Protein 3B0X (pdb70)

Foldseek 3Di:
DCLQVQLVLLLLLLQLCVLVPHPVVSSVLSNQSSQQSVADPDDPVVQPVVHLVSQVVGPSDDNVNSVQSVVCVPPVDGVSSVVSCVVQPDALSLLQLQPLQTNNNSNCCVPPVVRSHLVVVVVCLVVVVQVPDPPDDPVSSVSRVLSSVLSVQQVDKAFLVVCVVVVVVLVVVLCPPPQWPDKDWAAVSQLLAGIDHAIEMETAGPQQQVSQVSSCPPPQFDAWSDHHRAKTWTAGPVGGIYIYGYAHLQARLLLRDVRRAPVVLVVVLQVLLVVVQWGRDSRAIDNVPHHPGHNHVQRRQVNSVFGRDRSNQRPPPCQVVCRNVVHQFAAADPVLFQEAAAEEDPLAQFDHDPVQVQVLSVVVNHLAYEHAAEAAVQNVHDDPDLVNLVVVLVVLVVVCVVPPPSRYFSHHAWEQDLQQDIRHDVVSLVSGLAYEYEYRDPLADPQVSVQNSLLSVLVDLSHAEHELHQPFFAPPGDGRRYDLVSNLVSCQQSNHAYEQAQQRRRRGPALVSLLVSVVSPAAYEYHHNHSYSVSRVSSVSSSSSRVSSSHHPPRYLSSDRPVRSSCSSVDRHGD

Sequence (575 aa):
MRNQELARIFEEIGLMSEFLGDNPFRVRAYHQAARTLYDLDTPIEEIAEKGKEALMELPGVGPDLAEKILEFLRTGKVRKHEELSRKVPRGVLEVMEVPGVGPKTARLLYEGLGIDSLEKLKAALDRGDLTRLKGFGPKRAERIREGLALAQAAGKRRPLGAVLSLARSSLLEAIRALPGVERAELCGSARRYKDTVGDLDFLVASREGERAVEGFVRLPQVKEVYAKGKERATVFLKNGLQVDLRVVPPESYGAGLQYLTGSAAHSIRLRALAQEKGLKLSEYGVFRGEKRIAGETEEEVYAALGLPWIPPPLREDQGEVEAALEGRLPKLLEELPQVKGDLQVHSTYSDGQNTLEELWEAAKTMGYRYLAVTDHSPAVRVAGGPSPEEALKRVGEIRRFNETHGPPYLLAGAEVDIHPDGTLDYPDWVLRELDLVLVSVHSRFNLPKADQTKRLLKALENPFVHVLLAHPTARLLGRRAPIEADWEAVFQKAKEKGVAVEIDGYYDRMDLPDDLARMAYGMGLWISLSTDAHQTDHLRFMELAVGTAQRAWIGPERVLNTLDYEDLLSSWLKARRGV

B-factor: mean 20.49, std 11.33, range [6.92, 58.16]

Structure (mmCIF, N/CA/C/O backbone):
data_3B0X
#
_entry.id   3B0X
#
_cell.length_a   69.088
_cell.length_b   53.202
_cell.length_c   84.859
_cell.angle_alpha   90.000
_cell.angle_beta   107.650
_cell.angle_gamma   90.000
#
_symmetry.space_group_name_H-M   'P 1 21 1'
#
loop_
_entity.id
_entity.type
_entity.pdbx_description
1 polymer 'DNA polymerase beta family (X family)'
2 non-polymer 'ZINC ION'
3 non-polymer 'CALCIUM ION'
4 non-polymer 'CHLORIDE ION'
5 non-polymer "2'-DEOXYGUANOSINE-5'-TRIPHOSPHATE"
6 water water
#
loop_
_atom_site.group_PDB
_atom_site.id
_atom_site.type_symbol
_atom_site.label_atom_id
_atom_site.label_alt_id
_atom_site.label_comp_id
_atom_site.label_asym_id
_atom_site.label_entity_id
_atom_site.label_seq_id
_atom_site.pdbx_PDB_ins_code
_atom_site.Cartn_x
_atom_site.Cartn_y
_atom_site.Cartn_z
_atom_site.occupancy
_atom_site.B_iso_or_equiv
_atom_site.auth_seq_id
_atom_site.auth_comp_id
_atom_site.auth_asym_id
_atom_site.auth_atom_id
_atom_site.pdbx_PDB_model_num
ATOM 1 N N . MET A 1 1 ? 11.071 13.444 -16.168 1.00 36.63 1 MET A N 1
ATOM 2 C CA . MET A 1 1 ? 11.977 13.679 -17.327 1.00 36.31 1 MET A CA 1
ATOM 3 C C . MET A 1 1 ? 12.421 12.390 -17.986 1.00 35.55 1 MET A C 1
ATOM 4 O O . MET A 1 1 ? 12.605 11.369 -17.322 1.00 36.10 1 MET A O 1
ATOM 9 N N . ARG A 1 2 ? 12.599 12.443 -19.302 1.00 34.20 2 ARG A N 1
ATOM 10 C CA . ARG A 1 2 ? 13.086 11.285 -20.045 1.00 32.62 2 ARG A CA 1
ATOM 11 C C . ARG A 1 2 ? 14.554 11.433 -20.477 1.00 31.10 2 ARG A C 1
ATOM 12 O O . ARG A 1 2 ? 15.096 10.570 -21.170 1.00 31.04 2 ARG A O 1
ATOM 20 N N . ASN A 1 3 ? 15.191 12.510 -20.017 1.00 29.86 3 ASN A N 1
ATOM 21 C CA . ASN A 1 3 ? 16.562 12.867 -20.409 1.00 28.32 3 ASN A CA 1
ATOM 22 C C . ASN A 1 3 ? 17.584 11.747 -20.224 1.00 28.27 3 ASN A C 1
ATOM 23 O O . ASN A 1 3 ? 18.365 11.444 -21.127 1.00 27.72 3 ASN A O 1
ATOM 28 N N . GLN A 1 4 ? 17.583 11.139 -19.041 1.00 28.18 4 GLN A N 1
ATOM 29 C CA . GLN A 1 4 ? 18.531 10.082 -18.737 1.00 28.53 4 GLN A CA 1
ATOM 30 C C . GLN A 1 4 ? 18.250 8.811 -19.542 1.00 28.48 4 GLN A C 1
ATOM 31 O O . GLN A 1 4 ? 19.183 8.157 -20.006 1.00 28.23 4 GLN A O 1
ATOM 37 N N . GLU A 1 5 ? 16.966 8.468 -19.695 1.00 28.55 5 GLU A N 1
ATOM 38 C CA . GLU A 1 5 ? 16.543 7.299 -20.466 1.00 29.20 5 GLU A CA 1
ATOM 39 C C . GLU A 1 5 ? 17.017 7.415 -21.916 1.00 29.11 5 GLU A C 1
ATOM 40 O O . GLU A 1 5 ? 17.509 6.453 -22.504 1.00 29.58 5 GLU A O 1
ATOM 46 N N . LEU A 1 6 ? 16.866 8.605 -22.479 1.00 29.01 6 LEU A N 1
ATOM 47 C CA . LEU A 1 6 ? 17.276 8.849 -23.855 1.00 29.16 6 LEU A CA 1
ATOM 48 C C . LEU A 1 6 ? 18.795 8.883 -24.000 1.00 29.13 6 LEU A C 1
ATOM 49 O O . LEU A 1 6 ? 19.336 8.388 -24.998 1.00 28.79 6 LEU A O 1
ATOM 54 N N . ALA A 1 7 ? 19.478 9.456 -23.005 1.00 28.98 7 ALA A N 1
ATOM 55 C CA . ALA A 1 7 ? 20.941 9.451 -22.969 1.00 28.94 7 ALA A CA 1
ATOM 56 C C . ALA A 1 7 ? 21.468 8.028 -23.051 1.00 29.37 7 ALA A C 1
ATOM 57 O O . ALA A 1 7 ? 22.418 7.756 -23.780 1.00 29.06 7 ALA A O 1
ATOM 59 N N . ARG A 1 8 ? 20.828 7.120 -22.318 1.00 29.42 8 ARG A N 1
ATOM 60 C CA . ARG A 1 8 ? 21.190 5.708 -22.314 1.00 30.31 8 ARG A CA 1
ATOM 61 C C . ARG A 1 8 ? 20.981 5.064 -23.681 1.00 30.36 8 ARG A C 1
ATOM 62 O O . ARG A 1 8 ? 21.833 4.297 -24.150 1.00 30.58 8 ARG A O 1
ATOM 70 N N . ILE A 1 9 ? 19.839 5.358 -24.300 1.00 31.02 9 ILE A N 1
ATOM 71 C CA . ILE A 1 9 ? 19.500 4.805 -25.613 1.00 31.32 9 ILE A CA 1
ATOM 72 C C . ILE A 1 9 ? 20.559 5.167 -26.654 1.00 31.72 9 ILE A C 1
ATOM 73 O O . ILE A 1 9 ? 21.083 4.288 -27.348 1.00 31.54 9 ILE A O 1
ATOM 78 N N . PHE A 1 10 ? 20.885 6.455 -26.737 1.00 32.00 10 PHE A N 1
ATOM 79 C CA . PHE A 1 10 ? 21.919 6.930 -27.663 1.00 32.14 10 PHE A CA 1
ATOM 80 C C . PHE A 1 10 ? 23.314 6.360 -27.356 1.00 32.09 10 PHE A C 1
ATOM 81 O O . PHE A 1 10 ? 24.055 6.000 -28.274 1.00 31.99 10 PHE A O 1
ATOM 89 N N . GLU A 1 11 ? 23.666 6.263 -26.075 1.00 31.92 11 GLU A N 1
ATOM 90 C CA . GLU A 1 11 ? 24.922 5.635 -25.668 1.00 32.04 11 GLU A CA 1
ATOM 91 C C . GLU A 1 11 ? 24.994 4.184 -26.144 1.00 32.27 11 GLU A C 1
ATOM 92 O O . GLU A 1 11 ? 26.016 3.753 -26.683 1.00 32.12 11 GLU A O 1
ATOM 98 N N . GLU A 1 12 ? 23.907 3.440 -25.937 1.00 32.30 12 GLU A N 1
ATOM 99 C CA . GLU A 1 12 ? 23.820 2.050 -26.369 1.00 32.64 12 GLU A CA 1
ATOM 100 C C . GLU A 1 12 ? 23.942 1.934 -27.881 1.00 32.31 12 GLU A C 1
ATOM 101 O O . GLU A 1 12 ? 24.597 1.031 -28.384 1.00 32.20 12 GLU A O 1
ATOM 107 N N . ILE A 1 13 ? 23.288 2.842 -28.598 1.00 31.78 13 ILE A N 1
ATOM 108 C CA . ILE A 1 13 ? 23.406 2.899 -30.051 1.00 31.52 13 ILE A CA 1
ATOM 109 C C . ILE A 1 13 ? 24.863 3.122 -30.441 1.00 31.61 13 ILE A C 1
ATOM 110 O O . ILE A 1 13 ? 25.357 2.471 -31.349 1.00 32.17 13 ILE A O 1
ATOM 115 N N . GLY A 1 14 ? 25.542 4.028 -29.740 1.00 31.71 14 GLY A N 1
ATOM 116 C CA . GLY A 1 14 ? 26.965 4.273 -29.966 1.00 31.04 14 GLY A CA 1
ATOM 117 C C . GLY A 1 14 ? 27.811 3.026 -29.782 1.00 31.34 14 GLY A C 1
ATOM 118 O O . GLY A 1 14 ? 28.658 2.713 -30.623 1.00 31.13 14 GLY A O 1
ATOM 119 N N . LEU A 1 15 ? 27.564 2.311 -28.684 1.00 30.51 15 LEU A N 1
ATOM 120 C CA . LEU A 1 15 ? 28.310 1.095 -28.349 1.00 30.85 15 LEU A CA 1
ATOM 121 C C . LEU A 1 15 ? 28.064 0.000 -29.384 1.00 31.30 15 LEU A C 1
ATOM 122 O O . LEU A 1 15 ? 29.003 -0.656 -29.854 1.00 30.96 15 LEU A O 1
ATOM 127 N N . MET A 1 16 ? 26.795 -0.193 -29.727 1.00 32.35 16 MET A N 1
ATOM 128 C CA . MET A 1 16 ? 26.403 -1.234 -30.670 1.00 33.20 16 MET A CA 1
ATOM 129 C C . MET A 1 16 ? 26.908 -0.918 -32.074 1.00 34.00 16 MET A C 1
ATOM 130 O O . MET A 1 16 ? 27.407 -1.803 -32.768 1.00 34.24 16 MET A O 1
ATOM 135 N N . SER A 1 17 ? 26.803 0.352 -32.465 1.00 34.52 17 SER A N 1
ATOM 136 C CA . SER A 1 17 ? 27.367 0.836 -33.729 1.00 34.93 17 SER A CA 1
ATOM 137 C C . SER A 1 17 ? 28.865 0.559 -33.850 1.00 35.20 17 SER A C 1
ATOM 138 O O . SER A 1 17 ? 29.320 0.093 -34.894 1.00 35.27 17 SER A O 1
ATOM 141 N N . GLU A 1 18 ? 29.625 0.846 -32.791 1.00 35.57 18 GLU A N 1
ATOM 142 C CA . GLU A 1 18 ? 31.071 0.611 -32.800 1.00 35.76 18 GLU A CA 1
ATOM 143 C C . GLU A 1 18 ? 31.403 -0.879 -32.840 1.00 36.00 18 GLU A C 1
ATOM 144 O O . GLU A 1 18 ? 32.364 -1.288 -33.501 1.00 35.80 18 GLU A O 1
ATOM 150 N N . PHE A 1 19 ? 30.605 -1.671 -32.122 1.00 36.14 19 PHE A N 1
ATOM 151 C CA . PHE A 1 19 ? 30.706 -3.127 -32.122 1.00 36.45 19 PHE A CA 1
ATOM 152 C C . PHE A 1 19 ? 30.542 -3.643 -33.553 1.00 36.73 19 PHE A C 1
ATOM 153 O O . PHE A 1 19 ? 31.337 -4.461 -34.023 1.00 36.94 19 PHE A O 1
ATOM 161 N N . LEU A 1 20 ? 29.518 -3.131 -34.235 1.00 37.41 20 LEU A N 1
ATOM 162 C CA . LEU A 1 20 ? 29.222 -3.487 -35.623 1.00 37.98 20 LEU A CA 1
ATOM 163 C C . LEU A 1 20 ? 30.154 -2.800 -36.626 1.00 38.62 20 LEU A C 1
ATOM 164 O O . LEU A 1 20 ? 30.121 -3.115 -37.812 1.00 38.87 20 LEU A O 1
ATOM 169 N N . GLY A 1 21 ? 30.962 -1.853 -36.154 1.00 39.32 21 GLY A N 1
ATOM 170 C CA . GLY A 1 21 ? 31.948 -1.181 -37.001 1.00 40.31 21 GLY A CA 1
ATOM 171 C C . GLY A 1 21 ? 31.371 -0.116 -37.917 1.00 41.03 21 GLY A C 1
ATOM 172 O O . GLY A 1 21 ? 31.730 -0.040 -39.095 1.00 41.00 21 GLY A O 1
ATOM 173 N N . ASP A 1 22 ? 30.479 0.706 -37.371 1.00 41.68 22 ASP A N 1
ATOM 174 C CA . ASP A 1 22 ? 29.894 1.849 -38.078 1.00 42.42 22 ASP A CA 1
ATOM 175 C C . ASP A 1 22 ? 30.915 2.996 -38.171 1.00 42.68 22 ASP A C 1
ATOM 176 O O . ASP A 1 22 ? 32.007 2.905 -37.603 1.00 42.94 22 ASP A O 1
ATOM 181 N N . ASN A 1 23 ? 30.564 4.062 -38.893 1.00 42.93 23 ASN A N 1
ATOM 182 C CA . ASN A 1 23 ? 31.397 5.271 -38.993 1.00 43.12 23 ASN A CA 1
ATOM 183 C C . ASN A 1 23 ? 31.836 5.816 -37.628 1.00 42.82 23 ASN A C 1
ATOM 184 O O . ASN A 1 23 ? 30.989 6.203 -36.824 1.00 42.75 23 ASN A O 1
ATOM 189 N N . PRO A 1 24 ? 33.158 5.851 -37.361 1.00 42.52 24 PRO A N 1
ATOM 190 C CA . PRO A 1 24 ? 33.644 6.392 -36.085 1.00 42.36 24 PRO A CA 1
ATOM 191 C C . PRO A 1 24 ? 33.140 7.810 -35.808 1.00 42.29 24 PRO A C 1
ATOM 192 O O . PRO A 1 24 ? 33.017 8.203 -34.641 1.00 41.96 24 PRO A O 1
ATOM 196 N N . PHE A 1 25 ? 32.850 8.557 -36.874 1.00 42.16 25 PHE A N 1
ATOM 197 C CA . PHE A 1 25 ? 32.222 9.878 -36.772 1.00 42.17 25 PHE A CA 1
ATOM 198 C C . PHE A 1 25 ? 30.813 9.766 -36.184 1.00 41.59 25 PHE A C 1
ATOM 199 O O . PHE A 1 25 ? 30.451 10.533 -35.284 1.00 41.49 25 PHE A O 1
ATOM 207 N N . ARG A 1 26 ? 30.034 8.807 -36.688 1.00 40.85 26 ARG A N 1
ATOM 208 C CA . ARG A 1 26 ? 28.683 8.541 -36.181 1.00 40.41 26 ARG A CA 1
ATOM 209 C C . ARG A 1 26 ? 28.719 8.025 -34.741 1.00 39.19 26 ARG A C 1
ATOM 210 O O . ARG A 1 26 ? 27.921 8.451 -33.906 1.00 39.31 26 ARG A O 1
ATOM 218 N N . VAL A 1 27 ? 29.646 7.110 -34.461 1.00 37.95 27 VAL A N 1
ATOM 219 C CA . VAL A 1 27 ? 29.843 6.580 -33.108 1.00 36.56 27 VAL A CA 1
ATOM 220 C C . VAL A 1 27 ? 30.124 7.694 -32.093 1.00 35.58 27 VAL A C 1
ATOM 221 O O . VAL A 1 27 ? 29.452 7.770 -31.059 1.00 35.31 27 VAL A O 1
ATOM 225 N N . ARG A 1 28 ? 31.088 8.570 -32.397 1.00 34.38 28 ARG A N 1
ATOM 226 C CA . ARG A 1 28 ? 31.419 9.686 -31.504 1.00 33.51 28 ARG A CA 1
ATOM 227 C C . ARG A 1 28 ? 30.238 10.649 -31.336 1.00 32.96 28 ARG A C 1
ATOM 228 O O . ARG A 1 28 ? 30.024 11.176 -30.240 1.00 32.67 28 ARG A O 1
ATOM 236 N N . ALA A 1 29 ? 29.473 10.854 -32.414 1.00 32.51 29 ALA A N 1
ATOM 237 C CA . ALA A 1 29 ? 28.268 11.706 -32.394 1.00 32.51 29 ALA A CA 1
ATOM 238 C C . ALA A 1 29 ? 27.179 11.200 -31.439 1.00 32.60 29 ALA A C 1
ATOM 239 O O . ALA A 1 29 ? 26.546 11.996 -30.738 1.00 32.60 29 ALA A O 1
ATOM 241 N N . TYR A 1 30 ? 26.953 9.887 -31.425 1.00 32.45 30 TYR A N 1
ATOM 242 C CA . TYR A 1 30 ? 25.973 9.297 -30.509 1.00 32.63 30 TYR A CA 1
ATOM 243 C C . TYR A 1 30 ? 26.406 9.478 -29.064 1.00 32.28 30 TYR A C 1
ATOM 244 O O . TYR A 1 30 ? 25.570 9.742 -28.197 1.00 32.03 30 TYR A O 1
ATOM 253 N N . HIS A 1 31 ? 27.706 9.349 -28.807 1.00 31.81 31 HIS A N 1
ATOM 254 C CA . HIS A 1 31 ? 28.237 9.558 -27.466 1.00 31.50 31 HIS A CA 1
ATOM 255 C C . HIS A 1 31 ? 28.175 11.016 -27.028 1.00 30.50 31 HIS A C 1
ATOM 256 O O . HIS A 1 31 ? 27.965 11.295 -25.850 1.00 30.49 31 HIS A O 1
ATOM 263 N N . GLN A 1 32 ? 28.351 11.945 -27.969 1.00 29.71 32 GLN A N 1
ATOM 264 C CA . GLN A 1 32 ? 28.231 13.370 -27.645 1.00 28.21 32 GLN A CA 1
ATOM 265 C C . GLN A 1 32 ? 26.769 13.743 -27.380 1.00 27.29 32 GLN A C 1
ATOM 266 O O . GLN A 1 32 ? 26.488 14.559 -26.494 1.00 26.53 32 GLN A O 1
ATOM 272 N N . ALA A 1 33 ? 25.855 13.128 -28.137 1.00 25.98 33 ALA A N 1
ATOM 273 C CA . ALA A 1 33 ? 24.415 13.334 -27.941 1.00 25.51 33 ALA A CA 1
ATOM 274 C C . ALA A 1 33 ? 24.032 12.844 -26.551 1.00 24.85 33 ALA A C 1
ATOM 275 O O . ALA A 1 33 ? 23.302 13.531 -25.845 1.00 24.88 33 ALA A O 1
ATOM 277 N N . ALA A 1 34 ? 24.562 11.679 -26.170 1.00 24.98 34 ALA A N 1
ATOM 278 C CA . ALA A 1 34 ? 24.387 11.134 -24.818 1.00 24.60 34 ALA A CA 1
ATOM 279 C C . ALA A 1 34 ? 24.874 12.091 -23.712 1.00 24.80 34 ALA A C 1
ATOM 280 O O . ALA A 1 34 ? 24.149 12.313 -22.744 1.00 24.49 34 ALA A O 1
ATOM 282 N N . ARG A 1 35 ? 26.069 12.678 -23.860 1.00 24.52 35 ARG A N 1
ATOM 283 C CA . ARG A 1 35 ? 26.585 13.642 -22.869 1.00 24.27 35 ARG A CA 1
ATOM 284 C C . ARG A 1 35 ? 25.671 14.851 -22.721 1.00 23.52 35 ARG A C 1
ATOM 285 O O . ARG A 1 35 ? 25.359 15.287 -21.616 1.00 23.96 35 ARG A O 1
ATOM 293 N N . THR A 1 36 ? 25.247 15.397 -23.853 1.00 23.32 36 THR A N 1
ATOM 294 C CA . THR A 1 36 ? 24.315 16.503 -23.856 1.00 22.08 36 THR A CA 1
ATOM 295 C C . THR A 1 36 ? 23.022 16.202 -23.080 1.00 21.96 36 THR A C 1
ATOM 296 O O . THR A 1 36 ? 22.594 17.008 -22.256 1.00 21.36 36 THR A O 1
ATOM 300 N N . LEU A 1 37 ? 22.450 15.029 -23.314 1.00 20.97 37 LEU A N 1
ATOM 301 C CA . LEU A 1 37 ? 21.213 14.636 -22.624 1.00 21.51 37 LEU A CA 1
ATOM 302 C C . LEU A 1 37 ? 21.448 14.383 -21.135 1.00 21.40 37 LEU A C 1
ATOM 303 O O . LEU A 1 37 ? 20.627 14.757 -20.289 1.00 21.91 37 LEU A O 1
ATOM 308 N N . TYR A 1 38 ? 22.589 13.779 -20.825 1.00 20.37 38 TYR A N 1
ATOM 309 C CA . TYR A 1 38 ? 22.978 13.543 -19.439 1.00 20.09 38 TYR A CA 1
ATOM 310 C C . TYR A 1 38 ? 23.078 14.861 -18.680 1.00 20.32 38 TYR A C 1
ATOM 311 O O . TYR A 1 38 ? 22.605 14.950 -17.549 1.00 21.13 38 TYR A O 1
ATOM 320 N N . ASP A 1 39 ? 23.692 15.873 -19.298 1.00 20.61 39 ASP A N 1
ATOM 321 C CA . ASP A 1 39 ? 23.916 17.163 -18.641 1.00 20.94 39 ASP A CA 1
ATOM 322 C C . ASP A 1 39 ? 22.700 18.076 -18.668 1.00 21.29 39 ASP A C 1
ATOM 323 O O . ASP A 1 39 ? 22.655 19.068 -17.950 1.00 21.52 39 ASP A O 1
ATOM 328 N N . LEU A 1 40 ? 21.724 17.762 -19.509 1.00 22.29 40 LEU A N 1
ATOM 329 C CA . LEU A 1 40 ? 20.626 18.684 -19.712 1.00 23.33 40 LEU A CA 1
ATOM 330 C C . LEU A 1 40 ? 19.697 18.664 -18.510 1.00 24.09 40 LEU A C 1
ATOM 331 O O . LEU A 1 40 ? 19.199 17.608 -18.122 1.00 25.08 40 LEU A O 1
ATOM 336 N N . ASP A 1 41 ? 19.505 19.835 -17.917 1.00 24.31 41 ASP A N 1
ATOM 337 C CA . ASP A 1 41 ? 18.717 19.965 -16.689 1.00 25.15 41 ASP A CA 1
ATOM 338 C C . ASP A 1 41 ? 17.242 20.181 -16.963 1.00 26.42 41 ASP A C 1
ATOM 339 O O . ASP A 1 41 ? 16.394 19.731 -16.192 1.00 26.68 41 ASP A O 1
ATOM 344 N N . THR A 1 42 ? 16.944 20.866 -18.061 1.00 27.15 42 THR A N 1
ATOM 345 C CA . THR A 1 42 ? 15.558 21.122 -18.455 1.00 28.07 42 THR A CA 1
ATOM 346 C C . THR A 1 42 ? 15.018 19.898 -19.215 1.00 27.58 42 THR A C 1
ATOM 347 O O . THR A 1 42 ? 15.760 19.226 -19.932 1.00 27.76 42 THR A O 1
ATOM 351 N N . PRO A 1 43 ? 13.725 19.573 -19.036 1.00 27.71 43 PRO A N 1
ATOM 352 C CA . PRO A 1 43 ? 13.139 18.426 -19.732 1.00 27.35 43 PRO A CA 1
ATOM 353 C C . PRO A 1 43 ? 13.322 18.487 -21.251 1.00 27.08 43 PRO A C 1
ATOM 354 O O . PRO A 1 43 ? 13.004 19.511 -21.853 1.00 27.44 43 PRO A O 1
ATOM 358 N N . ILE A 1 44 ? 13.833 17.409 -21.853 1.00 26.54 44 ILE A N 1
ATOM 359 C CA . ILE A 1 44 ? 14.043 17.366 -23.314 1.00 26.50 44 ILE A CA 1
ATOM 360 C C . ILE A 1 44 ? 12.735 17.639 -24.063 1.00 27.07 44 ILE A C 1
ATOM 361 O O . ILE A 1 44 ? 12.740 18.211 -25.158 1.00 26.78 44 ILE A O 1
ATOM 366 N N . GLU A 1 45 ? 11.616 17.237 -23.464 1.00 27.36 45 GLU A N 1
ATOM 367 C CA . GLU A 1 45 ? 10.313 17.439 -24.092 1.00 27.93 45 GLU A CA 1
ATOM 368 C C . GLU A 1 45 ? 9.985 18.921 -24.265 1.00 27.89 45 GLU A C 1
ATOM 369 O O . GLU A 1 45 ? 9.341 19.301 -25.246 1.00 27.70 45 GLU A O 1
ATOM 375 N N . GLU A 1 46 ? 10.427 19.756 -23.326 1.00 28.36 46 GLU A N 1
ATOM 376 C CA . GLU A 1 46 ? 10.168 21.193 -23.394 1.00 29.07 46 GLU A CA 1
ATOM 377 C C . GLU A 1 46 ? 10.868 21.878 -24.580 1.00 29.37 46 GLU A C 1
ATOM 378 O O . GLU A 1 46 ? 10.327 22.827 -25.148 1.00 29.43 46 GLU A O 1
ATOM 384 N N . ILE A 1 47 ? 12.048 21.379 -24.949 1.00 28.88 47 ILE A N 1
ATOM 385 C CA . ILE A 1 47 ? 12.785 21.855 -26.123 1.00 28.82 47 ILE A CA 1
ATOM 386 C C . ILE A 1 47 ? 12.196 21.261 -27.412 1.00 28.87 47 ILE A C 1
ATOM 387 O O . ILE A 1 47 ? 12.065 21.955 -28.428 1.00 28.93 47 ILE A O 1
ATOM 392 N N . ALA A 1 48 ? 11.818 19.988 -27.358 1.00 28.70 48 ALA A N 1
ATOM 393 C CA . ALA A 1 48 ? 11.178 19.318 -28.490 1.00 29.25 48 ALA A CA 1
ATOM 394 C C . ALA A 1 48 ? 9.875 20.002 -28.927 1.00 30.03 48 ALA A C 1
ATOM 395 O O . ALA A 1 48 ? 9.573 20.067 -30.122 1.00 29.63 48 ALA A O 1
ATOM 397 N N . GLU A 1 49 ? 9.125 20.531 -27.960 1.00 31.40 49 GLU A N 1
ATOM 398 C CA . GLU A 1 49 ? 7.882 21.255 -28.249 1.00 33.30 49 GLU A CA 1
ATOM 399 C C . GLU A 1 49 ? 8.115 22.496 -29.089 1.00 34.09 49 GLU A C 1
ATOM 400 O O . GLU A 1 49 ? 7.234 22.899 -29.855 1.00 34.50 49 GLU A O 1
ATOM 406 N N . LYS A 1 50 ? 9.300 23.087 -28.940 1.00 34.92 50 LYS A N 1
ATOM 407 C CA . LYS A 1 50 ? 9.698 24.275 -29.695 1.00 36.19 50 LYS A CA 1
ATOM 408 C C . LYS A 1 50 ? 10.078 23.957 -31.149 1.00 36.53 50 LYS A C 1
ATOM 409 O O . LYS A 1 50 ? 10.180 24.869 -31.973 1.00 36.89 50 LYS A O 1
ATOM 415 N N . GLY A 1 51 ? 10.285 22.674 -31.458 1.00 36.98 51 GLY A N 1
ATOM 416 C CA . GLY A 1 51 ? 10.545 22.223 -32.833 1.00 37.28 51 GLY A CA 1
ATOM 417 C C . GLY A 1 51 ? 11.903 21.593 -33.114 1.00 37.71 51 GLY A C 1
ATOM 418 O O . GLY A 1 51 ? 12.786 21.571 -32.248 1.00 37.72 51 GLY A O 1
ATOM 419 N N . LYS A 1 52 ? 12.063 21.085 -34.338 1.00 38.03 52 LYS A N 1
ATOM 420 C CA . LYS A 1 52 ? 13.290 20.401 -34.776 1.00 38.24 52 LYS A CA 1
ATOM 421 C C . LYS A 1 52 ? 14.531 21.294 -34.723 1.00 38.21 52 LYS A C 1
ATOM 422 O O . LYS A 1 52 ? 15.616 20.826 -34.366 1.00 38.01 52 LYS A O 1
ATOM 428 N N . GLU A 1 53 ? 14.362 22.567 -35.086 1.00 38.05 53 GLU A N 1
ATOM 429 C CA . GLU A 1 53 ? 15.447 23.555 -35.061 1.00 37.92 53 GLU A CA 1
ATOM 430 C C . GLU A 1 53 ? 15.970 23.812 -33.648 1.00 37.07 53 GLU A C 1
ATOM 431 O O . GLU A 1 53 ? 17.180 23.915 -33.440 1.00 37.06 53 GLU A O 1
ATOM 437 N N . ALA A 1 54 ? 15.047 23.937 -32.694 1.00 36.33 54 ALA A N 1
ATOM 438 C CA . ALA A 1 54 ? 15.394 24.154 -31.287 1.00 35.29 54 ALA A CA 1
ATOM 439 C C . ALA A 1 54 ? 16.204 23.000 -30.706 1.00 34.45 54 ALA A C 1
ATOM 440 O O . ALA A 1 54 ? 17.154 23.229 -29.954 1.00 34.10 54 ALA A O 1
ATOM 442 N N . LEU A 1 55 ? 15.827 21.769 -31.060 1.00 33.60 55 LEU A N 1
ATOM 443 C CA . LEU A 1 55 ? 16.582 20.577 -30.668 1.00 32.96 55 LEU A CA 1
ATOM 444 C C . LEU A 1 55 ? 17.996 20.627 -31.243 1.00 33.56 55 LEU A C 1
ATOM 445 O O . LEU A 1 55 ? 18.961 20.241 -30.582 1.00 33.04 55 LEU A O 1
ATOM 450 N N . MET A 1 56 ? 18.113 21.137 -32.465 1.00 34.17 56 MET A N 1
ATOM 451 C CA . MET A 1 56 ? 19.405 21.243 -33.130 1.00 35.27 56 MET A CA 1
ATOM 452 C C . MET A 1 56 ? 20.319 22.340 -32.553 1.00 36.01 56 MET A C 1
ATOM 453 O O . MET A 1 56 ? 21.517 22.378 -32.867 1.00 36.23 56 MET A O 1
ATOM 458 N N . GLU A 1 57 ? 19.763 23.208 -31.703 1.00 36.90 57 GLU A N 1
ATOM 459 C CA . GLU A 1 57 ? 20.549 24.220 -30.976 1.00 37.77 57 GLU A CA 1
ATOM 460 C C . GLU A 1 57 ? 21.426 23.588 -29.896 1.00 37.85 57 GLU A C 1
ATOM 461 O O . GLU A 1 57 ? 22.470 24.134 -29.536 1.00 38.07 57 GLU A O 1
ATOM 467 N N . LEU A 1 58 ? 20.985 22.444 -29.373 1.00 37.51 58 LEU A N 1
ATOM 468 C CA . LEU A 1 58 ? 21.729 21.715 -28.349 1.00 37.16 58 LEU A CA 1
ATOM 469 C C . LEU A 1 58 ? 23.058 21.218 -28.897 1.00 36.70 58 LEU A C 1
ATOM 470 O O . LEU A 1 58 ? 23.110 20.738 -30.032 1.00 36.58 58 LEU A O 1
ATOM 475 N N . PRO A 1 59 ? 24.140 21.335 -28.097 1.00 36.29 59 PRO A N 1
ATOM 476 C CA . PRO A 1 59 ? 25.420 20.791 -28.540 1.00 35.86 59 PRO A CA 1
ATOM 477 C C . PRO A 1 59 ? 25.273 19.326 -28.912 1.00 35.38 59 PRO A C 1
ATOM 478 O O . PRO A 1 59 ? 24.693 18.550 -28.149 1.00 35.46 59 PRO A O 1
ATOM 482 N N . GLY A 1 60 ? 25.752 18.969 -30.099 1.00 35.22 60 GLY A N 1
ATOM 483 C CA . GLY A 1 60 ? 25.787 17.572 -30.532 1.00 34.82 60 GLY A CA 1
ATOM 484 C C . GLY A 1 60 ? 24.579 17.039 -31.283 1.00 34.96 60 GLY A C 1
ATOM 485 O O . GLY A 1 60 ? 24.636 15.950 -31.848 1.00 35.25 60 GLY A O 1
ATOM 486 N N . VAL A 1 61 ? 23.487 17.795 -31.309 1.00 34.83 61 VAL A N 1
ATOM 487 C CA . VAL A 1 61 ? 22.258 17.314 -31.945 1.00 34.88 61 VAL A CA 1
ATOM 488 C C . VAL A 1 61 ? 22.088 17.884 -33.359 1.00 34.81 61 VAL A C 1
ATOM 489 O O . VAL A 1 61 ? 21.945 19.090 -33.529 1.00 34.79 61 VAL A O 1
ATOM 493 N N . GLY A 1 62 ? 22.118 16.999 -34.352 1.00 35.35 62 GLY A N 1
ATOM 494 C CA . GLY A 1 62 ? 21.879 17.362 -35.753 1.00 35.89 62 GLY A CA 1
ATOM 495 C C . GLY A 1 62 ? 20.528 16.860 -36.249 1.00 36.46 62 GLY A C 1
ATOM 496 O O . GLY A 1 62 ? 19.716 16.374 -35.453 1.00 36.50 62 GLY A O 1
ATOM 497 N N . PRO A 1 63 ? 20.277 16.953 -37.571 1.00 36.67 63 PRO A N 1
ATOM 498 C CA . PRO A 1 63 ? 18.961 16.600 -38.125 1.00 37.07 63 PRO A CA 1
ATOM 499 C C . PRO A 1 63 ? 18.564 15.159 -37.816 1.00 37.27 63 PRO A C 1
ATOM 500 O O . PRO A 1 63 ? 17.398 14.893 -37.489 1.00 37.51 63 PRO A O 1
ATOM 504 N N . ASP A 1 64 ? 19.547 14.261 -37.910 1.00 37.67 64 ASP A N 1
ATOM 505 C CA . ASP A 1 64 ? 19.380 12.831 -37.658 1.00 37.65 64 ASP A CA 1
ATOM 506 C C . ASP A 1 64 ? 18.944 12.543 -36.216 1.00 37.37 64 ASP A C 1
ATOM 507 O O . ASP A 1 64 ? 17.962 11.822 -35.985 1.00 37.52 64 ASP A O 1
ATOM 512 N N . LEU A 1 65 ? 19.671 13.126 -35.264 1.00 37.01 65 LEU A N 1
ATOM 513 C CA . LEU A 1 65 ? 19.420 12.921 -33.837 1.00 36.64 65 LEU A CA 1
ATOM 514 C C . LEU A 1 65 ? 18.121 13.581 -33.358 1.00 36.45 65 LEU A C 1
ATOM 515 O O . LEU A 1 65 ? 17.391 12.998 -32.554 1.00 36.36 65 LEU A O 1
ATOM 520 N N . ALA A 1 66 ? 17.834 14.783 -33.861 1.00 36.15 66 ALA A N 1
ATOM 521 C CA . ALA A 1 66 ? 16.598 15.498 -33.530 1.00 35.86 66 ALA A CA 1
ATOM 522 C C . ALA A 1 66 ? 15.337 14.707 -33.892 1.00 35.75 66 ALA A C 1
ATOM 523 O O . ALA A 1 66 ? 14.360 14.720 -33.142 1.00 35.41 66 ALA A O 1
ATOM 525 N N . GLU A 1 67 ? 15.363 14.009 -35.028 1.00 35.55 67 GLU A N 1
ATOM 526 C CA . GLU A 1 67 ? 14.236 13.172 -35.442 1.00 35.39 67 GLU A CA 1
ATOM 527 C C . GLU A 1 67 ? 14.097 11.944 -34.543 1.00 34.70 67 GLU A C 1
ATOM 528 O O . GLU A 1 67 ? 12.980 11.476 -34.277 1.00 34.65 67 GLU A O 1
ATOM 534 N N . LYS A 1 68 ? 15.233 11.436 -34.067 1.00 33.99 68 LYS A N 1
ATOM 535 C CA . LYS A 1 68 ? 15.240 10.301 -33.139 1.00 33.00 68 LYS A CA 1
ATOM 536 C C . LYS A 1 68 ? 14.694 10.690 -31.768 1.00 32.08 68 LYS A C 1
ATOM 537 O O . LYS A 1 68 ? 14.040 9.879 -31.099 1.00 31.81 68 LYS A O 1
ATOM 543 N N . ILE A 1 69 ? 14.951 11.935 -31.370 1.00 30.86 69 ILE A N 1
ATOM 544 C CA . ILE A 1 69 ? 14.433 12.478 -30.120 1.00 29.74 69 ILE A CA 1
ATOM 545 C C . ILE A 1 69 ? 12.910 12.563 -30.214 1.00 29.52 69 ILE A C 1
ATOM 546 O O . ILE A 1 69 ? 12.204 12.084 -29.322 1.00 28.70 69 ILE A O 1
ATOM 551 N N . LEU A 1 70 ? 12.415 13.154 -31.303 1.00 29.19 70 LEU A N 1
ATOM 552 C CA . LEU A 1 70 ? 10.971 13.241 -31.555 1.00 29.64 70 LEU A CA 1
ATOM 553 C C . LEU A 1 70 ? 10.327 11.857 -31.608 1.00 29.83 70 LEU A C 1
ATOM 554 O O . LEU A 1 70 ? 9.297 11.628 -30.964 1.00 29.85 70 LEU A O 1
ATOM 559 N N . GLU A 1 71 ? 10.947 10.936 -32.345 1.00 30.46 71 GLU A N 1
ATOM 560 C CA . GLU A 1 71 ? 10.493 9.545 -32.401 1.00 30.97 71 GLU A CA 1
ATOM 561 C C . GLU A 1 71 ? 10.346 8.943 -30.999 1.00 31.11 71 GLU A C 1
ATOM 562 O O . GLU A 1 71 ? 9.318 8.327 -30.682 1.00 31.37 71 GLU A O 1
ATOM 568 N N . PHE A 1 72 ? 11.366 9.126 -30.161 1.00 31.05 72 PHE A N 1
ATOM 569 C CA . PHE A 1 72 ? 11.325 8.621 -28.787 1.00 31.00 72 PHE A CA 1
ATOM 570 C C . PHE A 1 72 ? 10.196 9.236 -27.965 1.00 31.12 72 PHE A C 1
ATOM 571 O O . PHE A 1 72 ? 9.546 8.541 -27.178 1.00 31.38 72 PHE A O 1
ATOM 579 N N . LEU A 1 73 ? 9.970 10.533 -28.139 1.00 30.67 73 LEU A N 1
ATOM 580 C CA . LEU A 1 73 ? 8.948 11.231 -27.366 1.00 30.94 73 LEU A CA 1
ATOM 581 C C . LEU A 1 73 ? 7.535 10.870 -27.818 1.00 31.20 73 LEU A C 1
ATOM 582 O O . LEU A 1 73 ? 6.594 10.899 -27.012 1.00 31.55 73 LEU A O 1
ATOM 587 N N . ARG A 1 74 ? 7.404 10.506 -29.093 1.00 31.43 74 ARG A N 1
ATOM 588 C CA . ARG A 1 74 ? 6.114 10.184 -29.695 1.00 32.08 74 ARG A CA 1
ATOM 589 C C . ARG A 1 74 ? 5.733 8.710 -29.569 1.00 32.78 74 ARG A C 1
ATOM 590 O O . ARG A 1 74 ? 4.553 8.389 -29.434 1.00 33.15 74 ARG A O 1
ATOM 598 N N . THR A 1 75 ? 6.721 7.820 -29.613 1.00 33.62 75 THR A N 1
ATOM 599 C CA . THR A 1 75 ? 6.450 6.384 -29.636 1.00 34.25 75 THR A CA 1
ATOM 600 C C . THR A 1 75 ? 6.941 5.654 -28.386 1.00 34.98 75 THR A C 1
ATOM 601 O O . THR A 1 75 ? 6.511 4.529 -28.109 1.00 35.22 75 THR A O 1
ATOM 605 N N . GLY A 1 76 ? 7.849 6.289 -27.648 1.00 35.73 76 GLY A N 1
ATOM 606 C CA . GLY A 1 76 ? 8.480 5.666 -26.488 1.00 36.68 76 GLY A CA 1
ATOM 607 C C . GLY A 1 76 ? 9.678 4.799 -26.845 1.00 37.40 76 GLY A C 1
ATOM 608 O O . GLY A 1 76 ? 10.270 4.168 -25.973 1.00 37.60 76 GLY A O 1
ATOM 609 N N . LYS A 1 77 ? 10.039 4.764 -28.126 1.00 38.33 77 LYS A N 1
ATOM 610 C CA . LYS A 1 77 ? 11.175 3.954 -28.585 1.00 39.15 77 LYS A CA 1
ATOM 611 C C . LYS A 1 77 ? 11.919 4.587 -29.763 1.00 39.47 77 LYS A C 1
ATOM 612 O O . LYS A 1 77 ? 11.450 5.562 -30.352 1.00 39.07 77 LYS A O 1
ATOM 618 N N . VAL A 1 78 ? 13.087 4.031 -30.079 1.00 40.12 78 VAL A N 1
ATOM 619 C CA . VAL A 1 78 ? 13.888 4.461 -31.228 1.00 41.06 78 VAL A CA 1
ATOM 620 C C . VAL A 1 78 ? 14.213 3.234 -32.078 1.00 41.94 78 VAL A C 1
ATOM 621 O O . VAL A 1 78 ? 15.000 2.378 -31.662 1.00 41.96 78 VAL A O 1
ATOM 625 N N . ARG A 1 79 ? 13.604 3.157 -33.262 1.00 43.38 79 ARG A N 1
ATOM 626 C CA . ARG A 1 79 ? 13.702 1.971 -34.125 1.00 44.79 79 ARG A CA 1
ATOM 627 C C . ARG A 1 79 ? 15.144 1.567 -34.448 1.00 45.02 79 ARG A C 1
ATOM 628 O O . ARG A 1 79 ? 15.442 0.378 -34.558 1.00 45.42 79 ARG A O 1
ATOM 636 N N . LYS A 1 80 ? 16.027 2.556 -34.579 1.00 45.54 80 LYS A N 1
ATOM 637 C CA . LYS A 1 80 ? 17.460 2.311 -34.772 1.00 45.94 80 LYS A CA 1
ATOM 638 C C . LYS A 1 80 ? 18.056 1.475 -33.631 1.00 46.21 80 LYS A C 1
ATOM 639 O O . LYS A 1 80 ? 18.770 0.502 -33.884 1.00 46.14 80 LYS A O 1
ATOM 645 N N . HIS A 1 81 ? 17.750 1.851 -32.387 1.00 46.59 81 HIS A N 1
ATOM 646 C CA . HIS A 1 81 ? 18.168 1.088 -31.207 1.00 47.16 81 HIS A CA 1
ATOM 647 C C . HIS A 1 81 ? 17.644 -0.348 -31.289 1.00 47.75 81 HIS A C 1
ATOM 648 O O . HIS A 1 81 ? 18.375 -1.297 -31.000 1.00 47.77 81 HIS A O 1
ATOM 655 N N . GLU A 1 82 ? 16.385 -0.490 -31.703 1.00 48.79 82 GLU A N 1
ATOM 656 C CA . GLU A 1 82 ? 15.743 -1.797 -31.876 1.00 49.82 82 GLU A CA 1
ATOM 657 C C . GLU A 1 82 ? 16.376 -2.613 -33.006 1.00 50.23 82 GLU A C 1
ATOM 658 O O . GLU A 1 82 ? 16.438 -3.844 -32.930 1.00 50.46 82 GLU A O 1
ATOM 664 N N . GLU A 1 83 ? 16.837 -1.921 -34.048 1.00 50.74 83 GLU A N 1
ATOM 665 C CA . GLU A 1 83 ? 17.506 -2.554 -35.188 1.00 51.24 83 GLU A CA 1
ATOM 666 C C . GLU A 1 83 ? 18.885 -3.083 -34.817 1.00 51.24 83 GLU A C 1
ATOM 667 O O . GLU A 1 83 ? 19.269 -4.181 -35.228 1.00 51.29 83 GLU A O 1
ATOM 673 N N . LEU A 1 84 ? 19.627 -2.293 -34.045 1.00 51.34 84 LEU A N 1
ATOM 674 C CA . LEU A 1 84 ? 20.943 -2.703 -33.576 1.00 51.42 84 LEU A CA 1
ATOM 675 C C . LEU A 1 84 ? 20.814 -3.771 -32.494 1.00 51.67 84 LEU A C 1
ATOM 676 O O . LEU A 1 84 ? 21.712 -4.597 -32.328 1.00 51.74 84 LEU A O 1
ATOM 681 N N . SER A 1 85 ? 19.690 -3.750 -31.773 1.00 52.11 85 SER A N 1
ATOM 682 C CA . SER A 1 85 ? 19.385 -4.753 -30.749 1.00 52.65 85 SER A CA 1
ATOM 683 C C . SER A 1 85 ? 19.152 -6.130 -31.361 1.00 53.08 85 SER A C 1
ATOM 684 O O . SER A 1 85 ? 19.465 -7.151 -30.745 1.00 53.10 85 SER A O 1
ATOM 687 N N . ARG A 1 86 ? 18.599 -6.141 -32.572 1.00 53.76 86 ARG A N 1
ATOM 688 C CA . ARG A 1 86 ? 18.386 -7.365 -33.339 1.00 54.47 86 ARG A CA 1
ATOM 689 C C . ARG A 1 86 ? 19.720 -7.973 -33.765 1.00 54.82 86 ARG A C 1
ATOM 690 O O . ARG A 1 86 ? 19.852 -9.194 -33.860 1.00 54.94 86 ARG A O 1
ATOM 698 N N . LYS A 1 87 ? 20.704 -7.112 -34.019 1.00 55.31 87 LYS A N 1
ATOM 699 C CA . LYS A 1 87 ? 22.043 -7.543 -34.422 1.00 55.74 87 LYS A CA 1
ATOM 700 C C . LYS A 1 87 ? 22.974 -7.768 -33.225 1.00 55.88 87 LYS A C 1
ATOM 701 O O . LYS A 1 87 ? 23.931 -8.538 -33.314 1.00 56.01 87 LYS A O 1
ATOM 707 N N . VAL A 1 88 ? 22.688 -7.092 -32.113 1.00 56.03 88 VAL A N 1
ATOM 708 C CA . VAL A 1 88 ? 23.517 -7.186 -30.908 1.00 56.01 88 VAL A CA 1
ATOM 709 C C . VAL A 1 88 ? 22.683 -7.653 -29.705 1.00 55.80 88 VAL A C 1
ATOM 710 O O . VAL A 1 88 ? 21.921 -6.866 -29.135 1.00 55.91 88 VAL A O 1
ATOM 714 N N . PRO A 1 89 ? 22.816 -8.945 -29.330 1.00 55.50 89 PRO A N 1
ATOM 715 C CA . PRO A 1 89 ? 22.184 -9.540 -28.139 1.00 54.97 89 PRO A CA 1
ATOM 716 C C . PRO A 1 89 ? 22.493 -8.807 -26.823 1.00 54.14 89 PRO A C 1
ATOM 717 O O . PRO A 1 89 ? 23.343 -7.912 -26.792 1.00 54.34 89 PRO A O 1
ATOM 721 N N . ARG A 1 90 ? 21.805 -9.190 -25.750 1.00 52.86 90 ARG A N 1
ATOM 722 C CA . ARG A 1 90 ? 21.942 -8.508 -24.462 1.00 51.44 90 ARG A CA 1
ATOM 723 C C . ARG A 1 90 ? 23.249 -8.861 -23.753 1.00 49.82 90 ARG A C 1
ATOM 724 O O . ARG A 1 90 ? 23.922 -7.982 -23.213 1.00 49.78 90 ARG A O 1
ATOM 732 N N . GLY A 1 91 ? 23.601 -10.146 -23.770 1.00 47.92 91 GLY A N 1
ATOM 733 C CA . GLY A 1 91 ? 24.828 -10.637 -23.138 1.00 45.43 91 GLY A CA 1
ATOM 734 C C . GLY A 1 91 ? 26.104 -10.050 -23.723 1.00 43.63 91 GLY A C 1
ATOM 735 O O . GLY A 1 91 ? 27.045 -9.738 -22.984 1.00 43.59 91 GLY A O 1
ATOM 736 N N . VAL A 1 92 ? 26.137 -9.903 -25.047 1.00 41.64 92 VAL A N 1
ATOM 737 C CA . VAL A 1 92 ? 27.294 -9.314 -25.734 1.00 39.63 92 VAL A CA 1
ATOM 738 C C . VAL A 1 92 ? 27.398 -7.800 -25.483 1.00 38.20 92 VAL A C 1
ATOM 739 O O . VAL A 1 92 ? 28.500 -7.257 -25.343 1.00 37.88 92 VAL A O 1
ATOM 743 N N . LEU A 1 93 ? 26.250 -7.128 -25.403 1.00 36.71 93 LEU A N 1
ATOM 744 C CA . LEU A 1 93 ? 26.225 -5.728 -24.989 1.00 35.14 93 LEU A CA 1
ATOM 745 C C . LEU A 1 93 ? 26.695 -5.565 -23.530 1.00 34.82 93 LEU A C 1
ATOM 746 O O . LEU A 1 93 ? 27.393 -4.609 -23.190 1.00 34.73 93 LEU A O 1
ATOM 751 N N . GLU A 1 94 ? 26.331 -6.517 -22.674 1.00 34.40 94 GLU A N 1
ATOM 752 C CA . GLU A 1 94 ? 26.813 -6.510 -21.291 1.00 34.01 94 GLU A CA 1
ATOM 753 C C . GLU A 1 94 ? 28.336 -6.650 -21.204 1.00 33.24 94 GLU A C 1
ATOM 754 O O . GLU A 1 94 ? 28.978 -5.989 -20.384 1.00 33.04 94 GLU A O 1
ATOM 760 N N . VAL A 1 95 ? 28.903 -7.502 -22.057 1.00 32.66 95 VAL A N 1
ATOM 761 C CA . VAL A 1 95 ? 30.351 -7.718 -22.085 1.00 31.98 95 VAL A CA 1
ATOM 762 C C . VAL A 1 95 ? 31.091 -6.433 -22.466 1.00 31.74 95 VAL A C 1
ATOM 763 O O . VAL A 1 95 ? 32.046 -6.041 -21.791 1.00 31.48 95 VAL A O 1
ATOM 767 N N . MET A 1 96 ? 30.620 -5.750 -23.510 1.00 31.60 96 MET A N 1
ATOM 768 C CA . MET A 1 96 ? 31.328 -4.562 -24.001 1.00 31.82 96 MET A CA 1
ATOM 769 C C . MET A 1 96 ? 31.363 -3.399 -22.999 1.00 32.20 96 MET A C 1
ATOM 770 O O . MET A 1 96 ? 32.304 -2.602 -23.008 1.00 32.16 96 MET A O 1
ATOM 775 N N . GLU A 1 97 ? 30.363 -3.328 -22.123 1.00 32.99 97 GLU A N 1
ATOM 776 C CA . GLU A 1 97 ? 30.282 -2.245 -21.136 1.00 33.61 97 GLU A CA 1
ATOM 777 C C . GLU A 1 97 ? 31.184 -2.412 -19.905 1.00 33.38 97 GLU A C 1
ATOM 778 O O . GLU A 1 97 ? 31.337 -1.481 -19.109 1.00 33.61 97 GLU A O 1
ATOM 784 N N . VAL A 1 98 ? 31.788 -3.589 -19.750 1.00 33.07 98 VAL A N 1
ATOM 785 C CA . VAL A 1 98 ? 32.740 -3.813 -18.664 1.00 32.45 98 VAL A CA 1
ATOM 786 C C . VAL A 1 98 ? 33.972 -2.920 -18.888 1.00 32.30 98 VAL A C 1
ATOM 787 O O . VAL A 1 98 ? 34.551 -2.936 -19.982 1.00 32.47 98 VAL A O 1
ATOM 791 N N . PRO A 1 99 ? 34.363 -2.121 -17.867 1.00 31.81 99 PRO A N 1
ATOM 792 C CA . PRO A 1 99 ? 35.566 -1.287 -18.007 1.00 31.49 99 PRO A CA 1
ATOM 793 C C . PRO A 1 99 ? 36.770 -2.109 -18.479 1.00 31.34 99 PRO A C 1
ATOM 794 O O . PRO A 1 99 ? 37.044 -3.183 -17.929 1.00 30.94 99 PRO A O 1
ATOM 798 N N . GLY A 1 100 ? 37.460 -1.614 -19.505 1.00 31.44 100 GLY A N 1
ATOM 799 C CA . GLY A 1 100 ? 38.631 -2.303 -20.051 1.00 31.33 100 GLY A CA 1
ATOM 800 C C . GLY A 1 100 ? 38.322 -3.230 -21.209 1.00 31.40 100 GLY A C 1
ATOM 801 O O . GLY A 1 100 ? 39.241 -3.745 -21.857 1.00 31.10 100 GLY A O 1
ATOM 802 N N . VAL A 1 101 ? 37.033 -3.449 -21.471 1.00 31.38 101 VAL A N 1
ATOM 803 C CA . VAL A 1 101 ? 36.610 -4.259 -22.615 1.00 31.43 101 VAL A CA 1
ATOM 804 C C . VAL A 1 101 ? 36.315 -3.351 -23.823 1.00 31.70 101 VAL A C 1
ATOM 805 O O . VAL A 1 101 ? 37.176 -3.161 -24.698 1.00 31.80 101 VAL A O 1
ATOM 809 N N . GLY A 1 102 ? 35.108 -2.789 -23.865 1.00 31.94 102 GLY A N 1
ATOM 810 C CA . GLY A 1 102 ? 34.693 -1.928 -24.972 1.00 31.65 102 GLY A CA 1
ATOM 811 C C . GLY A 1 102 ? 34.183 -2.704 -26.176 1.00 32.00 102 GLY A C 1
ATOM 812 O O . GLY A 1 102 ? 34.398 -3.916 -26.279 1.00 31.57 102 GLY A O 1
ATOM 813 N N . PRO A 1 103 ? 33.511 -2.006 -27.104 1.00 31.92 103 PRO A N 1
ATOM 814 C CA . PRO A 1 103 ? 32.895 -2.586 -28.295 1.00 32.28 103 PRO A CA 1
ATOM 815 C C . PRO A 1 103 ? 33.815 -3.373 -29.233 1.00 32.74 103 PRO A C 1
ATOM 816 O O . PRO A 1 103 ? 33.488 -4.508 -29.582 1.00 32.53 103 PRO A O 1
ATOM 820 N N . LYS A 1 104 ? 34.936 -2.781 -29.655 1.00 33.18 104 LYS A N 1
ATOM 821 C CA . LYS A 1 104 ? 35.833 -3.465 -30.603 1.00 33.61 104 LYS A CA 1
ATOM 822 C C . LYS A 1 104 ? 36.443 -4.754 -30.037 1.00 33.61 104 LYS A C 1
ATOM 823 O O . LYS A 1 104 ? 36.533 -5.762 -30.746 1.00 33.78 104 LYS A O 1
ATOM 829 N N . THR A 1 105 ? 36.854 -4.720 -28.772 1.00 33.46 105 THR A N 1
ATOM 830 C CA . THR A 1 105 ? 37.381 -5.909 -28.098 1.00 33.89 105 THR A CA 1
ATOM 831 C C . THR A 1 105 ? 36.278 -6.965 -27.958 1.00 34.33 105 THR A C 1
ATOM 832 O O . THR A 1 105 ? 36.496 -8.151 -28.256 1.00 34.21 105 THR A O 1
ATOM 836 N N . ALA A 1 106 ? 35.103 -6.521 -27.513 1.00 34.62 106 ALA A N 1
ATOM 837 C CA . ALA A 1 106 ? 33.913 -7.368 -27.447 1.00 35.48 106 ALA A CA 1
ATOM 838 C C . ALA A 1 106 ? 33.605 -8.076 -28.769 1.00 36.47 106 ALA A C 1
ATOM 839 O O . ALA A 1 106 ? 33.085 -9.189 -28.760 1.00 36.64 106 ALA A O 1
ATOM 841 N N . ARG A 1 107 ? 33.931 -7.439 -29.896 1.00 37.58 107 ARG A N 1
ATOM 842 C CA . ARG A 1 107 ? 33.704 -8.045 -31.210 1.00 38.84 107 ARG A CA 1
ATOM 843 C C . ARG A 1 107 ? 34.655 -9.211 -31.455 1.00 39.14 107 ARG A C 1
ATOM 844 O O . ARG A 1 107 ? 34.234 -10.277 -31.925 1.00 39.33 107 ARG A O 1
ATOM 852 N N . LEU A 1 108 ? 35.931 -9.006 -31.125 1.00 39.55 108 LEU A N 1
ATOM 853 C CA . LEU A 1 108 ? 36.936 -10.058 -31.240 1.00 40.13 108 LEU A CA 1
ATOM 854 C C . LEU A 1 108 ? 36.561 -11.201 -30.297 1.00 40.61 108 LEU A C 1
ATOM 855 O O . LEU A 1 108 ? 36.603 -12.378 -30.675 1.00 40.45 108 LEU A O 1
ATOM 860 N N . LEU A 1 109 ? 36.178 -10.827 -29.079 1.00 41.40 109 LEU A N 1
ATOM 861 C CA . LEU A 1 109 ? 35.705 -11.762 -28.058 1.00 42.37 109 LEU A CA 1
ATOM 862 C C . LEU A 1 109 ? 34.433 -12.508 -28.467 1.00 43.29 109 LEU A C 1
ATOM 863 O O . LEU A 1 109 ? 34.264 -13.681 -28.118 1.00 43.76 109 LEU A O 1
ATOM 868 N N . TYR A 1 110 ? 33.552 -11.833 -29.206 1.00 44.75 110 TYR A N 1
ATOM 869 C CA . TYR A 1 110 ? 32.348 -12.468 -29.748 1.00 45.96 110 TYR A CA 1
ATOM 870 C C . TYR A 1 110 ? 32.677 -13.431 -30.893 1.00 46.12 110 TYR A C 1
ATOM 871 O O . TYR A 1 110 ? 32.275 -14.595 -30.861 1.00 46.29 110 TYR A O 1
ATOM 880 N N . GLU A 1 111 ? 33.412 -12.944 -31.893 1.00 46.67 111 GLU A N 1
ATOM 881 C CA . GLU A 1 111 ? 33.729 -13.742 -33.082 1.00 46.86 111 GLU A CA 1
ATOM 882 C C . GLU A 1 111 ? 34.756 -14.853 -32.829 1.00 46.80 111 GLU A C 1
ATOM 883 O O . GLU A 1 111 ? 34.486 -16.026 -33.105 1.00 46.88 111 GLU A O 1
ATOM 889 N N . GLY A 1 112 ? 35.918 -14.484 -32.293 1.00 46.77 112 GLY A N 1
ATOM 890 C CA . GLY A 1 112 ? 37.050 -15.409 -32.161 1.00 46.48 112 GLY A CA 1
ATOM 891 C C . GLY A 1 112 ? 37.083 -16.341 -30.955 1.00 46.35 112 GLY A C 1
ATOM 892 O O . GLY A 1 112 ? 37.640 -17.443 -31.034 1.00 46.45 112 GLY A O 1
ATOM 893 N N . LEU A 1 113 ? 36.497 -15.906 -29.842 1.00 45.99 113 LEU A N 1
ATOM 894 C CA . LEU A 1 113 ? 36.630 -16.628 -28.570 1.00 45.70 113 LEU A CA 1
ATOM 895 C C . LEU A 1 113 ? 35.342 -17.267 -28.064 1.00 45.28 113 LEU A C 1
ATOM 896 O O . LEU A 1 113 ? 35.379 -18.131 -27.178 1.00 45.21 113 LEU A O 1
ATOM 901 N N . GLY A 1 114 ? 34.212 -16.845 -28.623 1.00 44.62 114 GLY A N 1
ATOM 902 C CA . GLY A 1 114 ? 32.918 -17.431 -28.289 1.00 44.05 114 GLY A CA 1
ATOM 903 C C . GLY A 1 114 ? 32.274 -16.798 -27.077 1.00 43.40 114 GLY A C 1
ATOM 904 O O . GLY A 1 114 ? 31.281 -17.308 -26.555 1.00 43.62 114 GLY A O 1
ATOM 905 N N . ILE A 1 115 ? 32.839 -15.679 -26.630 1.00 42.99 115 ILE A N 1
ATOM 906 C CA . ILE A 1 115 ? 32.324 -14.965 -25.468 1.00 42.38 115 ILE A CA 1
ATOM 907 C C . ILE A 1 115 ? 31.138 -14.088 -25.872 1.00 42.04 115 ILE A C 1
ATOM 908 O O . ILE A 1 115 ? 31.300 -13.094 -26.582 1.00 42.25 115 ILE A O 1
ATOM 913 N N . ASP A 1 116 ? 29.950 -14.489 -25.426 1.00 41.67 116 ASP A N 1
ATOM 914 C CA . ASP A 1 116 ? 28.711 -13.732 -25.641 1.00 41.23 116 ASP A CA 1
ATOM 915 C C . ASP A 1 116 ? 28.048 -13.377 -24.306 1.00 40.42 116 ASP A C 1
ATOM 916 O O . ASP A 1 116 ? 26.941 -12.823 -24.269 1.00 40.48 116 ASP A O 1
ATOM 921 N N . SER A 1 117 ? 28.734 -13.695 -23.210 1.00 39.29 117 SER A N 1
ATOM 922 C CA . SER A 1 117 ? 28.178 -13.517 -21.872 1.00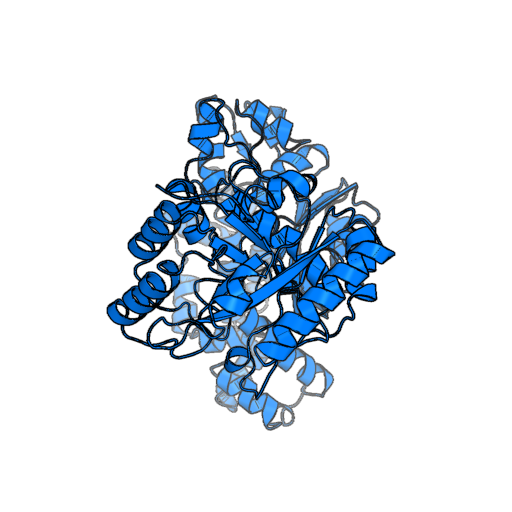 38.15 117 SER A CA 1
ATOM 923 C C . SER A 1 117 ? 29.243 -13.200 -20.826 1.00 37.32 117 SER A C 1
ATOM 924 O O . SER A 1 117 ? 30.434 -13.504 -21.006 1.00 36.65 117 SER A O 1
ATOM 927 N N . LEU A 1 118 ? 28.800 -12.609 -19.719 1.00 36.28 118 LEU A N 1
ATOM 928 C CA . LEU A 1 118 ? 29.666 -12.383 -18.566 1.00 35.48 118 LEU A CA 1
ATOM 929 C C . LEU A 1 118 ? 30.218 -13.707 -18.026 1.00 35.08 118 LEU A C 1
ATOM 930 O O . LEU A 1 118 ? 31.399 -13.786 -17.667 1.00 34.51 118 LEU A O 1
ATOM 935 N N . GLU A 1 119 ? 29.372 -14.743 -18.017 1.00 34.73 119 GLU A N 1
ATOM 936 C CA . GLU A 1 119 ? 29.781 -16.097 -17.608 1.00 34.26 119 GLU A CA 1
ATOM 937 C C . GLU A 1 119 ? 31.049 -16.535 -18.334 1.00 33.34 119 GLU A C 1
ATOM 938 O O . GLU A 1 11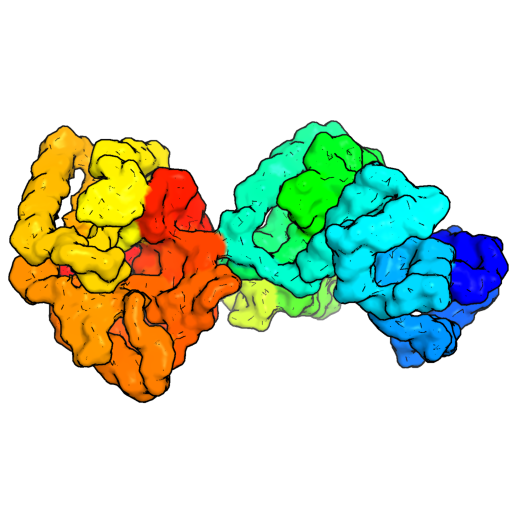9 ? 32.078 -16.815 -17.696 1.00 31.92 119 GLU A O 1
ATOM 944 N N . LYS A 1 120 ? 30.974 -16.565 -19.665 1.00 32.80 120 LYS A N 1
ATOM 945 C CA . LYS A 1 120 ? 32.123 -16.926 -20.491 1.00 32.37 120 LYS A CA 1
ATOM 946 C C . LYS A 1 120 ? 33.307 -16.015 -20.192 1.00 31.91 120 LYS A C 1
ATOM 947 O O . LYS A 1 120 ? 34.435 -16.501 -20.034 1.00 31.59 120 LYS A O 1
ATOM 953 N N . LEU A 1 121 ? 33.032 -14.711 -20.084 1.00 31.09 121 LEU A N 1
ATOM 954 C CA . LEU A 1 121 ? 34.063 -13.717 -19.798 1.00 30.21 121 LEU A CA 1
ATOM 955 C C . LEU A 1 121 ? 34.829 -14.050 -18.529 1.00 29.95 121 LEU A C 1
ATOM 956 O O . LEU A 1 121 ? 36.065 -14.105 -18.552 1.00 29.71 121 LEU A O 1
ATOM 961 N N . LYS A 1 122 ? 34.111 -14.307 -17.435 1.00 29.75 122 LYS A N 1
ATOM 962 C CA . LYS A 1 122 ? 34.740 -14.713 -16.183 1.00 29.63 122 LYS A CA 1
ATOM 963 C C . LYS A 1 122 ? 35.537 -16.017 -16.366 1.00 29.04 122 LYS A C 1
ATOM 964 O O . LYS A 1 122 ? 36.667 -16.130 -15.878 1.00 29.00 122 LYS A O 1
ATOM 970 N N . ALA A 1 123 ? 34.958 -16.974 -17.092 1.00 28.60 123 ALA A N 1
ATOM 971 C CA . ALA A 1 123 ? 35.629 -18.256 -17.372 1.00 27.97 123 ALA A CA 1
ATOM 972 C C . ALA A 1 123 ? 36.990 -18.025 -18.019 1.00 27.75 123 ALA A C 1
ATOM 973 O O . ALA A 1 123 ? 37.996 -18.630 -17.613 1.00 27.78 123 ALA A O 1
ATOM 975 N N . ALA A 1 124 ? 36.995 -17.129 -19.011 1.00 27.61 124 ALA A N 1
ATOM 976 C CA . ALA A 1 124 ? 38.175 -16.751 -19.753 1.00 27.57 124 ALA A CA 1
ATOM 977 C C . ALA A 1 124 ? 39.197 -16.055 -18.859 1.00 28.97 124 ALA A C 1
ATOM 978 O O . ALA A 1 124 ? 40.386 -16.411 -18.871 1.00 28.57 124 ALA A O 1
ATOM 980 N N . LEU A 1 125 ? 38.742 -15.065 -18.085 1.00 29.91 125 LEU A N 1
ATOM 981 C CA . LEU A 1 125 ? 39.585 -14.416 -17.076 1.00 31.24 125 LEU A CA 1
ATOM 982 C C . LEU A 1 125 ? 40.258 -15.420 -16.149 1.00 31.28 125 LEU A C 1
ATOM 983 O O . LEU A 1 125 ? 41.474 -15.353 -15.912 1.00 32.13 125 LEU A O 1
ATOM 988 N N . ASP A 1 126 ? 39.463 -16.348 -15.626 1.00 30.82 126 ASP A N 1
ATOM 989 C CA . ASP A 1 126 ? 39.928 -17.273 -14.595 1.00 30.20 126 ASP A CA 1
ATOM 990 C C . ASP A 1 126 ? 40.953 -18.293 -15.121 1.00 28.64 126 ASP A C 1
ATOM 991 O O . ASP A 1 126 ? 41.860 -18.695 -14.384 1.00 29.31 126 ASP A O 1
ATOM 996 N N . ARG A 1 127 ? 40.819 -18.668 -16.396 1.00 26.15 127 ARG A N 1
ATOM 997 C CA . ARG A 1 127 ? 41.693 -19.665 -17.038 1.00 23.78 127 ARG A CA 1
ATOM 998 C C . ARG A 1 127 ? 42.964 -19.082 -17.676 1.00 23.27 127 ARG A C 1
ATOM 999 O O . ARG A 1 127 ? 43.881 -19.831 -18.034 1.00 23.26 127 ARG A O 1
ATOM 1007 N N . GLY A 1 128 ? 43.018 -17.757 -17.812 1.00 23.14 128 GLY A N 1
ATOM 1008 C CA . GLY A 1 128 ? 44.106 -17.090 -18.536 1.00 22.49 128 GLY A CA 1
ATOM 1009 C C . GLY A 1 128 ? 43.934 -16.990 -20.048 1.00 21.95 128 GLY A C 1
ATOM 1010 O O . GLY A 1 128 ? 44.876 -16.589 -20.764 1.00 22.48 128 GLY A O 1
ATOM 1011 N N . ASP A 1 129 ? 42.737 -17.329 -20.548 1.00 20.82 129 ASP A N 1
ATOM 1012 C CA . ASP A 1 129 ? 42.471 -17.304 -21.975 1.00 21.91 129 ASP A CA 1
ATOM 1013 C C . ASP A 1 129 ? 42.787 -15.923 -22.580 1.00 22.88 129 ASP A C 1
ATOM 1014 O O . ASP A 1 129 ? 43.335 -15.829 -23.689 1.00 22.63 129 ASP A O 1
ATOM 1019 N N . LEU A 1 130 ? 42.426 -14.857 -21.859 1.00 24.48 130 LEU A N 1
ATOM 1020 C CA . LEU A 1 130 ? 42.511 -13.493 -22.405 1.00 24.97 130 LEU A CA 1
ATOM 1021 C C . LEU A 1 130 ? 43.960 -13.045 -22.534 1.00 25.37 130 LEU A C 1
ATOM 1022 O O . LEU A 1 130 ? 44.289 -12.252 -23.401 1.00 24.87 130 LEU A O 1
ATOM 1027 N N . THR A 1 131 ? 44.838 -13.630 -21.711 1.00 26.50 131 THR A N 1
ATOM 1028 C CA . THR A 1 131 ? 46.292 -13.377 -21.772 1.00 27.80 131 THR A CA 1
ATOM 1029 C C . THR A 1 131 ? 46.907 -13.771 -23.117 1.00 27.55 131 THR A C 1
ATOM 1030 O O . THR A 1 131 ? 47.973 -13.247 -23.471 1.00 28.38 131 THR A O 1
ATOM 1034 N N . ARG A 1 132 ? 46.246 -14.683 -23.844 1.00 28.64 132 ARG A N 1
ATOM 1035 C CA . ARG A 1 132 ? 46.623 -15.073 -25.230 1.00 28.68 132 ARG A CA 1
ATOM 1036 C C . ARG A 1 132 ? 45.968 -14.267 -26.330 1.00 30.57 132 ARG A C 1
ATOM 1037 O O . ARG A 1 132 ? 45.528 -14.816 -27.357 1.00 30.85 132 ARG A O 1
ATOM 1045 N N . LEU A 1 133 ? 45.896 -12.968 -26.097 1.00 32.01 133 LEU A N 1
ATOM 1046 C CA . LEU A 1 133 ? 45.498 -12.020 -27.103 1.00 33.86 133 LEU A CA 1
ATOM 1047 C C . LEU A 1 133 ? 46.462 -10.860 -26.940 1.00 35.40 133 LEU A C 1
ATOM 1048 O O . LEU A 1 133 ? 46.945 -10.597 -25.829 1.00 35.32 133 LEU A O 1
ATOM 1053 N N . LYS A 1 134 ? 46.774 -10.199 -28.049 1.00 37.62 134 LYS A N 1
ATOM 1054 C CA . LYS A 1 134 ? 47.556 -8.969 -27.996 1.00 39.53 134 LYS A CA 1
ATOM 1055 C C . LYS A 1 134 ? 46.718 -7.856 -27.367 1.00 40.52 134 LYS A C 1
ATOM 1056 O O . LYS A 1 134 ? 45.490 -7.807 -27.544 1.00 40.67 134 LYS A O 1
ATOM 1062 N N . GLY A 1 135 ? 47.392 -6.986 -26.617 1.00 41.52 135 GLY A N 1
ATOM 1063 C CA . GLY A 1 135 ? 46.743 -5.887 -25.905 1.00 42.39 135 GLY A CA 1
ATOM 1064 C C . GLY A 1 135 ? 46.256 -6.262 -24.516 1.00 42.91 135 GLY A C 1
ATOM 1065 O O . GLY A 1 135 ? 45.572 -5.468 -23.859 1.00 43.09 135 GLY A O 1
ATOM 1066 N N . PHE A 1 136 ? 46.615 -7.466 -24.068 1.00 43.13 136 PHE A N 1
ATOM 1067 C CA . PHE A 1 136 ? 46.174 -7.986 -22.772 1.00 43.22 136 PHE A CA 1
ATOM 1068 C C . PHE A 1 136 ? 47.336 -8.303 -21.835 1.00 43.91 136 PHE A C 1
ATOM 1069 O O . PHE A 1 136 ? 48.096 -9.252 -22.061 1.00 44.18 136 PHE A O 1
ATOM 1077 N N . GLY A 1 137 ? 47.461 -7.494 -20.787 1.00 44.20 137 GLY A N 1
ATOM 1078 C CA . GLY A 1 137 ? 48.456 -7.695 -19.734 1.00 44.80 137 GLY A CA 1
ATOM 1079 C C . GLY A 1 137 ? 47.786 -7.719 -18.368 1.00 45.07 137 GLY A C 1
ATOM 1080 O O . GLY A 1 137 ? 46.559 -7.593 -18.283 1.00 45.22 137 GLY A O 1
ATOM 1081 N N . PRO A 1 138 ? 48.580 -7.865 -17.285 1.00 45.07 138 PRO A N 1
ATOM 1082 C CA . PRO A 1 138 ? 48.013 -7.999 -15.933 1.00 44.87 138 PRO A CA 1
ATOM 1083 C C . PRO A 1 138 ? 47.233 -6.763 -15.467 1.00 44.47 138 PRO A C 1
ATOM 1084 O O . PRO A 1 138 ? 46.361 -6.871 -14.600 1.00 44.36 138 PRO A O 1
ATOM 1088 N N . LYS A 1 139 ? 47.546 -5.608 -16.052 1.00 43.79 139 LYS A N 1
ATOM 1089 C CA . LYS A 1 139 ? 46.879 -4.351 -15.726 1.00 43.01 139 LYS A CA 1
ATOM 1090 C C . LYS A 1 139 ? 45.460 -4.300 -16.298 1.00 42.03 139 LYS A C 1
ATOM 1091 O O . LYS A 1 139 ? 44.507 -3.967 -15.587 1.00 41.92 139 LYS A O 1
ATOM 1097 N N . ARG A 1 140 ? 45.330 -4.628 -17.582 1.00 40.83 140 ARG A N 1
ATOM 1098 C CA . ARG A 1 140 ? 44.020 -4.740 -18.224 1.00 39.81 140 ARG A CA 1
ATOM 1099 C C . ARG A 1 140 ? 43.241 -5.927 -17.654 1.00 39.46 140 ARG A C 1
ATOM 1100 O O . ARG A 1 140 ? 42.027 -5.836 -17.470 1.00 39.20 140 ARG A O 1
ATOM 1108 N N . ALA A 1 141 ? 43.952 -7.018 -17.354 1.00 38.95 141 ALA A N 1
ATOM 1109 C CA . ALA A 1 141 ? 43.347 -8.227 -16.772 1.00 38.63 141 ALA A CA 1
ATOM 1110 C C . ALA A 1 141 ? 42.638 -7.926 -15.453 1.00 38.29 141 ALA A C 1
ATOM 1111 O O . ALA A 1 141 ? 41.519 -8.388 -15.217 1.00 38.47 141 ALA A O 1
ATOM 1113 N N . GLU A 1 142 ? 43.302 -7.129 -14.616 1.00 37.69 142 GLU A N 1
ATOM 1114 C CA . GLU A 1 142 ? 42.791 -6.708 -13.310 1.00 37.23 142 GLU A CA 1
ATOM 1115 C C . GLU A 1 142 ? 41.578 -5.787 -13.438 1.00 36.16 142 GLU A C 1
ATOM 1116 O O . GLU A 1 142 ? 40.616 -5.909 -12.668 1.00 36.61 142 GLU A O 1
ATOM 1122 N N . ARG A 1 143 ? 41.632 -4.870 -14.405 1.00 34.73 143 ARG A N 1
ATOM 1123 C CA . ARG A 1 143 ? 40.524 -3.958 -14.673 1.00 33.16 143 ARG A CA 1
ATOM 1124 C C . ARG A 1 143 ? 39.255 -4.715 -15.084 1.00 31.80 143 ARG A C 1
ATOM 1125 O O . ARG A 1 143 ? 38.163 -4.396 -14.615 1.00 31.71 143 ARG A O 1
ATOM 1133 N N . ILE A 1 144 ? 39.407 -5.720 -15.946 1.00 29.82 144 ILE A N 1
ATOM 1134 C CA . ILE A 1 144 ? 38.250 -6.424 -16.504 1.00 27.77 144 ILE A CA 1
ATOM 1135 C C . ILE A 1 144 ? 37.549 -7.313 -15.474 1.00 27.22 144 ILE A C 1
ATOM 1136 O O . ILE A 1 144 ? 36.319 -7.291 -15.375 1.00 25.47 144 ILE A O 1
ATOM 1141 N N . ARG A 1 145 ? 38.335 -8.080 -14.713 1.00 27.25 145 ARG A N 1
ATOM 1142 C CA . ARG A 1 145 ? 37.796 -8.854 -13.602 1.00 27.31 145 ARG A CA 1
ATOM 1143 C C . ARG A 1 145 ? 37.032 -7.960 -12.621 1.00 25.68 145 ARG A C 1
ATOM 1144 O O . ARG A 1 145 ? 35.898 -8.281 -12.240 1.00 24.43 145 ARG A O 1
ATOM 1152 N N . GLU A 1 146 ? 37.648 -6.848 -12.216 1.00 25.45 146 GLU A N 1
ATOM 1153 C CA . GLU A 1 146 ? 37.006 -5.940 -11.275 1.00 24.91 146 GLU A CA 1
ATOM 1154 C C . GLU A 1 146 ? 35.749 -5.328 -11.892 1.00 23.69 146 GLU A C 1
ATOM 1155 O O . GLU A 1 146 ? 34.730 -5.232 -11.228 1.00 22.14 146 GLU A O 1
ATOM 1161 N N . GLY A 1 147 ? 35.820 -4.958 -13.170 1.00 22.54 147 GLY A N 1
ATOM 1162 C CA . GLY A 1 147 ? 34.663 -4.415 -13.888 1.00 21.90 147 GLY A CA 1
ATOM 1163 C C . GLY A 1 147 ? 33.487 -5.358 -13.863 1.00 21.74 147 GLY A C 1
ATOM 1164 O O . GLY A 1 147 ? 32.357 -4.958 -13.600 1.00 21.18 147 GLY A O 1
ATOM 1165 N N . LEU A 1 148 ? 33.773 -6.633 -14.130 1.00 22.34 148 LEU A N 1
ATOM 1166 C CA . LEU A 1 148 ? 32.782 -7.691 -14.046 1.00 23.89 148 LEU A CA 1
ATOM 1167 C C . LEU A 1 148 ? 32.116 -7.755 -12.664 1.00 23.48 148 LEU A C 1
ATOM 1168 O O . LEU A 1 148 ? 30.888 -7.841 -12.566 1.00 24.36 148 LEU A O 1
ATOM 1173 N N . ALA A 1 149 ? 32.919 -7.714 -11.606 1.00 22.82 149 ALA A N 1
ATOM 1174 C CA . ALA A 1 149 ? 32.382 -7.736 -10.241 1.00 22.76 149 ALA A CA 1
ATOM 1175 C C . ALA A 1 149 ? 31.447 -6.547 -9.974 1.00 22.99 149 ALA A C 1
ATOM 1176 O O . ALA A 1 149 ? 30.405 -6.691 -9.330 1.00 21.66 149 ALA A O 1
ATOM 1178 N N . LEU A 1 150 ? 31.826 -5.379 -10.487 1.00 23.11 150 LEU A N 1
ATOM 1179 C CA . LEU A 1 150 ? 31.035 -4.156 -10.302 1.00 24.60 150 LEU A CA 1
ATOM 1180 C C . LEU A 1 150 ? 29.718 -4.260 -11.052 1.00 25.74 150 LEU A C 1
ATOM 1181 O O . LEU A 1 150 ? 28.674 -3.875 -10.518 1.00 25.81 150 LEU A O 1
ATOM 1186 N N . ALA A 1 151 ? 29.772 -4.817 -12.264 1.00 27.08 151 ALA A N 1
ATOM 1187 C CA . ALA A 1 151 ? 28.582 -5.052 -13.091 1.00 28.39 151 ALA A CA 1
ATOM 1188 C C . ALA A 1 151 ? 27.583 -5.960 -12.383 1.00 29.24 151 ALA A C 1
ATOM 1189 O O . ALA A 1 151 ? 26.392 -5.647 -12.320 1.00 29.82 151 ALA A O 1
ATOM 1191 N N . GLN A 1 152 ? 28.091 -7.069 -11.847 1.00 29.75 152 GLN A N 1
ATOM 1192 C CA . GLN A 1 152 ? 27.272 -8.078 -11.172 1.00 30.69 152 GLN A CA 1
ATOM 1193 C C . GLN A 1 152 ? 26.685 -7.594 -9.841 1.00 30.82 152 GLN A C 1
ATOM 1194 O O . GLN A 1 152 ? 25.582 -7.995 -9.468 1.00 31.71 152 GLN A O 1
ATOM 1200 N N . ALA A 1 153 ? 27.386 -6.688 -9.164 1.00 30.16 153 ALA A N 1
ATOM 1201 C CA . ALA A 1 153 ? 26.873 -6.063 -7.937 1.00 30.20 153 ALA A CA 1
ATOM 1202 C C . ALA A 1 153 ? 25.782 -4.997 -8.167 1.00 30.34 153 ALA A C 1
ATOM 1203 O O . ALA A 1 153 ? 24.925 -4.792 -7.303 1.00 29.83 153 ALA A O 1
ATOM 1205 N N . ALA A 1 154 ? 25.828 -4.310 -9.308 1.00 30.79 154 ALA A N 1
ATOM 1206 C CA . ALA A 1 154 ? 24.887 -3.210 -9.589 1.00 30.98 154 ALA A CA 1
ATOM 1207 C C . ALA A 1 154 ? 23.405 -3.615 -9.568 1.00 31.35 154 ALA A C 1
ATOM 1208 O O . ALA A 1 154 ? 22.545 -2.792 -9.248 1.00 31.47 154 ALA A O 1
ATOM 1210 N N . GLY A 1 155 ? 23.102 -4.868 -9.900 1.00 30.40 155 GLY A N 1
ATOM 1211 C CA . GLY A 1 155 ? 21.732 -5.369 -9.762 1.00 30.12 155 GLY A CA 1
ATOM 1212 C C . GLY A 1 155 ? 21.295 -5.554 -8.313 1.00 28.95 155 GLY A C 1
ATOM 1213 O O . GLY A 1 155 ? 20.112 -5.394 -7.983 1.00 30.74 155 GLY A O 1
ATOM 1214 N N . LYS A 1 156 ? 22.262 -5.844 -7.442 1.00 26.46 156 LYS A N 1
ATOM 1215 C CA . LYS A 1 156 ? 21.995 -6.412 -6.121 1.00 23.52 156 LYS A CA 1
ATOM 1216 C C . LYS A 1 156 ? 21.889 -5.375 -4.995 1.00 20.76 156 LYS A C 1
ATOM 1217 O O . LYS A 1 156 ? 22.161 -4.192 -5.188 1.00 21.32 156 LYS A O 1
ATOM 1223 N N . ARG A 1 157 ? 21.485 -5.838 -3.809 1.00 17.46 157 ARG A N 1
ATOM 1224 C CA . ARG A 1 157 ? 21.291 -4.953 -2.648 1.00 15.18 157 ARG A CA 1
ATOM 1225 C C . ARG A 1 157 ? 22.133 -5.454 -1.487 1.00 14.35 157 ARG A C 1
ATOM 1226 O O . ARG A 1 157 ? 22.410 -6.642 -1.406 1.00 17.68 157 ARG A O 1
ATOM 1234 N N . ARG A 1 158 ? 22.596 -4.555 -0.626 1.00 12.05 158 ARG A N 1
ATOM 1235 C CA . ARG A 1 158 ? 23.367 -4.914 0.562 1.00 11.06 158 ARG A CA 1
ATOM 1236 C C . ARG A 1 158 ? 22.602 -4.404 1.775 1.00 9.89 158 ARG A C 1
ATOM 1237 O O . ARG A 1 158 ? 21.880 -3.400 1.679 1.00 9.86 158 ARG A O 1
ATOM 1245 N N . PRO A 1 159 ? 22.778 -5.072 2.929 1.00 8.66 159 PRO A N 1
ATOM 1246 C CA . PRO A 1 159 ? 22.177 -4.538 4.160 1.00 8.79 159 PRO A CA 1
ATOM 1247 C C . PRO A 1 159 ? 22.668 -3.116 4.425 1.00 9.03 159 PRO A C 1
ATOM 1248 O O . PRO A 1 159 ? 23.851 -2.821 4.257 1.00 9.34 159 PRO A O 1
ATOM 1252 N N . LEU A 1 160 ? 21.760 -2.256 4.873 1.00 8.59 160 LEU A N 1
ATOM 1253 C CA . LEU A 1 160 ? 22.137 -0.883 5.149 1.00 8.53 160 LEU A CA 1
ATOM 1254 C C . LEU A 1 160 ? 23.353 -0.793 6.089 1.00 8.30 160 LEU A C 1
ATOM 1255 O O . LEU A 1 160 ? 24.286 -0.036 5.848 1.00 8.56 160 LEU A O 1
ATOM 1260 N N . GLY A 1 161 ? 23.351 -1.578 7.161 1.00 8.08 161 GLY A N 1
ATOM 1261 C CA . GLY A 1 161 ? 24.426 -1.521 8.142 1.00 8.80 161 GLY A CA 1
ATOM 1262 C C . GLY A 1 161 ? 25.748 -2.053 7.612 1.00 8.86 161 GLY A C 1
ATOM 1263 O O . GLY A 1 161 ? 26.772 -1.807 8.246 1.00 10.39 161 GLY A O 1
ATOM 1264 N N . ALA A 1 162 ? 25.741 -2.797 6.490 1.00 8.34 162 ALA A N 1
ATOM 1265 C CA . ALA A 1 162 ? 26.995 -3.221 5.892 1.00 8.76 162 ALA A CA 1
ATOM 1266 C C . ALA A 1 162 ? 27.714 -2.062 5.215 1.00 8.90 162 ALA A C 1
ATOM 1267 O O . ALA A 1 162 ? 28.925 -2.111 5.019 1.00 10.02 162 ALA A O 1
ATOM 1269 N N . VAL A 1 163 ? 26.970 -1.028 4.814 1.00 9.21 163 VAL A N 1
ATOM 1270 C CA . VAL A 1 163 ? 27.547 0.042 3.993 1.00 9.46 163 VAL A CA 1
ATOM 1271 C C . VAL A 1 163 ? 27.436 1.425 4.622 1.00 9.46 163 VAL A C 1
ATOM 1272 O O . VAL A 1 163 ? 28.098 2.335 4.158 1.00 9.82 163 VAL A O 1
ATOM 1276 N N . LEU A 1 164 ? 26.603 1.609 5.654 1.00 8.84 164 LEU A N 1
ATOM 1277 C CA . LEU A 1 164 ? 26.331 2.950 6.161 1.00 10.18 164 LEU A CA 1
ATOM 1278 C C . LEU A 1 164 ? 27.590 3.654 6.682 1.00 10.46 164 LEU A C 1
ATOM 1279 O O . LEU A 1 164 ? 27.844 4.819 6.366 1.00 10.59 164 LEU A O 1
ATOM 1284 N N . SER A 1 165 ? 28.384 2.981 7.500 1.00 10.21 165 SER A N 1
ATOM 1285 C CA . SER A 1 165 ? 29.597 3.610 8.009 1.00 10.77 165 SER A CA 1
ATOM 1286 C C . SER A 1 165 ? 30.586 3.925 6.876 1.00 10.65 165 SER A C 1
ATOM 1287 O O . SER A 1 165 ? 31.238 4.976 6.903 1.00 11.23 165 SER A O 1
ATOM 1290 N N . LEU A 1 166 ? 30.689 3.049 5.871 1.00 10.04 166 LEU A N 1
ATOM 1291 C CA . LEU A 1 166 ? 31.561 3.314 4.741 1.00 10.12 166 LEU A CA 1
ATOM 1292 C C . LEU A 1 166 ? 31.039 4.533 3.982 1.00 9.52 166 LEU A C 1
ATOM 1293 O O . LEU A 1 166 ? 31.813 5.387 3.562 1.00 10.36 166 LEU A O 1
ATOM 1298 N N . ALA A 1 167 ? 29.728 4.628 3.803 1.00 9.46 167 ALA A N 1
ATOM 1299 C CA . ALA A 1 167 ? 29.137 5.772 3.143 1.00 9.62 167 ALA A CA 1
ATOM 1300 C C . ALA A 1 167 ? 29.461 7.054 3.911 1.00 9.82 167 ALA A C 1
ATOM 1301 O O . ALA A 1 167 ? 29.737 8.096 3.298 1.00 10.54 167 ALA A O 1
ATOM 1303 N N . ARG A 1 168 ? 29.449 6.986 5.241 1.00 10.54 168 ARG A N 1
ATOM 1304 C CA . ARG A 1 168 ? 29.733 8.169 6.064 1.00 11.21 168 ARG A CA 1
ATOM 1305 C C . ARG A 1 168 ? 31.179 8.581 5.993 1.00 11.27 168 ARG A C 1
ATOM 1306 O O . ARG A 1 168 ? 31.504 9.759 6.084 1.00 11.84 168 ARG A O 1
ATOM 1314 N N . SER A 1 169 ? 32.075 7.629 5.809 1.00 11.15 169 SER A N 1
ATOM 1315 C CA A SER A 1 169 ? 33.469 7.991 5.611 0.50 12.18 169 SER A CA 1
ATOM 1316 C CA B SER A 1 169 ? 33.486 7.935 5.575 0.50 12.47 169 SER A CA 1
ATOM 1317 C C . SER A 1 169 ? 33.633 8.716 4.279 1.00 11.61 169 SER A C 1
ATOM 1318 O O . SER A 1 169 ? 34.387 9.691 4.195 1.00 12.52 169 SER A O 1
ATOM 1323 N N . LEU A 1 170 ? 32.933 8.278 3.239 1.00 10.62 170 LEU A N 1
ATOM 1324 C CA . LEU A 1 170 ? 32.990 9.019 1.981 1.00 10.39 170 LEU A CA 1
ATOM 1325 C C . LEU A 1 170 ? 32.350 10.407 2.184 1.00 9.99 170 LEU A C 1
ATOM 1326 O O . LEU A 1 170 ? 32.851 11.415 1.674 1.00 10.49 170 LEU A O 1
ATOM 1331 N N . LEU A 1 171 ? 31.246 10.480 2.928 1.00 9.65 171 LEU A N 1
ATOM 1332 C CA . LEU A 1 171 ? 30.599 11.763 3.192 1.00 9.75 171 LEU A CA 1
ATOM 1333 C C . LEU A 1 171 ? 31.570 12.756 3.826 1.00 9.88 171 LEU A C 1
ATOM 1334 O O . LEU A 1 171 ? 31.560 13.938 3.462 1.00 10.30 171 LEU A O 1
ATOM 1339 N N . GLU A 1 172 ? 32.419 12.300 4.747 1.00 10.59 172 GLU A N 1
ATOM 1340 C CA . GLU A 1 172 ? 33.414 13.185 5.343 1.00 11.22 172 GLU A CA 1
ATOM 1341 C C . GLU A 1 172 ? 34.342 13.759 4.272 1.00 10.90 172 GLU A C 1
ATOM 1342 O O . GLU A 1 172 ? 34.643 14.960 4.287 1.00 11.35 172 GLU A O 1
ATOM 1348 N N . ALA A 1 173 ? 34.805 12.908 3.360 1.00 10.60 173 ALA A N 1
ATOM 1349 C CA . ALA A 1 173 ? 35.712 13.347 2.300 1.00 10.71 173 ALA A CA 1
ATOM 1350 C C . ALA A 1 173 ? 34.987 14.310 1.336 1.00 10.06 173 ALA A C 1
ATOM 1351 O O . ALA A 1 173 ? 35.589 15.270 0.850 1.00 11.71 173 ALA A O 1
ATOM 1353 N N . ILE A 1 174 ? 33.722 14.036 1.021 1.00 9.69 174 ILE A N 1
ATOM 1354 C CA . ILE A 1 174 ? 32.965 14.919 0.149 1.00 10.00 174 ILE A CA 1
ATOM 1355 C C . ILE A 1 174 ? 32.795 16.294 0.807 1.00 9.67 174 ILE A C 1
ATOM 1356 O O . ILE A 1 174 ? 33.013 17.341 0.174 1.00 10.84 174 ILE A O 1
ATOM 1361 N N . ARG A 1 175 ? 32.424 16.308 2.080 1.00 10.01 175 ARG A N 1
ATOM 1362 C CA . ARG A 1 175 ? 32.229 17.553 2.808 1.00 10.50 175 ARG A CA 1
ATOM 1363 C C . ARG A 1 175 ? 33.511 18.363 2.825 1.00 11.34 175 ARG A C 1
ATOM 1364 O O . ARG A 1 175 ? 33.448 19.595 2.866 1.00 12.55 175 ARG A O 1
ATOM 1372 N N . ALA A 1 176 ? 34.660 17.683 2.831 1.00 11.63 176 ALA A N 1
ATOM 1373 C CA . ALA A 1 176 ? 35.961 18.341 2.925 1.00 11.72 176 ALA A CA 1
ATOM 1374 C C . ALA A 1 176 ? 36.448 18.885 1.592 1.00 12.95 176 ALA A C 1
ATOM 1375 O O . ALA A 1 176 ? 37.470 19.573 1.557 1.00 13.35 176 A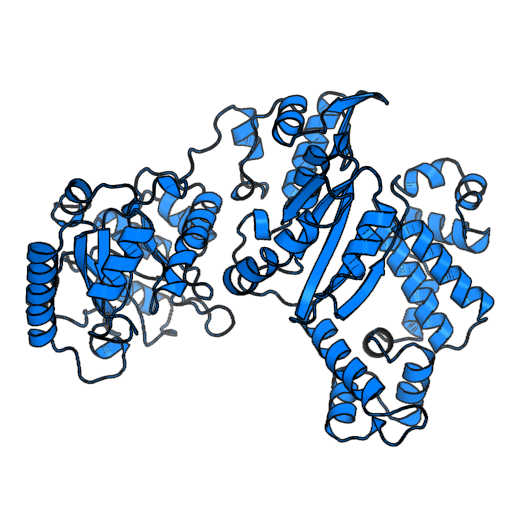LA A O 1
ATOM 1377 N N . LEU A 1 177 ? 35.762 18.574 0.494 1.00 11.48 177 LEU A N 1
ATOM 1378 C CA . LEU A 1 177 ? 36.192 19.125 -0.790 1.00 12.33 177 LEU A CA 1
ATOM 1379 C C . LEU A 1 177 ? 36.096 20.655 -0.748 1.00 12.23 177 LEU A C 1
ATOM 1380 O O . LEU A 1 177 ? 35.106 21.205 -0.321 1.00 12.45 177 LEU A O 1
ATOM 1385 N N . PRO A 1 178 ? 37.139 21.359 -1.210 1.00 12.90 178 PRO A N 1
ATOM 1386 C CA . PRO A 1 178 ? 37.018 22.826 -1.265 1.00 13.94 178 PRO A CA 1
ATOM 1387 C C . PRO A 1 178 ? 35.903 23.180 -2.287 1.00 14.69 178 PRO A C 1
ATOM 1388 O O . PRO A 1 178 ? 35.844 22.598 -3.376 1.00 17.23 178 PRO A O 1
ATOM 1392 N N . GLY A 1 179 ? 35.010 24.088 -1.967 1.00 15.83 179 GLY A N 1
ATOM 1393 C CA . GLY A 1 179 ? 33.950 24.353 -2.918 1.00 14.45 179 GLY A CA 1
ATOM 1394 C C . GLY A 1 179 ? 32.662 23.690 -2.509 1.00 12.20 179 GLY A C 1
ATOM 1395 O O . GLY A 1 179 ? 31.603 24.163 -2.911 1.00 13.69 179 GLY A O 1
ATOM 1396 N N . VAL A 1 180 ? 32.726 22.612 -1.714 1.00 11.18 180 VAL A N 1
ATOM 1397 C CA . VAL A 1 180 ? 31.499 21.992 -1.208 1.00 10.44 180 VAL A CA 1
ATOM 1398 C C . VAL A 1 180 ? 31.106 22.710 0.073 1.00 9.87 180 VAL A C 1
ATOM 1399 O O . VAL A 1 180 ? 31.907 22.830 1.006 1.00 11.05 180 VAL A O 1
ATOM 1403 N N . GLU A 1 181 ? 29.875 23.203 0.108 1.00 10.24 181 GLU A N 1
ATOM 1404 C CA . GLU A 1 181 ? 29.373 23.922 1.284 1.00 11.11 181 GLU A CA 1
ATOM 1405 C C . GLU A 1 181 ? 28.592 23.031 2.236 1.00 11.19 181 GLU A C 1
ATOM 1406 O O . GLU A 1 181 ? 28.652 23.189 3.447 1.00 12.69 181 GLU A O 1
ATOM 1412 N N . ARG A 1 182 ? 27.829 22.093 1.670 1.00 11.21 182 ARG A N 1
ATOM 1413 C CA . ARG A 1 182 ? 27.033 21.143 2.458 1.00 10.66 182 ARG A CA 1
ATOM 1414 C C . ARG A 1 182 ? 26.963 19.877 1.633 1.00 9.57 182 ARG A C 1
ATOM 1415 O O . ARG A 1 182 ? 27.032 19.912 0.403 1.00 10.30 182 ARG A O 1
ATOM 1423 N N . ALA A 1 183 ? 26.823 18.750 2.316 1.00 10.04 183 ALA A N 1
ATOM 1424 C CA . ALA A 1 183 ? 26.576 17.491 1.608 1.00 10.27 183 ALA A CA 1
ATOM 1425 C C . ALA A 1 183 ? 25.846 16.535 2.529 1.00 9.69 183 ALA A C 1
ATOM 1426 O O . ALA A 1 183 ? 25.940 16.628 3.757 1.00 10.13 183 ALA A O 1
ATOM 1428 N N . GLU A 1 184 ? 25.125 15.594 1.926 1.00 9.56 184 GLU A N 1
ATOM 1429 C CA . GLU A 1 184 ? 24.381 14.616 2.706 1.00 10.09 184 GLU A CA 1
ATOM 1430 C C . GLU A 1 184 ? 24.251 13.314 1.931 1.00 9.16 184 GLU A C 1
ATOM 1431 O O . GLU A 1 184 ? 24.159 13.310 0.698 1.00 9.31 184 GLU A O 1
ATOM 1437 N N . LEU A 1 185 ? 24.234 12.205 2.678 1.00 9.13 185 LEU A N 1
ATOM 1438 C CA . LEU A 1 185 ? 23.884 10.911 2.139 1.00 8.53 185 LEU A CA 1
ATOM 1439 C C . LEU A 1 185 ? 22.355 10.832 2.043 1.00 8.07 185 LEU A C 1
ATOM 1440 O O . LEU A 1 185 ? 21.655 10.968 3.059 1.00 9.12 185 LEU A O 1
ATOM 1445 N N . CYS A 1 186 ? 21.851 10.668 0.829 1.00 8.41 186 CYS A N 1
ATOM 1446 C CA . CYS A 1 186 ? 20.418 10.664 0.566 1.00 8.44 186 CYS A CA 1
ATOM 1447 C C . CYS A 1 186 ? 19.953 9.272 0.129 1.00 7.85 186 CYS A C 1
ATOM 1448 O O . CYS A 1 186 ? 20.390 8.259 0.693 1.00 8.58 186 CYS A O 1
ATOM 1451 N N . GLY A 1 187 ? 19.064 9.214 -0.852 1.00 8.13 187 GLY A N 1
ATOM 1452 C CA . GLY A 1 187 ? 18.501 7.958 -1.337 1.00 8.82 187 GLY A CA 1
ATOM 1453 C C . GLY A 1 187 ? 17.871 7.130 -0.236 1.00 7.70 187 GLY A C 1
ATOM 1454 O O . GLY A 1 187 ? 17.486 7.618 0.839 1.00 8.52 187 GLY A O 1
ATOM 1455 N N . SER A 1 188 ? 17.771 5.833 -0.501 1.00 8.01 188 SER A N 1
ATOM 1456 C CA . SER A 1 188 ? 17.094 4.910 0.434 1.00 8.61 188 SER A CA 1
ATOM 1457 C C . SER A 1 188 ? 17.849 4.772 1.755 1.00 8.35 188 SER A C 1
ATOM 1458 O O . SER A 1 188 ? 17.234 4.480 2.789 1.00 9.14 188 SER A O 1
ATOM 1461 N N . ALA A 1 189 ? 19.161 5.047 1.761 1.00 8.11 189 ALA A N 1
ATOM 1462 C CA . ALA A 1 189 ? 19.925 5.015 2.999 1.00 7.83 189 ALA A CA 1
ATOM 1463 C C . ALA A 1 189 ? 19.403 6.053 3.994 1.00 7.66 189 ALA A C 1
ATOM 1464 O O . ALA A 1 189 ? 19.275 5.759 5.185 1.00 8.27 189 ALA A O 1
ATOM 1466 N N . ARG A 1 190 ? 19.105 7.276 3.523 1.00 7.92 190 ARG A N 1
ATOM 1467 C CA . ARG A 1 190 ? 18.588 8.302 4.431 1.00 8.15 190 ARG A CA 1
ATOM 1468 C C . ARG A 1 190 ? 17.191 7.936 4.963 1.00 7.95 190 ARG A C 1
ATOM 1469 O O . ARG A 1 190 ? 16.777 8.400 6.035 1.00 8.80 190 ARG A O 1
ATOM 1477 N N . ARG A 1 191 ? 16.476 7.080 4.226 1.00 7.80 191 ARG A N 1
ATOM 1478 C CA . ARG A 1 191 ? 15.173 6.607 4.668 1.00 7.93 191 ARG A CA 1
ATOM 1479 C C . ARG A 1 191 ? 15.267 5.379 5.587 1.00 7.09 191 ARG A C 1
ATOM 1480 O O . ARG A 1 191 ? 14.238 4.865 6.022 1.00 7.96 191 ARG A O 1
ATOM 1488 N N . TYR A 1 192 ? 16.492 4.900 5.834 1.00 7.49 192 TYR A N 1
ATOM 1489 C CA . TYR A 1 192 ? 16.755 3.754 6.718 1.00 7.83 192 TYR A CA 1
ATOM 1490 C C . TYR A 1 192 ? 16.169 2.446 6.196 1.00 7.86 192 TYR A C 1
ATOM 1491 O O . TYR A 1 192 ? 15.908 1.529 6.971 1.00 8.38 192 TYR A O 1
ATOM 1500 N N . LYS A 1 193 ? 15.995 2.353 4.879 1.00 8.55 193 LYS A N 1
ATOM 1501 C CA . LYS A 1 193 ? 15.595 1.092 4.253 1.00 8.54 193 LYS A CA 1
ATOM 1502 C C . LYS A 1 193 ? 16.621 0.023 4.577 1.00 8.78 193 LYS A C 1
ATOM 1503 O O . LYS A 1 193 ? 17.822 0.308 4.610 1.00 9.48 193 LYS A O 1
ATOM 1509 N N . ASP A 1 194 ? 16.153 -1.199 4.833 1.00 8.94 194 ASP A N 1
ATOM 1510 C CA . ASP A 1 194 ? 17.064 -2.196 5.414 1.00 8.92 194 ASP A CA 1
ATOM 1511 C C . ASP A 1 194 ? 18.077 -2.801 4.438 1.00 8.06 194 ASP A C 1
ATOM 1512 O O . ASP A 1 194 ? 19.075 -3.363 4.867 1.00 8.90 194 ASP A O 1
ATOM 1517 N N . THR A 1 195 ? 17.816 -2.674 3.137 1.00 8.96 195 THR A N 1
ATOM 1518 C CA . THR A 1 195 ? 18.796 -3.019 2.122 1.00 9.75 195 THR A CA 1
ATOM 1519 C C . THR A 1 195 ? 18.812 -1.860 1.148 1.00 9.62 195 THR A C 1
ATOM 1520 O O . THR A 1 195 ? 17.788 -1.181 0.960 1.00 10.36 195 THR A O 1
ATOM 1524 N N . VAL A 1 196 ? 19.960 -1.631 0.528 1.00 9.73 196 VAL A N 1
ATOM 1525 C CA . VAL A 1 196 ? 20.137 -0.486 -0.358 1.00 10.19 196 VAL A CA 1
ATOM 1526 C C . VAL A 1 196 ? 20.773 -0.915 -1.656 1.00 9.84 196 VAL A C 1
ATOM 1527 O O . VAL A 1 196 ? 21.582 -1.861 -1.689 1.00 11.09 196 VAL A O 1
ATOM 1531 N N . GLY A 1 197 ? 20.429 -0.201 -2.724 1.00 10.33 197 GLY A N 1
ATOM 1532 C CA . GLY A 1 197 ? 21.137 -0.313 -3.996 1.00 12.04 197 GLY A CA 1
ATOM 1533 C C . GLY A 1 197 ? 22.334 0.612 -3.954 1.00 12.24 197 GLY A C 1
ATOM 1534 O O . GLY A 1 197 ? 23.106 0.607 -3.003 1.00 13.90 197 GLY A O 1
ATOM 1535 N N . ASP A 1 198 ? 22.503 1.422 -4.985 1.00 11.13 198 ASP A N 1
ATOM 1536 C CA . ASP A 1 198 ? 23.604 2.382 -4.981 1.00 10.69 198 ASP A CA 1
ATOM 1537 C C . ASP A 1 198 ? 23.422 3.446 -3.886 1.00 10.66 198 ASP A C 1
ATOM 1538 O O . ASP A 1 198 ? 22.327 3.601 -3.320 1.00 11.47 198 ASP A O 1
ATOM 1543 N N . LEU A 1 199 ? 24.518 4.131 -3.564 1.00 10.18 199 LEU A N 1
ATOM 1544 C CA . LEU A 1 199 ? 24.473 5.217 -2.585 1.00 9.99 199 LEU A CA 1
ATOM 1545 C C . LEU A 1 199 ? 24.435 6.542 -3.305 1.00 9.11 199 LEU A C 1
ATOM 1546 O O . LEU A 1 199 ? 25.095 6.694 -4.320 1.00 11.08 199 LEU A O 1
ATOM 1551 N N . ASP A 1 200 ? 23.650 7.486 -2.794 1.00 9.08 200 ASP A N 1
ATOM 1552 C CA . ASP A 1 200 ? 23.412 8.751 -3.480 1.00 8.51 200 ASP A CA 1
ATOM 1553 C C . ASP A 1 200 ? 23.767 9.889 -2.555 1.00 8.74 200 ASP A C 1
ATOM 1554 O O . ASP A 1 200 ? 23.263 9.941 -1.430 1.00 10.56 200 ASP A O 1
ATOM 1559 N N . PHE A 1 201 ? 24.600 10.815 -3.031 1.00 8.51 201 PHE A N 1
ATOM 1560 C CA . PHE A 1 201 ? 25.014 11.969 -2.241 1.00 8.12 201 PHE A CA 1
ATOM 1561 C C . PHE A 1 201 ? 24.618 13.238 -2.959 1.00 8.29 201 PHE A C 1
ATOM 1562 O O . PHE A 1 201 ? 24.747 13.343 -4.185 1.00 8.99 201 PHE A O 1
ATOM 1570 N N . LEU A 1 202 ? 24.177 14.203 -2.155 1.00 8.52 202 LEU A N 1
ATOM 1571 C CA . LEU A 1 202 ? 23.859 15.541 -2.636 1.00 10.02 202 LEU A CA 1
ATOM 1572 C C . LEU A 1 202 ? 24.882 16.523 -2.099 1.00 10.18 202 LEU A C 1
ATOM 1573 O O . LEU A 1 202 ? 25.219 16.477 -0.906 1.00 12.52 202 LEU A O 1
ATOM 1578 N N . VAL A 1 203 ? 25.376 17.395 -2.966 1.00 10.04 203 VAL A N 1
ATOM 1579 C CA . VAL A 1 203 ? 26.318 18.460 -2.602 1.00 10.38 203 VAL A CA 1
ATOM 1580 C C . VAL A 1 203 ? 25.718 19.830 -2.947 1.00 9.79 203 VAL A C 1
ATOM 1581 O O . VAL A 1 203 ? 25.102 20.004 -4.004 1.00 10.11 203 VAL A O 1
ATOM 1585 N N . ALA A 1 204 ? 25.913 20.793 -2.043 1.00 9.64 204 ALA A N 1
ATOM 1586 C CA . ALA A 1 204 ? 25.690 22.207 -2.356 1.00 10.27 204 ALA A CA 1
ATOM 1587 C C . ALA A 1 204 ? 27.009 22.852 -2.748 1.00 10.71 204 ALA A C 1
ATOM 1588 O O . ALA A 1 204 ? 27.974 22.790 -1.991 1.00 10.71 204 ALA A O 1
ATOM 1590 N N . SER A 1 205 ? 27.051 23.478 -3.919 1.00 10.55 205 SER A N 1
ATOM 1591 C CA . SER A 1 205 ? 28.255 24.174 -4.350 1.00 11.37 205 SER A CA 1
ATOM 1592 C C . SER A 1 205 ? 27.889 25.230 -5.351 1.00 11.89 205 SER A C 1
ATOM 1593 O O . SER A 1 205 ? 26.994 25.034 -6.149 1.00 12.28 205 SER A O 1
ATOM 1596 N N . ARG A 1 206 ? 28.637 26.329 -5.323 1.00 12.72 206 ARG A N 1
ATOM 1597 C CA . ARG A 1 206 ? 28.504 27.364 -6.350 1.00 14.21 206 ARG A CA 1
ATOM 1598 C C . ARG A 1 206 ? 29.345 27.056 -7.564 1.00 14.43 206 ARG A C 1
ATOM 1599 O O . ARG A 1 206 ? 29.268 27.748 -8.582 1.00 17.12 206 ARG A O 1
ATOM 1607 N N . GLU A 1 207 ? 30.196 26.042 -7.439 1.00 14.19 207 GLU A N 1
ATOM 1608 C CA . GLU A 1 207 ? 31.116 25.672 -8.492 1.00 15.04 207 GLU A CA 1
ATOM 1609 C C . GLU A 1 207 ? 30.948 24.177 -8.743 1.00 14.67 207 GLU A C 1
ATOM 1610 O O . GLU A 1 207 ? 31.835 23.378 -8.472 1.00 14.09 207 GLU A O 1
ATOM 1616 N N . GLY A 1 208 ? 29.792 23.804 -9.268 1.00 14.46 208 GLY A N 1
ATOM 1617 C CA . GLY A 1 208 ? 29.417 22.387 -9.340 1.00 13.84 208 GLY A CA 1
ATOM 1618 C C . GLY A 1 208 ? 30.332 21.521 -10.194 1.00 12.53 208 GLY A C 1
ATOM 1619 O O . GLY A 1 208 ? 30.676 20.408 -9.789 1.00 12.55 208 GLY A O 1
ATOM 1620 N N . GLU A 1 209 ? 30.754 22.016 -11.354 1.00 12.89 209 GLU A N 1
ATOM 1621 C CA . GLU A 1 209 ? 31.595 21.221 -12.229 1.00 12.96 209 GLU A CA 1
ATOM 1622 C C . GLU A 1 209 ? 32.950 20.944 -11.577 1.00 12.33 209 GLU A C 1
ATOM 1623 O O . GLU A 1 209 ? 33.501 19.839 -11.674 1.00 12.51 209 GLU A O 1
ATOM 1629 N N . ARG A 1 210 ? 33.470 21.937 -10.874 1.00 11.70 210 ARG A N 1
ATOM 1630 C CA . ARG A 1 210 ? 34.718 21.768 -10.165 1.00 11.42 210 ARG A CA 1
ATOM 1631 C C . ARG A 1 210 ? 34.558 20.863 -8.943 1.00 10.95 210 ARG A C 1
ATOM 1632 O O . ARG A 1 210 ? 35.493 20.131 -8.593 1.00 11.70 210 ARG A O 1
ATOM 1640 N N . ALA A 1 211 ? 33.368 20.868 -8.326 1.00 10.94 211 ALA A N 1
ATOM 1641 C CA . ALA A 1 211 ? 33.085 19.944 -7.214 1.00 11.34 211 ALA A CA 1
ATOM 1642 C C . ALA A 1 211 ? 33.035 18.504 -7.721 1.00 10.82 211 ALA A C 1
ATOM 1643 O O . ALA A 1 211 ? 33.596 17.602 -7.090 1.00 11.83 211 ALA A O 1
ATOM 1645 N N . VAL A 1 212 ? 32.402 18.285 -8.864 1.00 11.35 212 VAL A N 1
ATOM 1646 C CA . VAL A 1 212 ? 32.384 16.971 -9.463 1.00 11.65 212 VAL A CA 1
ATOM 1647 C C . VAL A 1 212 ? 33.814 16.508 -9.747 1.00 12.34 212 VAL A C 1
ATOM 1648 O O . VAL A 1 212 ? 34.167 15.347 -9.509 1.00 12.56 212 VAL A O 1
ATOM 1652 N N . GLU A 1 213 ? 34.651 17.409 -10.249 1.00 12.59 213 GLU A N 1
ATOM 1653 C CA . GLU A 1 213 ? 36.034 17.041 -10.550 1.00 13.81 213 GLU A CA 1
ATOM 1654 C C . GLU A 1 213 ? 36.779 16.628 -9.296 1.00 13.66 213 GLU A C 1
ATOM 1655 O O . GLU A 1 213 ? 37.465 15.592 -9.285 1.00 14.45 213 GLU A O 1
ATOM 1661 N N . GLY A 1 214 ? 36.644 17.401 -8.227 1.00 12.76 214 GLY A N 1
ATOM 1662 C CA . GLY A 1 214 ? 37.299 17.049 -6.973 1.00 12.59 214 GLY A CA 1
ATOM 1663 C C . GLY A 1 214 ? 36.788 15.701 -6.482 1.00 12.25 214 GLY A C 1
ATOM 1664 O O . GLY A 1 214 ? 37.551 14.872 -5.975 1.00 13.60 214 GLY A O 1
ATOM 1665 N N . PHE A 1 215 ? 35.475 15.484 -6.605 1.00 12.13 215 PHE A N 1
ATOM 1666 C CA . PHE A 1 215 ? 34.879 14.243 -6.142 1.00 11.89 215 PHE A CA 1
ATOM 1667 C C . PHE A 1 215 ? 35.453 13.026 -6.869 1.00 11.23 215 PHE A C 1
ATOM 1668 O O . PHE A 1 215 ? 35.867 12.038 -6.230 1.00 11.29 215 PHE A O 1
ATOM 1676 N N . VAL A 1 216 ? 35.497 13.083 -8.201 1.00 11.00 216 VAL A N 1
ATOM 1677 C CA . VAL A 1 216 ? 35.904 11.895 -8.940 1.00 11.22 216 VAL A CA 1
ATOM 1678 C C . VAL A 1 216 ? 37.406 11.604 -8.783 1.00 10.81 216 VAL A C 1
ATOM 1679 O O . VAL A 1 216 ? 37.832 10.497 -9.101 1.00 13.25 216 VAL A O 1
ATOM 1683 N N . ARG A 1 217 ? 38.174 12.575 -8.277 1.00 11.12 217 ARG A N 1
ATOM 1684 C CA . ARG A 1 217 ? 39.601 12.403 -8.024 1.00 10.70 217 ARG A CA 1
ATOM 1685 C C . ARG A 1 217 ? 39.916 12.145 -6.553 1.00 11.39 217 ARG A C 1
ATOM 1686 O O . ARG A 1 217 ? 41.091 12.079 -6.195 1.00 11.75 217 ARG A O 1
ATOM 1694 N N . LEU A 1 218 ? 38.891 11.920 -5.720 1.00 10.56 218 LEU A N 1
ATOM 1695 C CA . LEU A 1 218 ? 39.134 11.578 -4.326 1.00 11.78 218 LEU A CA 1
ATOM 1696 C C . LEU A 1 218 ? 39.989 10.316 -4.252 1.00 11.60 218 LEU A C 1
ATOM 1697 O O . LEU A 1 218 ? 39.822 9.399 -5.071 1.00 11.58 218 LEU A O 1
ATOM 1702 N N . PRO A 1 219 ? 40.855 10.219 -3.225 1.00 12.17 219 PRO A N 1
ATOM 1703 C CA . PRO A 1 219 ? 41.661 8.997 -3.050 1.00 13.11 219 PRO A CA 1
ATOM 1704 C C . PRO A 1 219 ? 40.818 7.710 -3.055 1.00 13.50 219 PRO A C 1
ATOM 1705 O O . PRO A 1 219 ? 41.268 6.695 -3.571 1.00 15.29 219 PRO A O 1
ATOM 1709 N N . GLN A 1 220 ? 39.603 7.776 -2.519 1.00 13.64 220 GLN A N 1
ATOM 1710 C CA . GLN A 1 220 ? 38.690 6.636 -2.433 1.00 14.86 220 GLN A CA 1
ATOM 1711 C C . GLN A 1 220 ? 38.180 6.094 -3.770 1.00 14.05 220 GLN A C 1
ATOM 1712 O O . GLN A 1 220 ? 37.696 4.966 -3.823 1.00 14.67 220 GLN A O 1
ATOM 1718 N N . VAL A 1 221 ? 38.227 6.896 -4.829 1.00 14.07 221 VAL A N 1
ATOM 1719 C CA . VAL A 1 221 ? 37.606 6.533 -6.090 1.00 14.70 221 VAL A CA 1
ATOM 1720 C C . VAL A 1 221 ? 38.492 5.622 -6.914 1.00 15.36 221 VAL A C 1
ATOM 1721 O O . VAL A 1 221 ? 39.683 5.896 -7.097 1.00 16.65 221 VAL A O 1
ATOM 1725 N N . LYS A 1 222 ? 37.898 4.544 -7.422 1.00 16.00 222 LYS A N 1
ATOM 1726 C CA . LYS A 1 222 ? 38.605 3.599 -8.284 1.00 17.86 222 LYS A CA 1
ATOM 1727 C C . LYS A 1 222 ? 38.314 3.812 -9.781 1.00 18.70 222 LYS A C 1
ATOM 1728 O O . LYS A 1 222 ? 39.250 3.887 -10.588 1.00 20.63 222 LYS A O 1
ATOM 1734 N N . GLU A 1 223 ? 37.030 3.913 -10.146 1.00 18.56 223 GLU A N 1
ATOM 1735 C CA . GLU A 1 223 ? 36.576 3.974 -11.552 1.00 19.41 223 GLU A CA 1
ATOM 1736 C C . GLU A 1 223 ? 35.497 5.042 -11.659 1.00 17.92 223 GLU A C 1
ATOM 1737 O O . GLU A 1 223 ? 34.650 5.131 -10.782 1.00 17.09 223 GLU A O 1
ATOM 1743 N N . VAL A 1 224 ? 35.529 5.842 -12.724 1.00 17.06 224 VAL A N 1
ATOM 1744 C CA . VAL A 1 224 ? 34.434 6.763 -13.025 1.00 16.36 224 VAL A CA 1
ATOM 1745 C C . VAL A 1 224 ? 33.579 6.127 -14.094 1.00 15.47 224 VAL A C 1
ATOM 1746 O O . VAL A 1 224 ? 34.085 5.777 -15.168 1.00 17.31 224 VAL A O 1
ATOM 1750 N N . TYR A 1 225 ? 32.297 5.941 -13.803 1.00 14.69 225 TYR A N 1
ATOM 1751 C CA . TYR A 1 225 ? 31.374 5.372 -14.760 1.00 15.63 225 TYR A CA 1
ATOM 1752 C C . TYR A 1 225 ? 30.722 6.448 -15.632 1.00 15.42 225 TYR A C 1
ATOM 1753 O O . TYR A 1 225 ? 30.528 6.258 -16.818 1.00 17.52 225 TYR A O 1
ATOM 1762 N N . ALA A 1 226 ? 30.371 7.582 -15.034 1.00 14.75 226 ALA A N 1
ATOM 1763 C CA . ALA A 1 226 ? 29.758 8.690 -15.771 1.00 14.35 226 ALA A CA 1
ATOM 1764 C C . ALA A 1 226 ? 30.128 9.966 -15.047 1.00 13.51 226 ALA A C 1
ATOM 1765 O O . ALA A 1 226 ? 30.244 9.956 -13.829 1.00 13.36 226 ALA A O 1
ATOM 1767 N N . LYS A 1 227 ? 30.314 11.056 -15.782 1.00 13.90 227 LYS A N 1
ATOM 1768 C CA . LYS A 1 227 ? 30.615 12.336 -15.157 1.00 15.16 227 LYS A CA 1
ATOM 1769 C C . LYS A 1 227 ? 30.180 13.472 -16.068 1.00 14.46 227 LYS A C 1
ATOM 1770 O O . LYS A 1 227 ? 30.350 13.411 -17.282 1.00 15.74 227 LYS A O 1
ATOM 1776 N N . GLY A 1 228 ? 29.593 14.485 -15.459 1.00 13.22 228 GLY A N 1
ATOM 1777 C CA . GLY A 1 228 ? 29.166 15.673 -16.180 1.00 13.39 228 GLY A CA 1
ATOM 1778 C C . GLY A 1 228 ? 29.285 16.901 -15.319 1.00 13.15 228 GLY A C 1
ATOM 1779 O O . GLY A 1 228 ? 29.994 16.924 -14.299 1.00 14.67 228 GLY A O 1
ATOM 1780 N N . LYS A 1 229 ? 28.569 17.939 -15.716 1.00 13.95 229 LYS A N 1
ATOM 1781 C CA . LYS A 1 229 ? 28.694 19.224 -15.080 1.00 14.47 229 LYS A CA 1
ATOM 1782 C C . LYS A 1 229 ? 28.168 19.242 -13.644 1.00 13.13 229 LYS A C 1
ATOM 1783 O O . LYS A 1 229 ? 28.648 20.009 -12.807 1.00 13.92 229 LYS A O 1
ATOM 1789 N N . GLU A 1 230 ? 27.175 18.397 -13.341 1.00 11.91 230 GLU A N 1
ATOM 1790 C CA . GLU A 1 230 ? 26.508 18.473 -12.052 1.00 12.77 230 GLU A CA 1
ATOM 1791 C C . GLU A 1 230 ? 26.253 17.110 -11.451 1.00 11.63 230 GLU A C 1
ATOM 1792 O O . GLU A 1 230 ? 25.558 17.008 -10.456 1.00 12.47 230 GLU A O 1
ATOM 1798 N N . ARG A 1 231 ? 26.811 16.064 -12.058 1.00 12.05 231 ARG A N 1
ATOM 1799 C CA . ARG A 1 231 ? 26.601 14.723 -11.542 1.00 12.06 231 ARG A CA 1
ATOM 1800 C C . ARG A 1 231 ? 27.721 13.798 -11.941 1.00 10.85 231 ARG A C 1
ATOM 1801 O O . ARG A 1 231 ? 28.454 14.068 -12.881 1.00 11.25 231 ARG A O 1
ATOM 1809 N N . ALA A 1 232 ? 27.844 12.705 -11.186 1.00 10.76 232 ALA A N 1
ATOM 1810 C CA . ALA A 1 232 ? 28.784 11.638 -11.516 1.00 10.78 232 ALA A CA 1
ATOM 1811 C C . ALA A 1 232 ? 28.338 10.352 -10.887 1.00 11.02 232 ALA A C 1
ATOM 1812 O O . ALA A 1 232 ? 27.625 10.356 -9.883 1.00 11.16 232 ALA A O 1
ATOM 1814 N N . THR A 1 233 ? 28.773 9.261 -11.500 1.00 10.51 233 THR A N 1
ATOM 1815 C CA . THR A 1 233 ? 28.629 7.931 -10.921 1.00 11.36 233 THR A CA 1
ATOM 1816 C C . THR A 1 233 ? 30.012 7.327 -10.889 1.00 10.99 233 THR A C 1
ATOM 1817 O O . THR A 1 233 ? 30.708 7.300 -11.912 1.00 12.01 233 THR A O 1
ATOM 1821 N N . VAL A 1 234 ? 30.416 6.848 -9.714 1.00 10.96 234 VAL A N 1
ATOM 1822 C CA . VAL A 1 234 ? 31.743 6.256 -9.531 1.00 11.40 234 VAL A CA 1
ATOM 1823 C C . VAL A 1 234 ? 31.649 4.936 -8.795 1.00 11.25 234 VAL A C 1
ATOM 1824 O O . VAL A 1 234 ? 30.626 4.629 -8.160 1.00 11.41 234 VAL A O 1
ATOM 1828 N N . PHE A 1 235 ? 32.732 4.187 -8.880 1.00 12.25 235 PHE A N 1
ATOM 1829 C CA . PHE A 1 235 ? 32.939 3.037 -8.022 1.00 11.97 235 PHE A CA 1
ATOM 1830 C C . PHE A 1 235 ? 34.137 3.295 -7.149 1.00 11.97 235 PHE A C 1
ATOM 1831 O O . PHE A 1 235 ? 35.198 3.704 -7.628 1.00 12.77 235 PHE A O 1
ATOM 1839 N N . LEU A 1 236 ? 33.966 3.059 -5.862 1.00 11.09 236 LEU A N 1
ATOM 1840 C CA . LEU A 1 236 ? 35.059 3.264 -4.918 1.00 11.38 236 LEU A CA 1
ATOM 1841 C C . LEU A 1 236 ? 36.010 2.068 -4.896 1.00 11.43 236 LEU A C 1
ATOM 1842 O O . LEU A 1 236 ? 35.644 0.948 -5.298 1.00 13.52 236 LEU A O 1
ATOM 1847 N N . LYS A 1 237 ? 37.215 2.293 -4.383 1.00 11.08 237 LYS A N 1
ATOM 1848 C CA . LYS A 1 237 ? 38.144 1.183 -4.163 1.00 12.22 237 LYS A CA 1
ATOM 1849 C C . LYS A 1 237 ? 37.534 0.100 -3.303 1.00 12.55 237 LYS A C 1
ATOM 1850 O O . LYS A 1 237 ? 37.818 -1.078 -3.501 1.00 13.40 237 LYS A O 1
ATOM 1856 N N . ASN A 1 238 ? 36.682 0.494 -2.356 1.00 12.23 238 ASN A N 1
ATOM 1857 C CA . ASN A 1 238 ? 36.080 -0.468 -1.445 1.00 14.30 238 ASN A CA 1
ATOM 1858 C C . ASN A 1 238 ? 34.841 -1.127 -1.990 1.00 14.91 238 ASN A C 1
ATOM 1859 O O . ASN A 1 238 ? 34.184 -1.888 -1.232 1.00 17.46 238 ASN A O 1
ATOM 1864 N N . GLY A 1 239 ? 34.531 -0.861 -3.262 1.00 15.34 239 GLY A N 1
ATOM 1865 C CA . GLY A 1 239 ? 33.423 -1.506 -3.966 1.00 17.17 239 GLY A CA 1
ATOM 1866 C C . GLY A 1 239 ? 32.135 -0.715 -4.113 1.00 16.74 239 GLY A C 1
ATOM 1867 O O . GLY A 1 239 ? 31.328 -1.053 -5.008 1.00 20.55 239 GLY A O 1
ATOM 1868 N N . LEU A 1 240 ? 31.922 0.279 -3.236 1.00 14.92 240 LEU A N 1
ATOM 1869 C CA . LEU A 1 240 ? 30.650 1.020 -3.184 1.00 14.36 240 LEU A CA 1
ATOM 1870 C C . LEU A 1 240 ? 30.391 1.698 -4.549 1.00 12.50 240 LEU A C 1
ATOM 1871 O O . LEU A 1 240 ? 31.285 2.317 -5.125 1.00 12.24 240 LEU A O 1
ATOM 1876 N N . GLN A 1 241 ? 29.167 1.576 -5.045 1.00 12.36 241 GLN A N 1
ATOM 1877 C CA . GLN A 1 241 ? 28.727 2.288 -6.252 1.00 11.15 241 GLN A CA 1
ATOM 1878 C C . GLN A 1 241 ? 27.982 3.536 -5.798 1.00 10.05 241 GLN A C 1
ATOM 1879 O O . GLN A 1 241 ? 27.046 3.453 -4.992 1.00 10.09 241 GLN A O 1
ATOM 1885 N N . VAL A 1 242 ? 28.422 4.694 -6.298 1.00 9.81 242 VAL A N 1
ATOM 1886 C CA . VAL A 1 242 ? 28.006 5.974 -5.739 1.00 9.89 242 VAL A CA 1
ATOM 1887 C C . VAL A 1 242 ? 27.579 6.940 -6.835 1.00 9.33 242 VAL A C 1
ATOM 1888 O O . VAL A 1 242 ? 28.331 7.174 -7.791 1.00 10.84 242 VAL A O 1
ATOM 1892 N N . ASP A 1 243 ? 26.394 7.535 -6.662 1.00 8.88 243 ASP A N 1
ATOM 1893 C CA . ASP A 1 243 ? 25.943 8.651 -7.452 1.00 9.37 243 ASP A CA 1
ATOM 1894 C C . ASP A 1 243 ? 26.115 9.940 -6.650 1.00 9.22 243 ASP A C 1
ATOM 1895 O O . ASP A 1 243 ? 25.812 10.001 -5.454 1.00 10.51 243 ASP A O 1
ATOM 1900 N N . LEU A 1 244 ? 26.586 10.974 -7.341 1.00 9.19 244 LEU A N 1
ATOM 1901 C CA . LEU A 1 244 ? 26.650 12.323 -6.802 1.00 9.57 244 LEU A CA 1
ATOM 1902 C C . LEU A 1 244 ? 25.791 13.269 -7.630 1.00 9.13 244 LEU A C 1
ATOM 1903 O O . LEU A 1 244 ? 25.855 13.225 -8.861 1.00 10.60 244 LEU A O 1
ATOM 1908 N N . ARG A 1 245 ? 25.055 14.149 -6.958 1.00 8.63 245 ARG A N 1
ATOM 1909 C CA . ARG A 1 245 ? 24.374 15.262 -7.628 1.00 9.45 245 ARG A CA 1
ATOM 1910 C C . ARG A 1 245 ? 24.761 16.539 -6.915 1.00 8.93 245 ARG A C 1
ATOM 1911 O O . ARG A 1 245 ? 24.840 16.575 -5.694 1.00 9.69 245 ARG A O 1
ATOM 1919 N N . VAL A 1 246 ? 24.976 17.587 -7.713 1.00 9.48 246 VAL A N 1
ATOM 1920 C CA . VAL A 1 246 ? 25.315 18.911 -7.193 1.00 10.70 246 VAL A CA 1
ATOM 1921 C C . VAL A 1 246 ? 24.187 19.886 -7.486 1.00 10.48 246 VAL A C 1
ATOM 1922 O O . VAL A 1 246 ? 23.646 19.886 -8.590 1.00 11.53 246 VAL A O 1
ATOM 1926 N N . VAL A 1 247 ? 23.846 20.727 -6.515 1.00 10.48 247 VAL A N 1
ATOM 1927 C CA . VAL A 1 247 ? 22.942 21.837 -6.765 1.00 11.16 247 VAL A CA 1
ATOM 1928 C C . VAL A 1 247 ? 23.534 23.103 -6.123 1.00 11.04 247 VAL A C 1
ATOM 1929 O O . VAL A 1 247 ? 24.391 23.043 -5.236 1.00 10.70 247 VAL A O 1
ATOM 1933 N N . PRO A 1 248 ? 23.069 24.276 -6.566 1.00 11.75 248 PRO A N 1
ATOM 1934 C CA . PRO A 1 248 ? 23.549 25.514 -5.963 1.00 12.25 248 PRO A CA 1
ATOM 1935 C C . PRO A 1 248 ? 23.089 25.587 -4.505 1.00 12.03 248 PRO A C 1
ATOM 1936 O O . PRO A 1 248 ? 22.109 24.928 -4.117 1.00 11.27 248 PRO A O 1
ATOM 1940 N N . PRO A 1 249 ? 23.788 26.369 -3.675 1.00 12.23 249 PRO A N 1
ATOM 1941 C CA . PRO A 1 249 ? 23.412 26.421 -2.253 1.00 12.08 249 PRO A CA 1
ATOM 1942 C C . PRO A 1 249 ? 21.957 26.822 -1.987 1.00 12.53 249 PRO A C 1
ATOM 1943 O O . PRO A 1 249 ? 21.338 26.342 -1.045 1.00 12.98 249 PRO A O 1
ATOM 1947 N N . GLU A 1 250 ? 21.414 27.687 -2.840 1.00 12.76 250 GLU A N 1
ATOM 1948 C CA . GLU A 1 250 ? 20.021 28.142 -2.726 1.00 13.17 250 GLU A CA 1
ATOM 1949 C C . GLU A 1 250 ? 19.006 27.047 -3.005 1.00 12.52 250 GLU A C 1
ATOM 1950 O O . GLU A 1 250 ? 17.830 27.216 -2.713 1.00 13.80 250 GLU A O 1
ATOM 1956 N N . SER A 1 251 ? 19.487 25.935 -3.566 1.00 11.58 251 SER A N 1
ATOM 1957 C CA . SER A 1 251 ? 18.656 24.782 -3.930 1.00 11.37 251 SER A CA 1
ATOM 1958 C C . SER A 1 251 ? 18.851 23.560 -3.050 1.00 10.69 251 SER A C 1
ATOM 1959 O O . SER A 1 251 ? 18.220 22.531 -3.292 1.00 10.72 251 SER A O 1
ATOM 1962 N N . TYR A 1 252 ? 19.701 23.667 -2.035 1.00 10.64 252 TYR A N 1
ATOM 1963 C CA . TYR A 1 252 ? 20.142 22.487 -1.306 1.00 10.12 252 TYR A CA 1
ATOM 1964 C C . TYR A 1 252 ? 18.973 21.702 -0.703 1.00 9.47 252 TYR A C 1
ATOM 1965 O O . TYR A 1 252 ? 18.942 20.464 -0.766 1.00 9.70 252 TYR A O 1
ATOM 1974 N N . GLY A 1 253 ? 18.024 22.398 -0.087 1.00 9.70 253 GLY A N 1
ATOM 1975 C CA . GLY A 1 253 ? 16.876 21.744 0.526 1.00 10.00 253 GLY A CA 1
ATOM 1976 C C . GLY A 1 253 ? 15.990 21.036 -0.480 1.00 9.47 253 GLY A C 1
ATOM 1977 O O . GLY A 1 253 ? 15.521 19.918 -0.226 1.00 10.38 253 GLY A O 1
ATOM 1978 N N . ALA A 1 254 ? 15.758 21.656 -1.636 1.00 9.63 254 ALA A N 1
ATOM 1979 C CA . ALA A 1 254 ? 15.014 20.990 -2.704 1.00 9.46 254 ALA A CA 1
ATOM 1980 C C . ALA A 1 254 ? 15.795 19.787 -3.234 1.00 9.04 254 ALA A C 1
ATOM 1981 O O . ALA A 1 254 ? 15.214 18.742 -3.551 1.00 10.00 254 ALA A O 1
ATOM 1983 N N . GLY A 1 255 ? 17.113 19.913 -3.332 1.00 9.67 255 GLY A N 1
ATOM 1984 C CA . GLY A 1 255 ? 17.945 18.800 -3.773 1.00 9.46 255 GLY A CA 1
ATOM 1985 C C . GLY A 1 255 ? 17.908 17.645 -2.784 1.00 8.49 255 GLY A C 1
ATOM 1986 O O . GLY A 1 255 ? 17.869 16.489 -3.178 1.00 8.64 255 GLY A O 1
ATOM 1987 N N . LEU A 1 256 ? 17.880 17.946 -1.485 1.00 9.12 256 LEU A N 1
ATOM 1988 C CA . LEU A 1 256 ? 17.775 16.891 -0.467 1.00 9.37 256 LEU A CA 1
ATOM 1989 C C . LEU A 1 256 ? 16.469 16.134 -0.613 1.00 8.56 256 LEU A C 1
ATOM 1990 O O . LEU A 1 256 ? 16.417 14.892 -0.561 1.00 9.51 256 LEU A O 1
ATOM 1995 N N . GLN A 1 257 ? 15.377 16.877 -0.802 1.00 8.90 257 GLN A N 1
ATOM 1996 C CA . GLN A 1 257 ? 14.083 16.221 -0.931 1.00 8.70 257 GLN A CA 1
ATOM 1997 C C . GLN A 1 257 ? 14.122 15.324 -2.200 1.00 8.58 257 GLN A C 1
ATOM 1998 O O . GLN A 1 257 ? 13.757 14.136 -2.161 1.00 9.00 257 GLN A O 1
ATOM 2004 N N . TYR A 1 258 ? 14.544 15.891 -3.326 1.00 8.50 258 TYR A N 1
ATOM 2005 C CA . TYR A 1 258 ? 14.630 15.158 -4.578 1.00 8.59 258 TYR A CA 1
ATOM 2006 C C . TYR A 1 258 ? 15.410 13.854 -4.413 1.00 7.94 258 TYR A C 1
ATOM 2007 O O . TYR A 1 258 ? 14.958 12.769 -4.819 1.00 9.40 258 TYR A O 1
ATOM 2016 N N . LEU A 1 259 ? 16.617 13.956 -3.879 1.00 8.21 259 LEU A N 1
ATOM 2017 C CA . LEU A 1 259 ? 17.499 12.802 -3.864 1.00 8.02 259 LEU A CA 1
ATOM 2018 C C . LEU A 1 259 ? 17.176 11.789 -2.755 1.00 8.09 259 LEU A C 1
ATOM 2019 O O . LEU A 1 259 ? 17.679 10.654 -2.772 1.00 8.73 259 LEU A O 1
ATOM 2024 N N . THR A 1 260 ? 16.337 12.189 -1.806 1.00 7.83 260 THR A N 1
ATOM 2025 C CA . THR A 1 260 ? 15.918 11.281 -0.727 1.00 8.36 260 THR A CA 1
ATOM 2026 C C . THR A 1 260 ? 14.717 10.442 -1.133 1.00 8.71 260 THR A C 1
ATOM 2027 O O . THR A 1 260 ? 14.579 9.302 -0.692 1.00 9.22 260 THR A O 1
ATOM 2031 N N . GLY A 1 261 ? 13.855 11.001 -1.973 1.00 8.50 261 GLY A N 1
ATOM 2032 C CA . GLY A 1 261 ? 12.674 10.279 -2.401 1.00 9.09 261 GLY A CA 1
ATOM 2033 C C . GLY A 1 261 ? 11.829 9.856 -1.203 1.00 8.62 261 GLY A C 1
ATOM 2034 O O . GLY A 1 261 ? 11.747 10.569 -0.208 1.00 9.27 261 GLY A O 1
ATOM 2035 N N . SER A 1 262 ? 11.161 8.703 -1.253 1.00 9.04 262 SER A N 1
ATOM 2036 C CA . SER A 1 262 ? 11.090 7.834 -2.407 1.00 8.90 262 SER A CA 1
ATOM 2037 C C . SER A 1 262 ? 10.478 8.543 -3.616 1.00 9.23 262 SER A C 1
ATOM 2038 O O . SER A 1 262 ? 9.858 9.617 -3.499 1.00 9.26 262 SER A O 1
ATOM 2041 N N . ALA A 1 263 ? 10.611 7.938 -4.790 1.00 10.26 263 ALA A N 1
ATOM 2042 C CA . ALA A 1 263 ? 9.989 8.500 -5.988 1.00 11.40 263 ALA A CA 1
ATOM 2043 C C . ALA A 1 263 ? 8.490 8.684 -5.794 1.00 10.52 263 ALA A C 1
ATOM 2044 O O . ALA A 1 263 ? 7.931 9.705 -6.226 1.00 11.39 263 ALA A O 1
ATOM 2046 N N . ALA A 1 264 ? 7.845 7.731 -5.121 1.00 10.92 264 ALA A N 1
ATOM 2047 C CA . ALA A 1 264 ? 6.411 7.818 -4.853 1.00 11.10 264 ALA A CA 1
ATOM 2048 C C . ALA A 1 264 ? 6.074 9.020 -3.977 1.00 9.81 264 ALA A C 1
ATOM 2049 O O . ALA A 1 264 ? 5.108 9.735 -4.229 1.00 10.90 264 ALA A O 1
ATOM 2051 N N . HIS A 1 265 ? 6.893 9.262 -2.958 1.00 9.46 265 HIS A N 1
ATOM 2052 C CA . HIS A 1 265 ? 6.689 10.429 -2.110 1.00 9.03 265 HIS A CA 1
ATOM 2053 C C . HIS A 1 265 ? 6.823 11.719 -2.928 1.00 8.17 265 HIS A C 1
ATOM 2054 O O . HIS A 1 265 ? 5.979 12.635 -2.816 1.00 9.45 265 HIS A O 1
ATOM 2061 N N . SER A 1 266 ? 7.847 11.805 -3.775 1.00 8.79 266 SER A N 1
ATOM 2062 C CA . SER A 1 266 ? 8.048 13.004 -4.583 1.00 9.35 266 SER A CA 1
ATOM 2063 C C . SER A 1 266 ? 6.906 13.249 -5.572 1.00 9.25 266 SER A C 1
ATOM 2064 O O . SER A 1 266 ? 6.531 14.399 -5.807 1.00 9.71 266 SER A O 1
ATOM 2067 N N . ILE A 1 267 ? 6.330 12.186 -6.150 1.00 9.68 267 ILE A N 1
ATOM 2068 C CA . ILE A 1 267 ? 5.168 12.375 -7.004 1.00 10.56 267 ILE A CA 1
ATOM 2069 C C . ILE A 1 267 ? 4.065 13.094 -6.206 1.00 9.92 267 ILE A C 1
ATOM 2070 O O . ILE A 1 267 ? 3.440 14.041 -6.689 1.00 10.88 267 ILE A O 1
ATOM 2075 N N . ARG A 1 268 ? 3.811 12.650 -4.984 1.00 10.12 268 ARG A N 1
ATOM 2076 C CA . ARG A 1 268 ? 2.779 13.301 -4.169 1.00 10.26 268 ARG A CA 1
ATOM 2077 C C . ARG A 1 268 ? 3.078 14.776 -3.950 1.00 9.87 268 ARG A C 1
ATOM 2078 O O . ARG A 1 268 ? 2.164 15.641 -4.056 1.00 10.94 268 ARG A O 1
ATOM 2086 N N . LEU A 1 269 ? 4.339 15.091 -3.648 1.00 9.96 269 LEU A N 1
ATOM 2087 C CA . LEU A 1 269 ? 4.690 16.482 -3.355 1.00 10.21 269 LEU A CA 1
ATOM 2088 C C . LEU A 1 269 ? 4.601 17.354 -4.593 1.00 9.85 269 LEU A C 1
ATOM 2089 O O . LEU A 1 269 ? 4.159 18.505 -4.511 1.00 10.91 269 LEU A O 1
ATOM 2094 N N . ARG A 1 270 ? 5.015 16.845 -5.746 1.00 10.00 270 ARG A N 1
ATOM 2095 C CA . ARG A 1 270 ? 4.930 17.649 -6.967 1.00 11.00 270 ARG A CA 1
ATOM 2096 C C . ARG A 1 270 ? 3.481 18.016 -7.323 1.00 10.52 270 ARG A C 1
ATOM 2097 O O . ARG A 1 270 ? 3.208 19.134 -7.821 1.00 11.90 270 ARG A O 1
ATOM 2105 N N . ALA A 1 271 ? 2.555 17.093 -7.061 1.00 10.93 271 ALA A N 1
ATOM 2106 C CA . ALA A 1 271 ? 1.136 17.344 -7.315 1.00 11.90 271 ALA A CA 1
ATOM 2107 C C . ALA A 1 271 ? 0.607 18.377 -6.336 1.00 12.41 271 ALA A C 1
ATOM 2108 O O . ALA A 1 271 ? -0.116 19.282 -6.726 1.00 13.76 271 ALA A O 1
ATOM 2110 N N . LEU A 1 272 ? 0.961 18.258 -5.056 1.00 13.08 272 LEU A N 1
ATOM 2111 C CA . LEU A 1 272 ? 0.544 19.265 -4.085 1.00 13.40 272 LEU A CA 1
ATOM 2112 C C . LEU A 1 272 ? 1.035 20.640 -4.480 1.00 12.38 272 LEU A C 1
ATOM 2113 O O . LEU A 1 272 ? 0.283 21.634 -4.343 1.00 14.40 272 LEU A O 1
ATOM 2118 N N . ALA A 1 273 ? 2.283 20.733 -4.948 1.00 13.22 273 ALA A N 1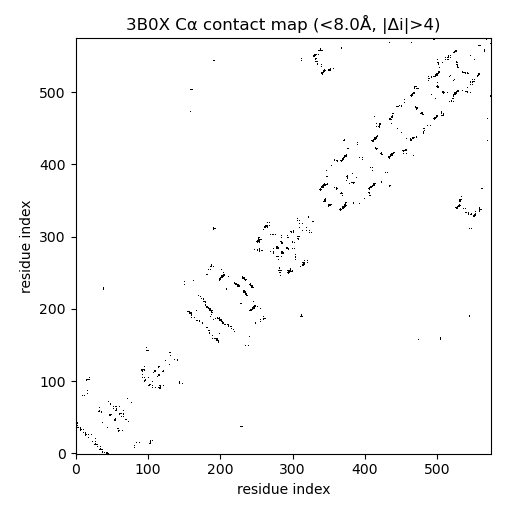
ATOM 2119 C CA . ALA A 1 273 ? 2.814 22.004 -5.407 1.00 13.47 273 ALA A CA 1
ATOM 2120 C C . ALA A 1 273 ? 1.941 22.583 -6.542 1.00 12.90 273 ALA A C 1
ATOM 2121 O O . ALA A 1 273 ? 1.500 23.736 -6.479 1.00 14.47 273 ALA A O 1
ATOM 2123 N N . GLN A 1 274 ? 1.705 21.807 -7.596 1.00 13.14 274 GLN A N 1
ATOM 2124 C CA . GLN A 1 274 ? 1.046 22.339 -8.781 1.00 13.23 274 GLN A CA 1
ATOM 2125 C C . GLN A 1 274 ? -0.409 22.700 -8.484 1.00 13.21 274 GLN A C 1
ATOM 2126 O O . GLN A 1 274 ? -0.948 23.648 -9.065 1.00 14.13 274 GLN A O 1
ATOM 2132 N N . GLU A 1 275 ? -1.022 21.987 -7.542 1.00 13.38 275 GLU A N 1
ATOM 2133 C CA . GLU A 1 275 ? -2.400 22.243 -7.145 1.00 14.28 275 GLU A CA 1
ATOM 2134 C C . GLU A 1 275 ? -2.564 23.588 -6.462 1.00 15.08 275 GLU A C 1
ATOM 2135 O O . GLU A 1 275 ? -3.699 24.096 -6.380 1.00 16.73 275 GLU A O 1
ATOM 2141 N N . LYS A 1 276 ? -1.463 24.166 -5.969 1.00 15.47 276 LYS A N 1
ATOM 2142 C CA . LYS A 1 276 ? -1.501 25.501 -5.354 1.00 16.85 276 LYS A CA 1
ATOM 2143 C C . LYS A 1 276 ? -0.704 26.518 -6.188 1.00 15.56 276 LYS A C 1
ATOM 2144 O O . LYS A 1 276 ? -0.347 27.604 -5.713 1.00 16.71 276 LYS A O 1
ATOM 2150 N N . GLY A 1 277 ? -0.485 26.191 -7.462 1.00 14.42 277 GLY A N 1
ATOM 2151 C CA . GLY A 1 277 ? 0.131 27.095 -8.404 1.00 15.15 277 GLY A CA 1
ATOM 2152 C C . GLY A 1 277 ? 1.648 27.147 -8.372 1.00 15.36 277 GLY A C 1
ATOM 2153 O O . GLY A 1 277 ? 2.245 28.071 -8.911 1.00 16.25 277 GLY A O 1
ATOM 2154 N N . LEU A 1 278 ? 2.273 26.115 -7.803 1.00 15.53 278 LEU A N 1
ATOM 2155 C CA . LEU A 1 278 ? 3.735 26.079 -7.636 1.00 15.11 278 LEU A CA 1
ATOM 2156 C C . LEU A 1 278 ? 4.326 24.907 -8.405 1.00 14.75 278 LEU A C 1
ATOM 2157 O O . LEU A 1 278 ? 3.614 23.952 -8.737 1.00 15.87 278 LEU A O 1
ATOM 2162 N N . LYS A 1 279 ? 5.620 24.979 -8.700 1.00 14.60 279 LYS A N 1
ATOM 2163 C CA . LYS A 1 279 ? 6.336 23.827 -9.270 1.00 14.19 279 LYS A CA 1
ATOM 2164 C C . LYS A 1 279 ? 7.452 23.430 -8.317 1.00 13.41 279 LYS A C 1
ATOM 2165 O O . LYS A 1 279 ? 8.280 24.265 -7.927 1.00 13.81 279 LYS A O 1
ATOM 2171 N N . LEU A 1 280 ? 7.471 22.153 -7.935 1.00 12.55 280 LEU A N 1
ATOM 2172 C CA . LEU A 1 280 ? 8.575 21.575 -7.153 1.00 12.10 280 LEU A CA 1
ATOM 2173 C C . LEU A 1 280 ? 9.534 20.886 -8.108 1.00 12.05 280 LEU A C 1
ATOM 2174 O O . LEU A 1 280 ? 9.132 20.001 -8.861 1.00 13.38 280 LEU A O 1
ATOM 2179 N N . SER A 1 281 ? 10.803 21.274 -8.079 1.00 12.25 281 SER A N 1
ATOM 2180 C CA . SER A 1 281 ? 11.831 20.562 -8.789 1.00 12.57 281 SER A CA 1
ATOM 2181 C C . SER A 1 281 ? 13.013 20.336 -7.874 1.00 11.73 281 SER A C 1
ATOM 2182 O O . SER A 1 281 ? 13.030 20.783 -6.725 1.00 11.97 281 SER A O 1
ATOM 2185 N N . GLU A 1 282 ? 14.039 19.688 -8.408 1.00 12.27 282 GLU A N 1
ATOM 2186 C CA . GLU A 1 282 ? 15.282 19.536 -7.670 1.00 12.13 282 GLU A CA 1
ATOM 2187 C C . GLU A 1 282 ? 15.922 20.871 -7.278 1.00 11.93 282 GLU A C 1
ATOM 2188 O O . GLU A 1 282 ? 16.714 20.930 -6.352 1.00 12.71 282 GLU A O 1
ATOM 2194 N N . TYR A 1 283 ? 15.553 21.940 -7.989 1.00 12.15 283 TYR A N 1
ATOM 2195 C CA . TYR A 1 283 ? 16.207 23.241 -7.789 1.00 12.31 283 TYR A CA 1
ATOM 2196 C C . TYR A 1 283 ? 15.451 24.205 -6.863 1.00 12.83 283 TYR A C 1
ATOM 2197 O O . TYR A 1 283 ? 15.991 25.222 -6.465 1.00 13.32 283 TYR A O 1
ATOM 2206 N N . GLY A 1 284 ? 14.228 23.889 -6.503 1.00 12.35 284 GLY A N 1
ATOM 2207 C CA . GLY A 1 284 ? 13.462 24.766 -5.634 1.00 11.81 284 GLY A CA 1
ATOM 2208 C C . GLY A 1 284 ? 11.970 24.555 -5.775 1.00 11.39 284 GLY A C 1
ATOM 2209 O O . GLY A 1 284 ? 11.497 23.651 -6.492 1.00 12.27 284 GLY A O 1
ATOM 2210 N N . VAL A 1 285 ? 11.222 25.393 -5.057 1.00 12.00 285 VAL A N 1
ATOM 2211 C CA . VAL A 1 285 ? 9.792 25.563 -5.262 1.00 12.39 285 VAL A CA 1
ATOM 2212 C C . VAL A 1 285 ? 9.605 26.915 -5.944 1.00 13.09 285 VAL A C 1
ATOM 2213 O O . VAL A 1 285 ? 10.128 27.913 -5.470 1.00 13.75 285 VAL A O 1
ATOM 2217 N N . PHE A 1 286 ? 8.866 26.927 -7.054 1.00 13.88 286 PHE A N 1
ATOM 2218 C CA . PHE A 1 286 ? 8.732 28.112 -7.932 1.00 14.74 286 PHE A CA 1
ATOM 2219 C C . PHE A 1 286 ? 7.291 28.515 -8.105 1.00 16.14 286 PHE A C 1
ATOM 2220 O O . PHE A 1 286 ? 6.425 27.667 -8.293 1.00 16.37 286 PHE A O 1
ATOM 2228 N N . ARG A 1 287 ? 7.029 29.820 -8.045 1.00 17.37 287 ARG A N 1
ATOM 2229 C CA . ARG A 1 287 ? 5.760 30.335 -8.542 1.00 19.60 287 ARG A CA 1
ATOM 2230 C C . ARG A 1 287 ? 6.050 31.047 -9.839 1.00 19.84 287 ARG A C 1
ATOM 2231 O O . ARG A 1 287 ? 6.716 32.098 -9.854 1.00 19.85 287 ARG A O 1
ATOM 2239 N N . GLY A 1 288 ? 5.583 30.466 -10.937 1.00 20.85 288 GLY A N 1
ATOM 2240 C CA . GLY A 1 288 ? 6.052 30.898 -12.249 1.00 21.96 288 GLY A CA 1
ATOM 2241 C C . GLY A 1 288 ? 7.568 30.752 -12.286 1.00 23.09 288 GLY A C 1
ATOM 2242 O O . GLY A 1 288 ? 8.109 29.701 -11.913 1.00 22.42 288 GLY A O 1
ATOM 2243 N N . GLU A 1 289 ? 8.264 31.812 -12.682 1.00 24.26 289 GLU A N 1
ATOM 2244 C CA . GLU A 1 289 ? 9.720 31.795 -12.813 1.00 25.28 289 GLU A CA 1
ATOM 2245 C C . GLU A 1 289 ? 10.457 32.099 -11.509 1.00 24.56 289 GLU A C 1
ATOM 2246 O O . GLU A 1 289 ? 11.670 31.899 -11.425 1.00 25.81 289 GLU A O 1
ATOM 2252 N N . LYS A 1 290 ? 9.721 32.567 -10.501 1.00 23.49 290 LYS A N 1
ATOM 2253 C CA . LYS A 1 290 ? 10.308 32.990 -9.236 1.00 22.85 290 LYS A CA 1
ATOM 2254 C C . LYS A 1 290 ? 10.501 31.840 -8.242 1.00 21.20 290 LYS A C 1
ATOM 2255 O O . LYS A 1 290 ? 9.544 31.153 -7.881 1.00 20.64 290 LYS A O 1
ATOM 2261 N N . ARG A 1 291 ? 11.731 31.681 -7.767 1.00 19.72 291 ARG A N 1
ATOM 2262 C CA . ARG A 1 291 ? 12.032 30.675 -6.745 1.00 18.70 291 ARG A CA 1
ATOM 2263 C C . ARG A 1 291 ? 11.605 31.204 -5.379 1.00 18.72 291 ARG A C 1
ATOM 2264 O O . ARG A 1 291 ? 12.111 32.257 -4.942 1.00 20.51 291 ARG A O 1
ATOM 2272 N N . ILE A 1 292 ? 10.649 30.545 -4.731 1.00 17.89 292 ILE A N 1
ATOM 2273 C CA . ILE A 1 292 ? 10.131 30.985 -3.446 1.00 17.90 292 ILE A CA 1
ATOM 2274 C C . ILE A 1 292 ? 10.641 30.158 -2.270 1.00 16.96 292 ILE A C 1
ATOM 2275 O O . ILE A 1 292 ? 10.476 30.516 -1.121 1.00 17.31 292 ILE A O 1
ATOM 2280 N N . ALA A 1 293 ? 11.252 29.015 -2.571 1.00 14.57 293 ALA A N 1
ATOM 2281 C CA . ALA A 1 293 ? 11.854 28.177 -1.541 1.00 13.87 293 ALA A CA 1
ATOM 2282 C C . ALA A 1 293 ? 12.911 27.282 -2.162 1.00 13.06 293 ALA A C 1
ATOM 2283 O O . ALA A 1 293 ? 12.915 27.049 -3.361 1.00 13.28 293 ALA A O 1
ATOM 2285 N N . GLY A 1 294 ? 13.826 26.794 -1.338 1.00 12.74 294 GLY A N 1
ATOM 2286 C CA . GLY A 1 294 ? 14.803 25.843 -1.836 1.00 12.63 294 GLY A CA 1
ATOM 2287 C C . GLY A 1 294 ? 16.003 25.612 -0.955 1.00 12.41 294 GLY A C 1
ATOM 2288 O O . GLY A 1 294 ? 16.686 24.612 -1.095 1.00 12.76 294 GLY A O 1
ATOM 2289 N N . GLU A 1 295 ? 16.291 26.539 -0.055 1.00 12.95 295 GLU A N 1
ATOM 2290 C CA . GLU A 1 295 ? 17.561 26.522 0.651 1.00 14.03 295 GLU A CA 1
ATOM 2291 C C . GLU A 1 295 ? 17.612 25.427 1.705 1.00 13.20 295 GLU A C 1
ATOM 2292 O O . GLU A 1 295 ? 18.674 24.823 1.921 1.00 13.55 295 GLU A O 1
ATOM 2298 N N . THR A 1 296 ? 16.491 25.203 2.386 1.00 12.83 296 THR A N 1
ATOM 2299 C CA . THR A 1 296 ? 16.438 24.167 3.404 1.00 12.38 296 THR A CA 1
ATOM 2300 C C . THR A 1 296 ? 15.260 23.258 3.117 1.00 11.23 296 THR A C 1
ATOM 2301 O O . THR A 1 296 ? 14.275 23.642 2.488 1.00 11.30 296 THR A O 1
ATOM 2305 N N . GLU A 1 297 ? 15.354 22.039 3.606 1.00 11.73 297 GLU A N 1
ATOM 2306 C CA . GLU A 1 297 ? 14.308 21.095 3.358 1.00 11.47 297 GLU A CA 1
ATOM 2307 C C . GLU A 1 297 ? 13.006 21.500 4.054 1.00 10.79 297 GLU A C 1
ATOM 2308 O O . GLU A 1 297 ? 11.911 21.373 3.484 1.00 10.92 297 GLU A O 1
ATOM 2314 N N . GLU A 1 298 ? 13.107 22.051 5.267 1.00 10.46 298 GLU A N 1
ATOM 2315 C CA . GLU A 1 298 ? 11.909 22.474 5.954 1.00 10.31 298 GLU A CA 1
ATOM 2316 C C . GLU A 1 298 ? 11.225 23.626 5.205 1.00 9.98 298 GLU A C 1
ATOM 2317 O O . GLU A 1 298 ? 10.005 23.679 5.142 1.00 10.61 298 GLU A O 1
ATOM 2323 N N . GLU A 1 299 ? 12.005 24.527 4.612 1.00 10.09 299 GLU A N 1
ATOM 2324 C CA . GLU A 1 299 ? 11.422 25.615 3.807 1.00 10.52 299 GLU A CA 1
ATOM 2325 C C . GLU A 1 299 ? 10.648 25.043 2.618 1.00 10.86 299 GLU A C 1
ATOM 2326 O O . GLU A 1 299 ? 9.569 25.527 2.267 1.00 11.61 299 GLU A O 1
ATOM 2332 N N . VAL A 1 300 ? 11.204 24.023 1.975 1.00 9.89 300 VAL A N 1
ATOM 2333 C CA . VAL A 1 300 ? 10.516 23.384 0.850 1.00 9.72 300 VAL A CA 1
ATOM 2334 C C . VAL A 1 300 ? 9.193 22.778 1.265 1.00 10.24 300 VAL A C 1
ATOM 2335 O O . VAL A 1 300 ? 8.146 23.074 0.647 1.00 10.65 300 VAL A O 1
ATOM 2339 N N . TYR A 1 301 ? 9.184 22.004 2.339 1.00 10.11 301 TYR A N 1
ATOM 2340 C CA . TYR A 1 301 ? 7.926 21.458 2.837 1.00 10.72 301 TYR A CA 1
ATOM 2341 C C . TYR A 1 301 ? 6.930 22.565 3.193 1.00 11.25 301 TYR A C 1
ATOM 2342 O O . TYR A 1 301 ? 5.743 22.490 2.826 1.00 11.86 301 TYR A O 1
ATOM 2351 N N . ALA A 1 302 ? 7.420 23.616 3.857 1.00 11.08 302 ALA A N 1
ATOM 2352 C CA . ALA A 1 302 ? 6.563 24.736 4.257 1.00 11.84 302 ALA A CA 1
ATOM 2353 C C . ALA A 1 302 ? 5.896 25.386 3.053 1.00 12.43 302 ALA A C 1
ATOM 2354 O O . ALA A 1 302 ? 4.717 25.722 3.130 1.00 14.05 302 ALA A O 1
ATOM 2356 N N . ALA A 1 303 ? 6.639 25.578 1.963 1.00 11.85 303 ALA A N 1
ATOM 2357 C CA . ALA A 1 303 ? 6.092 26.215 0.755 1.00 13.36 303 ALA A CA 1
ATOM 2358 C C . ALA A 1 303 ? 4.973 25.405 0.142 1.00 14.30 303 ALA A C 1
ATOM 2359 O O . ALA A 1 303 ? 4.124 25.957 -0.560 1.00 17.11 303 ALA A O 1
ATOM 2361 N N . LEU A 1 304 ? 4.992 24.094 0.375 1.00 14.16 304 LEU A N 1
ATOM 2362 C CA . LEU A 1 304 ? 3.941 23.205 -0.099 1.00 14.99 304 LEU A CA 1
ATOM 2363 C C . LEU A 1 304 ? 2.780 23.129 0.880 1.00 15.97 304 LEU A C 1
ATOM 2364 O O . LEU A 1 304 ? 1.823 22.395 0.610 1.00 17.67 304 LEU A O 1
ATOM 2369 N N . GLY A 1 305 ? 2.876 23.845 2.005 1.00 15.99 305 GLY A N 1
ATOM 2370 C CA . GLY A 1 305 ? 1.854 23.821 3.060 1.00 17.26 305 GLY A CA 1
ATOM 2371 C C . GLY A 1 305 ? 1.949 22.630 3.999 1.00 16.34 305 GLY A C 1
ATOM 2372 O O . GLY A 1 305 ? 0.960 22.219 4.602 1.00 19.04 305 GLY A O 1
ATOM 2373 N N . LEU A 1 306 ? 3.159 22.088 4.159 1.00 13.89 306 LEU A N 1
ATOM 2374 C CA . LEU A 1 306 ? 3.370 20.886 4.976 1.00 12.94 306 LEU A CA 1
ATOM 2375 C C . LEU A 1 306 ? 4.394 21.102 6.072 1.00 11.33 306 LEU A C 1
ATOM 2376 O O . LEU A 1 306 ? 5.383 21.806 5.854 1.00 11.53 306 LEU A O 1
ATOM 2381 N N . PRO A 1 307 ? 4.216 20.416 7.216 1.00 11.79 307 PRO A N 1
ATOM 2382 C CA . PRO A 1 307 ? 5.331 20.242 8.127 1.00 11.91 307 PRO A CA 1
ATOM 2383 C C . PRO A 1 307 ? 6.430 19.379 7.488 1.00 10.76 307 PRO A C 1
ATOM 2384 O O . PRO A 1 307 ? 6.174 18.596 6.556 1.00 11.10 307 PRO A O 1
ATOM 2388 N N . TRP A 1 308 ? 7.646 19.524 7.989 1.00 10.19 308 TRP A N 1
ATOM 2389 C CA . TRP A 1 308 ? 8.746 18.712 7.501 1.00 9.46 308 TRP A CA 1
ATOM 2390 C C . TRP A 1 308 ? 8.467 17.236 7.833 1.00 9.16 308 TRP A C 1
ATOM 2391 O O . TRP A 1 308 ? 8.091 16.898 8.951 1.00 10.82 308 TRP A O 1
ATOM 2402 N N . ILE A 1 309 ? 8.652 16.363 6.840 1.00 8.75 309 ILE A N 1
ATOM 2403 C CA . ILE A 1 309 ? 8.373 14.935 7.033 1.00 8.94 309 ILE A CA 1
ATOM 2404 C C . ILE A 1 309 ? 9.676 14.143 7.203 1.00 8.46 309 ILE A C 1
ATOM 2405 O O . ILE A 1 309 ? 10.517 14.171 6.312 1.00 8.34 309 ILE A O 1
ATOM 2410 N N . PRO A 1 310 ? 9.828 13.429 8.339 1.00 8.48 310 PRO A N 1
ATOM 2411 C CA . PRO A 1 310 ? 11.065 12.635 8.536 1.00 8.72 310 PRO A CA 1
ATOM 2412 C C . PRO A 1 310 ? 11.319 11.669 7.360 1.00 7.92 310 PRO A C 1
ATOM 2413 O O . PRO A 1 310 ? 10.401 10.989 6.912 1.00 8.47 310 PRO A O 1
ATOM 2417 N N . PRO A 1 311 ? 12.570 11.587 6.881 1.00 7.99 311 PRO A N 1
ATOM 2418 C CA . PRO A 1 311 ? 12.850 10.686 5.740 1.00 7.95 311 PRO A CA 1
ATOM 2419 C C . PRO A 1 311 ? 12.351 9.241 5.839 1.00 8.50 311 PRO A C 1
ATOM 2420 O O . PRO A 1 311 ? 11.890 8.720 4.828 1.00 8.41 311 PRO A O 1
ATOM 2424 N N . PRO A 1 312 ? 12.423 8.601 7.022 1.00 7.91 312 PRO A N 1
ATOM 2425 C CA . PRO A 1 312 ? 11.987 7.206 7.053 1.00 8.07 312 PRO A CA 1
ATOM 2426 C C . PRO A 1 312 ? 10.514 7.015 6.721 1.00 7.44 312 PRO A C 1
ATOM 2427 O O . PRO A 1 312 ? 10.111 5.909 6.385 1.00 8.84 312 PRO A O 1
ATOM 2431 N N . LEU A 1 313 ? 9.717 8.084 6.833 1.00 8.41 313 LEU A N 1
ATOM 2432 C CA . LEU A 1 313 ? 8.301 8.015 6.499 1.00 8.67 313 LEU A CA 1
ATOM 2433 C C . LEU A 1 313 ? 8.016 8.181 5.016 1.00 9.42 313 LEU A C 1
ATOM 2434 O O . LEU A 1 313 ? 6.880 7.978 4.630 1.00 9.12 313 LEU A O 1
ATOM 2439 N N . ARG A 1 314 ? 9.004 8.584 4.212 1.00 8.83 314 ARG A N 1
ATOM 2440 C CA . ARG A 1 314 ? 8.735 9.093 2.864 1.00 8.94 314 ARG A CA 1
ATOM 2441 C C . ARG A 1 314 ? 8.606 7.944 1.857 1.00 8.95 314 ARG A C 1
ATOM 2442 O O . ARG A 1 314 ? 9.441 7.754 0.986 1.00 9.84 314 ARG A O 1
ATOM 2450 N N . GLU A 1 315 ? 7.507 7.205 1.992 1.00 9.79 315 GLU A N 1
ATOM 2451 C CA . GLU A 1 315 ? 7.272 6.008 1.190 1.00 10.45 315 GLU A CA 1
ATOM 2452 C C . GLU A 1 315 ? 5.894 6.022 0.540 1.00 11.49 315 GLU A C 1
ATOM 2453 O O . GLU A 1 315 ? 5.495 5.030 -0.073 1.00 12.35 315 GLU A O 1
ATOM 2459 N N . ASP A 1 316 ? 5.167 7.128 0.655 1.00 11.01 316 ASP A N 1
ATOM 2460 C CA . ASP A 1 316 ? 3.763 7.244 0.234 1.00 11.48 316 ASP A CA 1
ATOM 2461 C C . ASP A 1 316 ? 2.920 6.127 0.819 1.00 11.89 316 ASP A C 1
ATOM 2462 O O . ASP A 1 316 ? 2.196 5.420 0.105 1.00 13.06 316 ASP A O 1
ATOM 2467 N N . GLN A 1 317 ? 2.989 6.006 2.135 1.00 12.13 317 GLN A N 1
ATOM 2468 C CA . GLN A 1 317 ? 2.240 5.008 2.891 1.00 12.87 317 GLN A CA 1
ATOM 2469 C C . GLN A 1 317 ? 1.518 5.656 4.052 1.00 12.06 317 GLN A C 1
ATOM 2470 O O . GLN A 1 317 ? 1.480 5.125 5.176 1.00 12.93 317 GLN A O 1
ATOM 2476 N N . GLY A 1 318 ? 0.958 6.826 3.769 1.00 12.48 318 GLY A N 1
ATOM 2477 C CA . GLY A 1 318 ? 0.080 7.526 4.703 1.00 12.13 318 GLY A CA 1
ATOM 2478 C C . GLY A 1 318 ? 0.678 8.825 5.237 1.00 11.59 318 GLY A C 1
ATOM 2479 O O . GLY A 1 318 ? -0.027 9.613 5.861 1.00 12.03 318 GLY A O 1
ATOM 2480 N N . GLU A 1 319 ? 1.969 9.058 5.004 1.00 10.49 319 GLU A N 1
ATOM 2481 C CA . GLU A 1 319 ? 2.612 10.235 5.589 1.00 10.13 319 GLU A CA 1
ATOM 2482 C C . GLU A 1 319 ? 2.181 11.540 4.953 1.00 10.39 319 GLU A C 1
ATOM 2483 O O . GLU A 1 319 ? 2.165 12.568 5.633 1.00 10.55 319 GLU A O 1
ATOM 2489 N N . VAL A 1 320 ? 1.840 11.511 3.669 1.00 10.38 320 VAL A N 1
ATOM 2490 C CA . VAL A 1 320 ? 1.425 12.761 3.017 1.00 11.44 320 VAL A CA 1
ATOM 2491 C C . VAL A 1 320 ? 0.067 13.197 3.579 1.00 12.21 320 VAL A C 1
ATOM 2492 O O . VAL A 1 320 ? -0.117 14.357 3.942 1.00 12.09 320 VAL A O 1
ATOM 2496 N N . GLU A 1 321 ? -0.853 12.242 3.704 1.00 12.56 321 GLU A N 1
ATOM 2497 C CA . GLU A 1 321 ? -2.167 12.510 4.310 1.00 13.54 321 GLU A CA 1
ATOM 2498 C C . GLU A 1 321 ? -2.014 12.988 5.760 1.00 13.35 321 GLU A C 1
ATOM 2499 O O . GLU A 1 321 ? -2.681 13.924 6.183 1.00 14.23 321 GLU A O 1
ATOM 2505 N N . ALA A 1 322 ? -1.129 12.350 6.526 1.00 12.75 322 ALA A N 1
ATOM 2506 C CA . ALA A 1 322 ? -0.934 12.750 7.913 1.00 11.84 322 ALA A CA 1
ATOM 2507 C C . ALA A 1 322 ? -0.369 14.169 7.964 1.00 12.27 322 ALA A C 1
ATOM 2508 O O . ALA A 1 322 ? -0.794 14.978 8.779 1.00 13.10 322 ALA A O 1
ATOM 2510 N N . ALA A 1 323 ? 0.586 14.485 7.091 1.00 12.34 323 ALA A N 1
ATOM 2511 C CA . ALA A 1 323 ? 1.164 15.831 7.093 1.00 12.81 323 ALA A CA 1
ATOM 2512 C C . ALA A 1 323 ? 0.125 16.884 6.705 1.00 13.61 323 ALA A C 1
ATOM 2513 O O . ALA A 1 323 ? 0.089 17.963 7.297 1.00 14.57 323 ALA A O 1
ATOM 2515 N N . LEU A 1 324 ? -0.721 16.567 5.726 1.00 13.59 324 LEU A N 1
ATOM 2516 C CA . LEU A 1 324 ? -1.792 17.482 5.292 1.00 15.52 324 LEU A CA 1
ATOM 2517 C C . LEU A 1 324 ? -2.760 17.818 6.405 1.00 16.59 324 LEU A C 1
ATOM 2518 O O . LEU A 1 324 ? -3.325 18.921 6.432 1.00 17.53 324 LEU A O 1
ATOM 2523 N N . GLU A 1 325 ? -2.943 16.886 7.331 1.00 17.20 325 GLU A N 1
ATOM 2524 C CA . GLU A 1 325 ? -3.867 17.102 8.432 1.00 18.89 325 GLU A CA 1
ATOM 2525 C C . GLU A 1 325 ? -3.169 17.533 9.717 1.00 17.86 325 GLU A C 1
ATOM 2526 O O . GLU A 1 325 ? -3.805 17.652 10.760 1.00 18.80 325 GLU A O 1
ATOM 2532 N N . GLY A 1 326 ? -1.858 17.787 9.646 1.00 17.51 326 GLY A N 1
ATOM 2533 C CA . GLY A 1 326 ? -1.109 18.274 10.814 1.00 17.98 326 GLY A CA 1
ATOM 2534 C C . GLY A 1 326 ? -0.991 17.241 11.921 1.00 18.56 326 GLY A C 1
ATOM 2535 O O . GLY A 1 326 ? -0.921 17.595 13.099 1.00 20.26 326 GLY A O 1
ATOM 2536 N N . ARG A 1 327 ? -0.936 15.965 11.528 1.00 17.69 327 ARG A N 1
ATOM 2537 C CA . ARG A 1 327 ? -0.949 14.834 12.459 1.00 17.77 327 ARG A CA 1
ATOM 2538 C C . ARG A 1 327 ? 0.129 13.784 12.107 1.00 16.04 327 ARG A C 1
ATOM 2539 O O . ARG A 1 327 ? -0.127 12.582 12.130 1.00 15.96 327 ARG A O 1
ATOM 2547 N N . LEU A 1 328 ? 1.332 14.236 11.784 1.00 14.55 328 LEU A N 1
ATOM 2548 C CA . LEU A 1 328 ? 2.446 13.287 11.633 1.00 13.67 328 LEU A CA 1
ATOM 2549 C C . LEU A 1 328 ? 2.608 12.495 12.930 1.00 13.85 328 LEU A C 1
ATOM 2550 O O . LEU A 1 328 ? 2.379 13.019 14.027 1.00 14.22 328 LEU A O 1
ATOM 2555 N N . PRO A 1 329 ? 3.015 11.218 12.821 1.00 13.07 329 PRO A N 1
ATOM 2556 C CA . PRO A 1 329 ? 3.195 10.380 14.020 1.00 13.88 329 PRO A CA 1
ATOM 2557 C C . PRO A 1 329 ? 4.348 10.892 14.861 1.00 13.86 329 PRO A C 1
ATOM 2558 O O . PRO A 1 329 ? 5.326 11.427 14.325 1.00 14.38 329 PRO A O 1
ATOM 2562 N N . LYS A 1 330 ? 4.246 10.744 16.172 1.00 14.59 330 LYS A N 1
ATOM 2563 C CA . LYS A 1 330 ? 5.408 10.912 17.020 1.00 15.36 330 LYS A CA 1
ATOM 2564 C C . LYS A 1 330 ? 6.349 9.728 16.789 1.00 14.49 330 LYS A C 1
ATOM 2565 O O . LYS A 1 330 ? 5.915 8.559 16.733 1.00 15.79 330 LYS A O 1
ATOM 2571 N N . LEU A 1 331 ? 7.625 10.014 16.589 1.00 13.39 331 LEU A N 1
ATOM 2572 C CA . LEU A 1 331 ? 8.568 8.941 16.289 1.00 11.94 331 LEU A CA 1
ATOM 2573 C C . LEU A 1 331 ? 9.616 8.813 17.352 1.00 11.99 331 LEU A C 1
ATOM 2574 O O . LEU A 1 331 ? 10.099 9.812 17.887 1.00 12.92 331 LEU A O 1
ATOM 2579 N N . LEU A 1 332 ? 9.990 7.573 17.631 1.00 11.15 332 LEU A N 1
ATOM 2580 C CA . LEU A 1 332 ? 11.119 7.270 18.493 1.00 10.69 332 LEU A CA 1
ATOM 2581 C C . LEU A 1 332 ? 12.375 7.919 17.934 1.00 11.21 332 LEU A C 1
ATOM 2582 O O . LEU A 1 332 ? 12.630 7.852 16.737 1.00 12.53 332 LEU A O 1
ATOM 2587 N N . GLU A 1 333 ? 13.156 8.528 18.818 1.00 11.92 333 GLU A N 1
ATOM 2588 C CA A GLU A 1 333 ? 14.423 9.132 18.438 0.50 12.34 333 GLU A CA 1
ATOM 2589 C CA B GLU A 1 333 ? 14.422 9.137 18.444 0.50 12.49 333 GLU A CA 1
ATOM 2590 C C . GLU A 1 333 ? 15.554 8.500 19.236 1.00 11.81 333 GLU A C 1
ATOM 2591 O O . GLU A 1 333 ? 15.370 8.073 20.377 1.00 11.68 333 GLU A O 1
ATOM 2602 N N . LEU A 1 334 ? 16.735 8.468 18.641 1.00 11.77 334 LEU A N 1
ATOM 2603 C CA . LEU A 1 334 ? 17.868 7.798 19.242 1.00 12.43 334 LEU A CA 1
ATOM 2604 C C . LEU A 1 334 ? 18.222 8.260 20.683 1.00 12.38 334 LEU A C 1
ATOM 2605 O O . LEU A 1 334 ? 18.490 7.431 21.537 1.00 12.67 334 LEU A O 1
ATOM 2610 N N . PRO A 1 335 ? 18.167 9.583 20.987 1.00 12.93 335 PRO A N 1
ATOM 2611 C CA . PRO A 1 335 ? 18.424 9.998 22.381 1.00 13.55 335 PRO A CA 1
ATOM 2612 C C . PRO A 1 335 ? 17.456 9.466 23.424 1.00 13.57 335 PRO A C 1
ATOM 2613 O O . PRO A 1 335 ? 17.776 9.464 24.615 1.00 15.08 335 PRO A O 1
ATOM 2617 N N . GLN A 1 336 ? 16.263 9.051 22.997 1.00 12.33 336 GLN A N 1
ATOM 2618 C CA . GLN A 1 336 ? 15.273 8.519 23.911 1.00 11.50 336 GLN A CA 1
ATOM 2619 C C . GLN A 1 336 ? 15.591 7.083 24.334 1.00 10.81 336 GLN A C 1
ATOM 2620 O O . GLN A 1 336 ? 15.016 6.584 25.288 1.00 11.13 336 GLN A O 1
ATOM 2626 N N . VAL A 1 337 ? 16.478 6.409 23.592 1.00 10.29 337 VAL A N 1
ATOM 2627 C CA . VAL A 1 337 ? 16.832 5.027 23.907 1.00 10.69 337 VAL A CA 1
ATOM 2628 C C . VAL A 1 337 ? 17.823 5.014 25.064 1.00 9.77 337 VAL A C 1
ATOM 2629 O O . VAL A 1 337 ? 18.915 5.567 24.996 1.00 11.27 337 VAL A O 1
ATOM 2633 N N . LYS A 1 338 ? 17.419 4.348 26.139 1.00 9.16 338 LYS A N 1
ATOM 2634 C CA . LYS A 1 338 ? 18.189 4.374 27.382 1.00 10.14 338 LYS A CA 1
ATOM 2635 C C . LYS A 1 338 ? 19.045 3.119 27.585 1.00 9.55 338 LYS A C 1
ATOM 2636 O O . LYS A 1 338 ? 19.792 3.018 28.563 1.00 10.65 338 LYS A O 1
ATOM 2642 N N . GLY A 1 339 ? 18.976 2.160 26.662 1.00 9.11 339 GLY A N 1
ATOM 2643 C CA . GLY A 1 339 ? 19.828 1.004 26.773 1.00 9.34 339 GLY A CA 1
ATOM 2644 C C . GLY A 1 339 ? 19.561 0.064 25.635 1.00 8.82 339 GLY A C 1
ATOM 2645 O O . GLY A 1 339 ? 18.663 0.291 24.823 1.00 8.82 339 GLY A O 1
ATOM 2646 N N . ASP A 1 340 ? 20.369 -0.988 25.584 1.00 8.57 340 ASP A N 1
ATOM 2647 C CA . ASP A 1 340 ? 20.325 -1.994 24.513 1.00 8.52 340 ASP A CA 1
ATOM 2648 C C . ASP A 1 340 ? 19.894 -3.304 25.183 1.00 8.09 340 ASP A C 1
ATOM 2649 O O . ASP A 1 340 ? 20.502 -3.716 26.185 1.00 8.75 340 ASP A O 1
ATOM 2654 N N . LEU A 1 341 ? 18.843 -3.937 24.649 1.00 7.95 341 LEU A N 1
ATOM 2655 C CA . LEU A 1 341 ? 18.205 -5.065 25.319 1.00 8.20 341 LEU A CA 1
ATOM 2656 C C . LEU A 1 341 ? 18.577 -6.438 24.771 1.00 8.50 341 LEU A C 1
ATOM 2657 O O . LEU A 1 341 ? 17.904 -7.423 25.057 1.00 9.20 341 LEU A O 1
ATOM 2662 N N . GLN A 1 342 ? 19.678 -6.509 24.024 1.00 8.57 342 GLN A N 1
ATOM 2663 C CA . GLN A 1 342 ? 20.251 -7.836 23.711 1.00 9.04 342 GLN A CA 1
ATOM 2664 C C . GLN A 1 342 ? 21.722 -7.678 23.361 1.00 9.26 342 GLN A C 1
ATOM 2665 O O . GLN A 1 342 ? 22.071 -7.312 22.233 1.00 9.72 342 GLN A O 1
ATOM 2671 N N . VAL A 1 343 ? 22.575 -7.989 24.335 1.00 9.55 343 VAL A N 1
ATOM 2672 C CA . VAL A 1 343 ? 24.019 -7.983 24.152 1.00 10.59 343 VAL A CA 1
ATOM 2673 C C . VAL A 1 343 ? 24.575 -9.253 24.753 1.00 10.55 343 VAL A C 1
ATOM 2674 O O . VAL A 1 343 ? 24.070 -9.758 25.737 1.00 11.56 343 VAL A O 1
ATOM 2678 N N . HIS A 1 344 ? 25.625 -9.766 24.126 1.00 11.84 344 HIS A N 1
ATOM 2679 C CA . HIS A 1 344 ? 26.216 -11.042 24.513 1.00 12.28 344 HIS A CA 1
ATOM 2680 C C . HIS A 1 344 ? 27.583 -10.837 25.131 1.00 13.19 344 HIS A C 1
ATOM 2681 O O . HIS A 1 344 ? 28.201 -9.803 24.927 1.00 14.10 344 HIS A O 1
ATOM 2688 N N . SER A 1 345 ? 28.043 -11.813 25.903 1.00 14.28 345 SER A N 1
ATOM 2689 C CA . SER A 1 345 ? 29.296 -11.660 26.643 1.00 15.38 345 SER A CA 1
ATOM 2690 C C . SER A 1 345 ? 30.111 -12.929 26.578 1.00 16.74 345 SER A C 1
ATOM 2691 O O . SER A 1 345 ? 29.689 -13.939 26.017 1.00 16.40 345 SER A O 1
ATOM 2694 N N . THR A 1 346 ? 31.268 -12.878 27.224 1.00 18.24 346 THR A N 1
ATOM 2695 C CA . THR A 1 346 ? 32.143 -14.055 27.376 1.00 20.26 346 THR A CA 1
ATOM 2696 C C . THR A 1 346 ? 31.537 -15.217 28.177 1.00 21.11 346 THR A C 1
ATOM 2697 O O . THR A 1 346 ? 32.093 -16.316 28.166 1.00 22.78 346 THR A O 1
ATOM 2701 N N . TYR A 1 347 ? 30.420 -15.002 28.861 1.00 21.33 347 TYR A N 1
ATOM 2702 C CA . TYR A 1 347 ? 29.683 -16.114 29.475 1.00 21.66 347 TYR A CA 1
ATOM 2703 C C . TYR A 1 347 ? 29.128 -17.084 28.409 1.00 22.12 347 TYR A C 1
ATOM 2704 O O . TYR A 1 347 ? 28.841 -18.258 28.714 1.00 23.24 347 TYR A O 1
ATOM 2713 N N . SER A 1 348 ? 28.962 -16.603 27.175 1.00 21.69 348 SER A N 1
ATOM 2714 C CA . SER A 1 348 ? 28.593 -17.455 26.035 1.00 21.37 348 SER A CA 1
ATOM 2715 C C . SER A 1 348 ? 29.416 -17.109 24.788 1.00 21.28 348 SER A C 1
ATOM 2716 O O . SER A 1 348 ? 30.621 -17.362 24.779 1.00 22.75 348 SER A O 1
ATOM 2719 N N . ASP A 1 349 ? 28.793 -16.504 23.771 1.00 20.82 349 ASP A N 1
ATOM 2720 C CA . ASP A 1 349 ? 29.445 -16.308 22.464 1.00 19.91 349 ASP A CA 1
ATOM 2721 C C . ASP A 1 349 ? 29.930 -14.878 22.194 1.00 18.87 349 ASP A C 1
ATOM 2722 O O . ASP A 1 349 ? 30.400 -14.568 21.101 1.00 19.01 349 ASP A O 1
ATOM 2727 N N . GLY A 1 350 ? 29.843 -14.011 23.193 1.00 17.76 350 GLY A N 1
ATOM 2728 C CA . GLY A 1 350 ? 30.332 -12.645 23.002 1.00 17.51 350 GLY A CA 1
ATOM 2729 C C . GLY A 1 350 ? 31.822 -12.570 23.275 1.00 17.55 350 GLY A C 1
ATOM 2730 O O . GLY A 1 350 ? 32.375 -13.401 24.000 1.00 18.82 350 GLY A O 1
ATOM 2731 N N . GLN A 1 351 ? 32.481 -11.582 22.694 1.00 15.34 351 GLN A N 1
ATOM 2732 C CA . GLN A 1 351 ? 33.899 -11.367 22.928 1.00 16.68 351 GLN A CA 1
ATOM 2733 C C . GLN A 1 351 ? 34.214 -10.543 24.169 1.00 15.48 351 GLN A C 1
ATOM 2734 O O . GLN A 1 351 ? 35.377 -10.488 24.586 1.00 17.12 351 GLN A O 1
ATOM 2740 N N . ASN A 1 352 ? 33.222 -9.855 24.733 1.00 15.07 352 ASN A N 1
ATOM 2741 C CA . ASN A 1 352 ? 33.493 -8.899 25.827 1.00 14.65 352 ASN A CA 1
ATOM 2742 C C . ASN A 1 352 ? 33.157 -9.395 27.207 1.00 14.40 352 ASN A C 1
ATOM 2743 O O . ASN A 1 352 ? 32.173 -10.116 27.415 1.00 14.62 352 ASN A O 1
ATOM 2748 N N . THR A 1 353 ? 33.995 -8.988 28.163 1.00 14.83 353 THR A N 1
ATOM 2749 C CA . THR A 1 353 ? 33.706 -9.181 29.567 1.00 14.51 353 THR A CA 1
ATOM 2750 C C . THR A 1 353 ? 32.625 -8.189 30.008 1.00 13.88 353 THR A C 1
ATOM 2751 O O . THR A 1 353 ? 32.294 -7.227 29.288 1.00 14.14 353 THR A O 1
ATOM 2755 N N . LEU A 1 354 ? 32.078 -8.435 31.190 1.00 14.30 354 LEU A N 1
ATOM 2756 C CA . LEU A 1 354 ? 31.124 -7.501 31.771 1.00 14.10 354 LEU A CA 1
ATOM 2757 C C . LEU A 1 354 ? 31.719 -6.094 31.858 1.00 14.12 354 LEU A C 1
ATOM 2758 O O . LEU A 1 354 ? 31.047 -5.111 31.559 1.00 13.75 354 LEU A O 1
ATOM 2763 N N . GLU A 1 355 ? 32.975 -6.008 32.300 1.00 14.50 355 GLU A N 1
ATOM 2764 C CA . GLU A 1 355 ? 33.626 -4.726 32.464 1.00 14.50 355 GLU A CA 1
ATOM 2765 C C . GLU A 1 355 ? 33.649 -3.962 31.142 1.00 14.21 355 GLU A C 1
ATOM 2766 O O . GLU A 1 355 ? 33.335 -2.763 31.094 1.00 14.44 355 GLU A O 1
ATOM 2772 N N . GLU A 1 356 ? 34.009 -4.654 30.066 1.00 14.14 356 GLU A N 1
ATOM 2773 C CA . GLU A 1 356 ? 34.084 -4.008 28.768 1.00 13.64 356 GLU A CA 1
ATOM 2774 C C . GLU A 1 356 ? 32.704 -3.557 28.262 1.00 13.03 356 GLU A C 1
ATOM 2775 O O . GLU A 1 356 ? 32.568 -2.477 27.672 1.00 13.88 356 GLU A O 1
ATOM 2781 N N . LEU A 1 357 ? 31.680 -4.381 28.494 1.00 13.03 357 LEU A N 1
ATOM 2782 C CA . LEU A 1 357 ? 30.320 -4.005 28.083 1.00 12.84 357 LEU A CA 1
ATOM 2783 C C . LEU A 1 357 ? 29.847 -2.768 28.842 1.00 12.98 357 LEU A C 1
ATOM 2784 O O . LEU A 1 357 ? 29.282 -1.846 28.250 1.00 13.31 357 LEU A O 1
ATOM 2789 N N . TRP A 1 358 ? 30.096 -2.774 30.150 1.00 12.73 358 TRP A N 1
ATOM 2790 C CA . TRP A 1 358 ? 29.711 -1.683 31.027 1.00 12.74 358 TRP A CA 1
ATOM 2791 C C . TRP A 1 358 ? 30.393 -0.403 30.586 1.00 12.92 358 TRP A C 1
ATOM 2792 O O . TRP A 1 358 ? 29.745 0.637 30.468 1.00 13.41 358 TRP A O 1
ATOM 2803 N N . GLU A 1 359 ? 31.692 -0.483 30.320 1.00 13.47 359 GLU A N 1
ATOM 2804 C CA . GLU A 1 359 ? 32.437 0.681 29.917 1.00 14.57 359 GLU A CA 1
ATOM 2805 C C . GLU A 1 359 ? 31.871 1.245 28.614 1.00 13.70 359 GLU A C 1
ATOM 2806 O O . GLU A 1 359 ? 31.719 2.456 28.481 1.00 13.95 359 GLU A O 1
ATOM 2812 N N . ALA A 1 360 ? 31.554 0.372 27.651 1.00 13.46 360 ALA A N 1
ATOM 2813 C CA . ALA A 1 360 ? 31.020 0.841 26.378 1.00 13.53 360 ALA A CA 1
ATOM 2814 C C . ALA A 1 360 ? 29.651 1.489 26.563 1.00 13.20 360 ALA A C 1
ATOM 2815 O O . ALA A 1 360 ? 29.381 2.573 26.013 1.00 14.32 360 ALA A O 1
ATOM 2817 N N . ALA A 1 361 ? 28.806 0.870 27.375 1.00 13.27 361 ALA A N 1
ATOM 2818 C CA . ALA A 1 361 ? 27.476 1.428 27.627 1.00 13.41 361 ALA A CA 1
ATOM 2819 C C . ALA A 1 361 ? 27.590 2.794 28.319 1.00 13.74 361 ALA A C 1
ATOM 2820 O O . ALA A 1 361 ? 26.806 3.710 28.036 1.00 13.28 361 ALA A O 1
ATOM 2822 N N . LYS A 1 362 ? 28.573 2.931 29.213 1.00 14.72 362 LYS A N 1
ATOM 2823 C CA . LYS A 1 362 ? 28.767 4.173 29.927 1.00 16.21 362 LYS A CA 1
ATOM 2824 C C . LYS A 1 362 ? 29.179 5.275 28.955 1.00 16.37 362 LYS A C 1
ATOM 2825 O O . LYS A 1 362 ? 28.641 6.392 29.036 1.00 17.77 362 LYS A O 1
ATOM 2831 N N . THR A 1 363 ? 30.101 4.976 28.032 1.00 16.76 363 THR A N 1
ATOM 2832 C CA . THR A 1 363 ? 30.496 5.914 26.959 1.00 18.71 363 THR A CA 1
ATOM 2833 C C . THR A 1 363 ? 29.271 6.388 26.169 1.00 17.42 363 THR A C 1
ATOM 2834 O O . THR A 1 363 ? 29.128 7.565 25.856 1.00 19.69 363 THR A O 1
ATOM 2838 N N . MET A 1 364 ? 28.351 5.474 25.889 1.00 15.13 364 MET A N 1
ATOM 2839 C CA . MET A 1 364 ? 27.180 5.803 25.074 1.00 14.02 364 MET A CA 1
ATOM 2840 C C . MET A 1 364 ? 26.098 6.565 25.825 1.00 13.97 364 MET A C 1
ATOM 2841 O O . MET A 1 364 ? 25.111 7.008 25.220 1.00 14.39 364 MET A O 1
ATOM 2846 N N . GLY A 1 365 ? 26.262 6.711 27.138 1.00 13.60 365 GLY A N 1
ATOM 2847 C CA . GLY A 1 365 ? 25.273 7.427 27.920 1.00 13.85 365 GLY A CA 1
ATOM 2848 C C . GLY A 1 365 ? 24.041 6.612 28.229 1.00 12.89 365 GLY A C 1
ATOM 2849 O O . GLY A 1 365 ? 23.005 7.160 28.581 1.00 13.80 365 GLY A O 1
ATOM 2850 N N . TYR A 1 366 ? 24.118 5.287 28.059 1.00 11.88 366 TYR A N 1
ATOM 2851 C CA . TYR A 1 366 ? 22.999 4.432 28.427 1.00 11.39 366 TYR A CA 1
ATOM 2852 C C . TYR A 1 366 ? 22.790 4.371 29.940 1.00 11.06 366 TYR A C 1
ATOM 2853 O O . TYR A 1 366 ? 23.740 4.524 30.728 1.00 12.09 366 TYR A O 1
ATOM 2862 N N . ARG A 1 367 ? 21.542 4.113 30.332 1.00 11.19 367 ARG A N 1
ATOM 2863 C CA . ARG A 1 367 ? 21.172 3.804 31.706 1.00 11.75 367 ARG A CA 1
ATOM 2864 C C . ARG A 1 367 ? 21.347 2.343 32.082 1.00 11.03 367 ARG A C 1
ATOM 2865 O O . ARG A 1 367 ? 21.518 2.019 33.256 1.00 11.94 367 ARG A O 1
ATOM 2873 N N . TYR A 1 368 ? 21.282 1.462 31.096 1.00 11.16 368 TYR A N 1
ATOM 2874 C CA . TYR A 1 368 ? 21.360 0.035 31.356 1.00 11.01 368 TYR A CA 1
ATOM 2875 C C . TYR A 1 368 ? 21.731 -0.693 30.076 1.00 10.27 368 TYR A C 1
ATOM 2876 O O . TYR A 1 368 ? 21.674 -0.123 28.977 1.00 10.64 368 TYR A O 1
ATOM 2885 N N . LEU A 1 369 ? 22.089 -1.961 30.246 1.00 10.39 369 LEU A N 1
ATOM 2886 C CA . LEU A 1 369 ? 22.398 -2.857 29.128 1.00 11.23 369 LEU A CA 1
ATOM 2887 C C . LEU A 1 369 ? 21.962 -4.240 29.555 1.00 10.76 369 LEU A C 1
ATOM 2888 O O . LEU A 1 369 ? 22.281 -4.660 30.676 1.00 12.24 369 LEU A O 1
ATOM 2893 N N . ALA A 1 370 ? 21.265 -4.977 28.685 1.00 9.92 370 ALA A N 1
ATOM 2894 C CA . ALA A 1 370 ? 20.878 -6.350 29.043 1.00 10.37 370 ALA A CA 1
ATOM 2895 C C . ALA A 1 370 ? 21.866 -7.343 28.488 1.00 10.21 370 ALA A C 1
ATOM 2896 O O . ALA A 1 370 ? 22.048 -7.422 27.275 1.00 10.92 370 ALA A O 1
ATOM 2898 N N . VAL A 1 371 ? 22.496 -8.091 29.388 1.00 10.15 371 VAL A N 1
ATOM 2899 C CA . VAL A 1 371 ? 23.440 -9.134 28.990 1.00 11.34 371 VAL A CA 1
ATOM 2900 C C . VAL A 1 371 ? 22.618 -10.418 28.876 1.00 10.78 371 VAL A C 1
ATOM 2901 O O . VAL A 1 371 ? 22.151 -10.953 29.879 1.00 12.09 371 VAL A O 1
ATOM 2905 N N . THR A 1 372 ? 22.394 -10.856 27.645 1.00 11.37 372 THR A N 1
ATOM 2906 C CA . THR A 1 372 ? 21.432 -11.927 27.386 1.00 12.07 372 THR A CA 1
ATOM 2907 C C . THR A 1 372 ? 22.140 -13.082 26.689 1.00 12.36 372 THR A C 1
ATOM 2908 O O . THR A 1 372 ? 22.017 -13.269 25.496 1.00 14.15 372 THR A O 1
ATOM 2912 N N . ASP A 1 373 ? 22.924 -13.840 27.443 1.00 12.33 373 ASP A N 1
ATOM 2913 C CA . ASP A 1 373 ? 23.673 -14.935 26.865 1.00 12.40 373 ASP A CA 1
ATOM 2914 C C . ASP A 1 373 ? 22.805 -16.127 26.510 1.00 12.20 373 ASP A C 1
ATOM 2915 O O . ASP A 1 373 ? 21.743 -16.341 27.079 1.00 12.78 373 ASP A O 1
ATOM 2920 N N . HIS A 1 374 ? 23.267 -16.883 25.528 1.00 13.53 374 HIS A N 1
ATOM 2921 C CA . HIS A 1 374 ? 22.516 -18.003 25.015 1.00 13.44 374 HIS A CA 1
ATOM 2922 C C . HIS A 1 374 ? 22.352 -19.135 25.994 1.00 13.58 374 HIS A C 1
ATOM 2923 O O . HIS A 1 374 ? 23.255 -19.442 26.775 1.00 15.53 374 HIS A O 1
ATOM 2930 N N . SER A 1 375 ? 21.210 -19.790 25.885 1.00 13.96 375 SER A N 1
ATOM 2931 C CA . SER A 1 375 ? 21.025 -21.069 26.534 1.00 14.33 375 SER A CA 1
ATOM 2932 C C . SER A 1 375 ? 21.796 -22.175 25.752 1.00 15.30 375 SER A C 1
ATOM 2933 O O . SER A 1 375 ? 22.251 -21.941 24.640 1.00 15.98 375 SER A O 1
ATOM 2936 N N . PRO A 1 376 ? 21.940 -23.385 26.333 1.00 17.05 376 PRO A N 1
ATOM 2937 C CA . PRO A 1 376 ? 22.832 -24.377 25.702 1.00 18.40 376 PRO A CA 1
ATOM 2938 C C . PRO A 1 376 ? 22.498 -24.795 24.254 1.00 19.33 376 PRO A C 1
ATOM 2939 O O . PRO A 1 376 ? 23.419 -25.031 23.456 1.00 20.43 376 PRO A O 1
ATOM 2943 N N . ALA A 1 377 ? 21.217 -24.917 23.907 1.00 17.67 377 ALA A N 1
ATOM 2944 C CA . ALA A 1 377 ? 20.817 -25.367 22.548 1.00 19.57 377 ALA A CA 1
ATOM 2945 C C . ALA A 1 377 ? 21.120 -24.384 21.400 1.00 21.26 377 ALA A C 1
ATOM 2946 O O . ALA A 1 377 ? 21.220 -24.767 20.218 1.00 22.91 377 ALA A O 1
ATOM 2948 N N . VAL A 1 378 ? 21.243 -23.106 21.730 1.00 23.31 378 VAL A N 1
ATOM 2949 C CA . VAL A 1 378 ? 21.496 -22.092 20.715 1.00 25.33 378 VAL A CA 1
ATOM 2950 C C . VAL A 1 378 ? 22.889 -22.255 20.131 1.00 27.73 378 VAL A C 1
ATOM 2951 O O . VAL A 1 378 ? 23.095 -22.100 18.921 1.00 29.29 378 VAL A O 1
ATOM 2955 N N . ARG A 1 379 ? 23.824 -22.585 21.012 1.00 30.19 379 ARG A N 1
ATOM 2956 C CA . ARG A 1 379 ? 25.241 -22.551 20.722 1.00 32.01 379 ARG A CA 1
ATOM 2957 C C . ARG A 1 379 ? 25.678 -23.894 20.178 1.00 32.41 379 ARG A C 1
ATOM 2958 O O . ARG A 1 379 ? 26.835 -24.067 19.756 1.00 32.67 379 ARG A O 1
ATOM 2966 N N . VAL A 1 380 ? 24.721 -24.827 20.182 1.00 32.72 380 VAL A N 1
ATOM 2967 C CA . VAL A 1 380 ? 24.934 -26.232 19.836 1.00 33.47 380 VAL A CA 1
ATOM 2968 C C . VAL A 1 380 ? 26.098 -26.734 20.693 1.00 33.18 380 VAL A C 1
ATOM 2969 O O . VAL A 1 380 ? 27.089 -27.284 20.192 1.00 33.78 380 VAL A O 1
ATOM 2973 N N . ALA A 1 381 ? 25.971 -26.496 21.997 1.00 32.94 381 ALA A N 1
ATOM 2974 C CA . ALA A 1 381 ? 27.027 -26.807 22.961 1.00 32.50 381 ALA A CA 1
ATOM 2975 C C . ALA A 1 381 ? 26.458 -27.439 24.236 1.00 31.99 381 ALA A C 1
ATOM 2976 O O . ALA A 1 381 ? 25.237 -27.647 24.350 1.00 31.98 381 ALA A O 1
ATOM 2978 N N . GLY A 1 382 ? 27.342 -27.737 25.188 1.00 31.27 382 GLY A N 1
ATOM 2979 C CA . GLY A 1 382 ? 26.947 -28.369 26.452 1.00 30.69 382 GLY A CA 1
ATOM 2980 C C . GLY A 1 382 ? 26.340 -27.421 27.476 1.00 29.88 382 GLY A C 1
ATOM 2981 O O . GLY A 1 382 ? 25.457 -27.813 28.247 1.00 30.83 382 GLY A O 1
ATOM 2982 N N . GLY A 1 383 ? 26.814 -26.178 27.488 1.00 28.74 383 GLY A N 1
ATOM 2983 C CA . GLY A 1 383 ? 26.363 -25.174 28.471 1.00 26.56 383 GLY A CA 1
ATOM 2984 C C . GLY A 1 383 ? 26.137 -23.799 27.862 1.00 25.71 383 GLY A C 1
ATOM 2985 O O . GLY A 1 383 ? 26.188 -23.665 26.645 1.00 25.14 383 GLY A O 1
ATOM 2986 N N . PRO A 1 384 ? 25.915 -22.759 28.702 1.00 24.23 384 PRO A N 1
ATOM 2987 C CA . PRO A 1 384 ? 25.886 -22.801 30.172 1.00 24.57 384 PRO A CA 1
ATOM 2988 C C . PRO A 1 384 ? 24.704 -23.570 30.692 1.00 24.07 384 PRO A C 1
ATOM 2989 O O . PRO A 1 384 ? 23.579 -23.394 30.210 1.00 24.83 384 PRO A O 1
ATOM 2993 N N . SER A 1 385 ? 24.962 -24.389 31.701 1.00 22.54 385 SER A N 1
ATOM 2994 C CA . SER A 1 385 ? 23.945 -25.200 32.349 1.00 20.88 385 SER A CA 1
ATOM 2995 C C . SER A 1 385 ? 22.972 -24.325 33.148 1.00 18.70 385 SER A C 1
ATOM 2996 O O . SER A 1 385 ? 23.282 -23.167 33.462 1.00 18.19 385 SER A O 1
ATOM 2999 N N . PRO A 1 386 ? 21.791 -24.878 33.503 1.00 17.01 386 PRO A N 1
ATOM 3000 C CA . PRO A 1 386 ? 20.884 -24.090 34.363 1.00 15.85 386 PRO A CA 1
ATOM 3001 C C . PRO A 1 386 ? 21.555 -23.604 35.660 1.00 15.17 386 PRO A C 1
ATOM 3002 O O . PRO A 1 386 ? 21.391 -22.465 36.046 1.00 13.94 386 PRO A O 1
ATOM 3006 N N . GLU A 1 387 ? 22.332 -24.453 36.317 1.00 14.56 387 GLU A N 1
ATOM 3007 C CA . GLU A 1 387 ? 23.049 -24.069 37.527 1.00 15.21 387 GLU A CA 1
ATOM 3008 C C . GLU A 1 387 ? 24.043 -22.947 37.263 1.00 15.00 387 GLU A C 1
ATOM 3009 O O . GLU A 1 387 ? 24.105 -21.972 38.024 1.00 14.10 387 GLU A O 1
ATOM 3015 N N . GLU A 1 388 ? 24.800 -23.068 36.175 1.00 15.45 388 GLU A N 1
ATOM 3016 C CA . GLU A 1 388 ? 25.736 -22.024 35.762 1.00 16.59 388 GLU A CA 1
ATOM 3017 C C . GLU A 1 388 ? 25.025 -20.729 35.411 1.00 16.26 388 GLU A C 1
ATOM 3018 O O . GLU A 1 388 ? 25.500 -19.651 35.753 1.00 15.87 388 GLU A O 1
ATOM 3024 N N . ALA A 1 389 ? 23.888 -20.817 34.725 1.00 15.59 389 ALA A N 1
ATOM 3025 C CA . ALA A 1 389 ? 23.116 -19.628 34.406 1.00 16.14 389 ALA A CA 1
ATOM 3026 C C . ALA A 1 389 ? 22.755 -18.879 35.676 1.00 15.86 389 ALA A C 1
ATOM 3027 O O . ALA A 1 389 ? 22.884 -17.655 35.739 1.00 16.73 389 ALA A O 1
ATOM 3029 N N . LEU A 1 390 ? 22.328 -19.589 36.718 1.00 16.66 390 LEU A N 1
ATOM 3030 C CA . LEU A 1 390 ? 22.015 -18.890 37.974 1.00 16.86 390 LEU A CA 1
ATOM 3031 C C . LEU A 1 390 ? 23.236 -18.334 38.678 1.00 17.38 390 LEU A C 1
ATOM 3032 O O . LEU A 1 390 ? 23.166 -17.270 39.301 1.00 17.91 390 LEU A O 1
ATOM 3037 N N . LYS A 1 391 ? 24.353 -19.053 38.616 1.00 16.93 391 LYS A N 1
ATOM 3038 C CA . LYS A 1 391 ? 25.593 -18.547 39.182 1.00 17.70 391 LYS A CA 1
ATOM 3039 C C . LYS A 1 391 ? 25.945 -17.219 38.483 1.00 16.83 391 LYS A C 1
ATOM 3040 O O . LYS A 1 391 ? 26.353 -16.240 39.116 1.00 17.35 391 LYS A O 1
ATOM 3046 N N . ARG A 1 392 ? 25.763 -17.181 37.165 1.00 15.35 392 ARG A N 1
ATOM 3047 C CA . ARG A 1 392 ? 25.995 -15.963 36.394 1.00 15.72 392 ARG A CA 1
ATOM 3048 C C . ARG A 1 392 ? 25.079 -14.811 36.826 1.00 15.18 392 ARG A C 1
ATOM 3049 O O . ARG A 1 392 ? 25.514 -13.664 36.873 1.00 15.29 392 ARG A O 1
ATOM 3057 N N . VAL A 1 393 ? 23.814 -15.091 37.125 1.00 15.29 393 VAL A N 1
ATOM 3058 C CA . VAL A 1 393 ? 22.922 -14.042 37.618 1.00 16.54 393 VAL A CA 1
ATOM 3059 C C . VAL A 1 393 ? 23.524 -13.395 38.869 1.00 16.35 393 VAL A C 1
ATOM 3060 O O . VAL A 1 393 ? 23.554 -12.171 39.016 1.00 16.50 393 VAL A O 1
ATOM 3064 N N . GLY A 1 394 ? 24.019 -14.229 39.784 1.00 16.37 394 GLY A N 1
ATOM 3065 C CA . GLY A 1 394 ? 24.626 -13.706 41.003 1.00 16.26 394 GLY A CA 1
ATOM 3066 C C . GLY A 1 394 ? 25.855 -12.867 40.728 1.00 15.31 394 GLY A C 1
ATOM 3067 O O . GLY A 1 394 ? 26.052 -11.817 41.342 1.00 16.14 394 GLY A O 1
ATOM 3068 N N . GLU A 1 395 ? 26.671 -13.297 39.777 1.00 14.64 395 GLU A N 1
ATOM 3069 C CA . GLU A 1 395 ? 27.829 -12.521 39.363 1.00 15.47 395 GLU A CA 1
ATOM 3070 C C . GLU A 1 395 ? 27.469 -11.171 38.750 1.00 14.46 395 GLU A C 1
ATOM 3071 O O . GLU A 1 395 ? 28.133 -10.180 39.005 1.00 14.56 395 GLU A O 1
ATOM 3077 N N . ILE A 1 396 ? 26.411 -11.121 37.945 1.00 14.15 396 ILE A N 1
ATOM 3078 C CA . ILE A 1 396 ? 25.981 -9.860 37.356 1.00 14.39 396 ILE A CA 1
ATOM 3079 C C . ILE A 1 396 ? 25.436 -8.954 38.452 1.00 14.31 396 ILE A C 1
ATOM 3080 O O . ILE A 1 396 ? 25.736 -7.770 38.462 1.00 14.23 396 ILE A O 1
ATOM 3085 N N . ARG A 1 397 ? 24.716 -9.519 39.420 1.00 15.29 397 ARG A N 1
ATOM 3086 C CA . ARG A 1 397 ? 24.224 -8.702 40.542 1.00 16.40 397 ARG A CA 1
ATOM 3087 C C . ARG A 1 397 ? 25.394 -8.117 41.342 1.00 16.00 397 ARG A C 1
ATOM 3088 O O . ARG A 1 397 ? 25.377 -6.940 41.693 1.00 16.10 397 ARG A O 1
ATOM 3096 N N . ARG A 1 398 ? 26.422 -8.922 41.608 1.00 15.62 398 ARG A N 1
ATOM 3097 C CA . ARG A 1 398 ? 27.602 -8.426 42.315 1.00 16.28 398 ARG A CA 1
ATOM 3098 C C . ARG A 1 398 ? 28.333 -7.368 41.480 1.00 14.95 398 ARG A C 1
ATOM 3099 O O . ARG A 1 398 ? 28.809 -6.378 42.022 1.00 15.00 398 ARG A O 1
ATOM 3107 N N . PHE A 1 399 ? 28.386 -7.549 40.156 1.00 13.96 399 PHE A N 1
ATOM 3108 C CA . PHE A 1 399 ? 28.971 -6.534 39.277 1.00 12.97 399 PHE A CA 1
ATOM 3109 C C . PHE A 1 399 ? 28.219 -5.206 39.431 1.00 12.96 399 PHE A C 1
ATOM 3110 O O . PHE A 1 399 ? 28.844 -4.165 39.613 1.00 12.95 399 PHE A O 1
ATOM 3118 N N . ASN A 1 400 ? 26.888 -5.247 39.411 1.00 12.82 400 ASN A N 1
ATOM 3119 C CA . ASN A 1 400 ? 26.114 -4.017 39.620 1.00 12.63 400 ASN A CA 1
ATOM 3120 C C . ASN A 1 400 ? 26.397 -3.424 41.006 1.00 13.19 400 ASN A C 1
ATOM 3121 O O . ASN A 1 400 ? 26.531 -2.213 41.141 1.00 13.42 400 ASN A O 1
ATOM 3126 N N . GLU A 1 401 ? 26.478 -4.274 42.033 1.00 13.37 401 GLU A N 1
ATOM 3127 C CA . GLU A 1 401 ? 26.758 -3.791 43.389 1.00 14.59 401 GLU A CA 1
ATOM 3128 C C . GLU A 1 401 ? 28.081 -3.044 43.471 1.00 14.43 401 GLU A C 1
ATOM 3129 O O . GLU A 1 401 ? 28.208 -2.104 44.260 1.00 15.18 401 GLU A O 1
ATOM 3135 N N . THR A 1 402 ? 29.061 -3.436 42.665 1.00 14.27 402 THR A N 1
ATOM 3136 C CA . THR A 1 402 ? 30.385 -2.822 42.712 1.00 15.46 402 THR A CA 1
ATOM 3137 C C . THR A 1 402 ? 30.622 -1.752 41.642 1.00 15.04 402 THR A C 1
ATOM 3138 O O . THR A 1 402 ? 31.647 -1.072 41.689 1.00 17.12 402 THR A O 1
ATOM 3142 N N . HIS A 1 403 ? 29.689 -1.586 40.683 1.00 14.33 403 HIS A N 1
ATOM 3143 C CA . HIS A 1 403 ? 29.878 -0.633 39.579 1.00 13.88 403 HIS A CA 1
ATOM 3144 C C . HIS A 1 403 ? 28.844 0.471 39.473 1.00 13.22 403 HIS A C 1
ATOM 3145 O O . HIS A 1 403 ? 29.196 1.584 39.095 1.00 14.26 403 HIS A O 1
ATOM 3152 N N . GLY A 1 404 ? 27.573 0.176 39.751 1.00 13.03 404 GLY A N 1
ATOM 3153 C CA . GLY A 1 404 ? 26.523 1.167 39.501 1.00 13.87 404 GLY A CA 1
ATOM 3154 C C . GLY A 1 404 ? 26.234 1.396 38.022 1.00 13.34 404 GLY A C 1
ATOM 3155 O O . GLY A 1 404 ? 26.638 0.605 37.162 1.00 13.28 404 GLY A O 1
ATOM 3156 N N . PRO A 1 405 ? 25.505 2.473 37.702 1.00 13.36 405 PRO A N 1
ATOM 3157 C CA . PRO A 1 405 ? 25.024 2.631 36.334 1.00 14.36 405 PRO A CA 1
ATOM 3158 C C . PRO A 1 405 ? 26.172 2.845 35.359 1.00 13.84 405 PRO A C 1
ATOM 3159 O O . PRO A 1 405 ? 27.204 3.407 35.724 1.00 15.08 405 PRO A O 1
ATOM 3163 N N . PRO A 1 406 ? 26.001 2.400 34.101 1.00 13.37 406 PRO A N 1
ATOM 3164 C CA . PRO A 1 406 ? 24.803 1.751 33.559 1.00 13.06 406 PRO A CA 1
ATOM 3165 C C . PRO A 1 406 ? 24.618 0.351 34.130 1.00 11.96 406 PRO A C 1
ATOM 3166 O O . PRO A 1 406 ? 25.566 -0.454 34.199 1.00 13.08 406 PRO A O 1
ATOM 3170 N N . TYR A 1 407 ? 23.401 0.062 34.559 1.00 11.49 407 TYR A N 1
ATOM 3171 C CA . TYR A 1 407 ? 23.167 -1.214 35.212 1.00 10.91 407 TYR A CA 1
ATOM 3172 C C . TYR A 1 407 ? 23.100 -2.330 34.186 1.00 10.95 407 TYR A C 1
ATOM 3173 O O . TYR A 1 407 ? 22.541 -2.163 33.101 1.00 12.18 407 TYR A O 1
ATOM 3182 N N . LEU A 1 408 ? 23.605 -3.502 34.564 1.00 10.98 408 LEU A N 1
ATOM 3183 C CA . LEU A 1 408 ? 23.507 -4.672 33.700 1.00 11.15 408 LEU A CA 1
ATOM 3184 C C . LEU A 1 408 ? 22.278 -5.473 34.091 1.00 11.27 408 LEU A C 1
ATOM 3185 O O . LEU A 1 408 ? 22.087 -5.812 35.267 1.00 13.29 408 LEU A O 1
ATOM 3190 N N . LEU A 1 409 ? 21.424 -5.786 33.116 1.00 10.47 409 LEU A N 1
ATOM 3191 C CA . LEU A 1 409 ? 20.318 -6.719 33.367 1.00 10.93 409 LEU A CA 1
ATOM 3192 C C . LEU A 1 409 ? 20.822 -8.117 33.131 1.00 10.44 409 LEU A C 1
ATOM 3193 O O . LEU A 1 409 ? 21.479 -8.389 32.127 1.00 11.22 409 LEU A O 1
ATOM 3198 N N . ALA A 1 410 ? 20.558 -8.996 34.094 1.00 11.12 410 ALA A N 1
ATOM 3199 C CA . ALA A 1 410 ? 20.942 -10.381 33.972 1.00 11.99 410 ALA A CA 1
ATOM 3200 C C . ALA A 1 410 ? 19.897 -11.090 33.127 1.00 12.36 410 ALA A C 1
ATOM 3201 O O . ALA A 1 410 ? 18.790 -11.356 33.583 1.00 14.74 410 ALA A O 1
ATOM 3203 N N . GLY A 1 411 ? 20.202 -11.314 31.868 1.00 11.17 411 GLY A N 1
ATOM 3204 C CA . GLY A 1 411 ? 19.210 -11.885 30.964 1.00 11.94 411 GLY A CA 1
ATOM 3205 C C . GLY A 1 411 ? 19.674 -13.177 30.319 1.00 11.24 411 GLY A C 1
ATOM 3206 O O . GLY A 1 411 ? 20.751 -13.688 30.617 1.00 12.95 411 GLY A O 1
ATOM 3207 N N . ALA A 1 412 ? 18.852 -13.714 29.434 1.00 10.89 412 ALA A N 1
ATOM 3208 C CA . ALA A 1 412 ? 19.229 -14.876 28.619 1.00 10.47 412 ALA A CA 1
ATOM 3209 C C . ALA A 1 412 ? 18.450 -14.841 27.342 1.00 10.61 412 ALA A C 1
ATOM 3210 O O . ALA A 1 412 ? 17.303 -14.371 27.317 1.00 12.04 412 ALA A O 1
ATOM 3212 N N . GLU A 1 413 ? 19.079 -15.354 26.282 1.00 10.82 413 GLU A N 1
ATOM 3213 C CA . GLU A 1 413 ? 18.414 -15.625 25.030 1.00 10.85 413 GLU A CA 1
ATOM 3214 C C . GLU A 1 413 ? 18.177 -17.133 25.021 1.00 10.34 413 GLU A C 1
ATOM 3215 O O . GLU A 1 413 ? 19.099 -17.944 24.868 1.00 11.76 413 GLU A O 1
ATOM 3221 N N . VAL A 1 414 ? 16.923 -17.490 25.260 1.00 10.63 414 VAL A N 1
ATOM 3222 C CA . VAL A 1 414 ? 16.547 -18.864 25.570 1.00 10.71 414 VAL A CA 1
ATOM 3223 C C . VAL A 1 414 ? 15.974 -19.511 24.314 1.00 10.54 414 VAL A C 1
ATOM 3224 O O . VAL A 1 414 ? 15.000 -19.035 23.699 1.00 11.09 414 VAL A O 1
ATOM 3228 N N . ASP A 1 415 ? 16.605 -20.602 23.910 1.00 10.94 415 ASP A N 1
ATOM 3229 C CA . ASP A 1 415 ? 16.145 -21.354 22.751 1.00 11.16 415 ASP A CA 1
ATOM 3230 C C . ASP A 1 415 ? 14.734 -21.936 22.943 1.00 11.02 415 ASP A C 1
ATOM 3231 O O . ASP A 1 415 ? 14.392 -22.414 24.041 1.00 11.28 415 ASP A O 1
ATOM 3236 N N . ILE A 1 416 ? 13.937 -21.896 21.873 1.00 11.09 416 ILE A N 1
ATOM 3237 C CA . ILE A 1 416 ? 12.652 -22.540 21.856 1.00 11.04 416 ILE A CA 1
ATOM 3238 C C . ILE A 1 416 ? 12.837 -23.889 21.183 1.00 11.00 416 ILE A C 1
ATOM 3239 O O . ILE A 1 416 ? 13.237 -23.977 20.021 1.00 11.79 416 ILE A O 1
ATOM 3244 N N . HIS A 1 417 ? 12.557 -24.949 21.929 1.00 11.11 417 HIS A N 1
ATOM 3245 C CA . HIS A 1 417 ? 12.686 -26.289 21.379 1.00 11.87 417 HIS A CA 1
ATOM 3246 C C . HIS A 1 417 ? 11.669 -26.518 20.273 1.00 12.82 417 HIS A C 1
ATOM 3247 O O . HIS A 1 417 ? 10.684 -25.787 20.147 1.00 12.40 417 HIS A O 1
ATOM 3254 N N . PRO A 1 418 ? 11.887 -27.557 19.446 1.00 14.07 418 PRO A N 1
ATOM 3255 C CA . PRO A 1 418 ? 10.926 -27.830 18.385 1.00 14.70 418 PRO A CA 1
ATOM 3256 C C . PRO A 1 418 ? 9.476 -27.966 18.888 1.00 15.78 418 PRO A C 1
ATOM 3257 O O . PRO A 1 418 ? 8.550 -27.522 18.215 1.00 17.48 418 PRO A O 1
ATOM 3261 N N . ASP A 1 419 ? 9.290 -28.553 20.069 1.00 15.98 419 ASP A N 1
ATOM 3262 C CA . ASP A 1 419 ? 7.965 -28.760 20.640 1.00 17.70 419 ASP A CA 1
ATOM 3263 C C . ASP A 1 419 ? 7.404 -27.544 21.387 1.00 17.67 419 ASP A C 1
ATOM 3264 O O . ASP A 1 419 ? 6.358 -27.660 22.018 1.00 19.66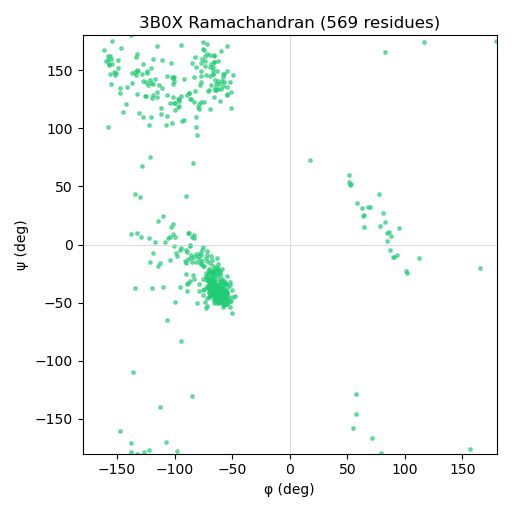 419 ASP A O 1
ATOM 3269 N N . GLY A 1 420 ? 8.108 -26.405 21.346 1.00 15.54 420 GLY A N 1
ATOM 3270 C CA . GLY A 1 420 ? 7.625 -25.172 21.985 1.00 15.07 420 GLY A CA 1
ATOM 3271 C C . GLY A 1 420 ? 8.041 -24.991 23.445 1.00 13.76 420 GLY A C 1
ATOM 3272 O O . GLY A 1 420 ? 7.879 -23.894 24.001 1.00 14.50 420 GLY A O 1
ATOM 3273 N N . THR A 1 421 ? 8.599 -26.024 24.071 1.00 13.67 421 THR A N 1
ATOM 3274 C CA . THR A 1 421 ? 9.147 -25.861 25.418 1.00 13.14 421 THR A CA 1
ATOM 3275 C C . THR A 1 421 ? 10.421 -25.038 25.340 1.00 11.79 421 THR A C 1
ATOM 3276 O O . THR A 1 421 ? 11.007 -24.876 24.260 1.00 12.65 421 THR A O 1
ATOM 3280 N N . LEU A 1 422 ? 10.855 -24.528 26.486 1.00 11.66 422 LEU A N 1
ATOM 3281 C CA . LEU A 1 422 ? 12.005 -23.648 26.518 1.00 12.02 422 LEU A CA 1
ATOM 3282 C C . LEU A 1 422 ? 13.256 -24.345 27.027 1.00 12.10 422 LEU A C 1
ATOM 3283 O O . LEU A 1 422 ? 13.183 -25.300 27.790 1.00 13.21 422 LEU A O 1
ATOM 3288 N N . ASP A 1 423 ? 14.410 -23.828 26.654 1.00 11.81 423 ASP A N 1
ATOM 3289 C CA . ASP A 1 423 ? 15.698 -24.454 26.920 1.00 12.46 423 ASP A CA 1
ATOM 3290 C C . ASP A 1 423 ? 16.323 -24.080 28.271 1.00 12.92 423 ASP A C 1
ATOM 3291 O O . ASP A 1 423 ? 17.483 -24.407 28.505 1.00 16.33 423 ASP A O 1
ATOM 3296 N N . TYR A 1 424 ? 15.567 -23.416 29.142 1.00 12.52 424 TYR A N 1
ATOM 3297 C CA . TYR A 1 424 ? 15.907 -23.335 30.564 1.00 12.62 424 TYR A CA 1
ATOM 3298 C C . TYR A 1 424 ? 14.633 -23.618 31.333 1.00 13.11 424 TYR A C 1
ATOM 3299 O O . TYR A 1 424 ? 13.535 -23.257 30.883 1.00 13.09 424 TYR A O 1
ATOM 3308 N N . PRO A 1 425 ? 14.771 -24.222 32.527 1.00 12.77 425 PRO A N 1
ATOM 3309 C CA . PRO A 1 425 ? 13.614 -24.436 33.369 1.00 12.57 425 PRO A CA 1
ATOM 3310 C C . PRO A 1 425 ? 13.130 -23.140 34.015 1.00 12.35 425 PRO A C 1
ATOM 3311 O O . PRO A 1 425 ? 13.873 -22.141 34.092 1.00 12.26 425 PRO A O 1
ATOM 3315 N N . ASP A 1 426 ? 11.893 -23.160 34.494 1.00 12.54 426 ASP A N 1
ATOM 3316 C CA . ASP A 1 426 ? 11.295 -21.971 35.085 1.00 13.06 426 ASP A CA 1
ATOM 3317 C C . ASP A 1 426 ? 12.043 -21.434 36.300 1.00 12.76 426 ASP A C 1
ATOM 3318 O O . ASP A 1 426 ? 12.014 -20.236 36.567 1.00 13.96 426 ASP A O 1
ATOM 3323 N N . TRP A 1 427 ? 12.760 -22.303 37.014 1.00 13.43 427 TRP A N 1
ATOM 3324 C CA . TRP A 1 427 ? 13.513 -21.826 38.161 1.00 13.33 427 TRP A CA 1
ATOM 3325 C C . TRP A 1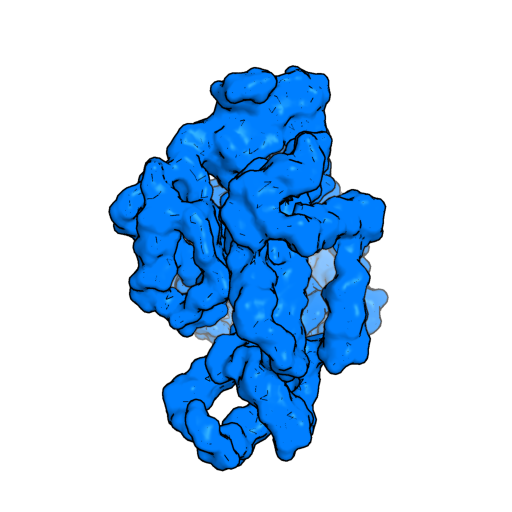 427 ? 14.711 -20.971 37.774 1.00 12.92 427 TRP A C 1
ATOM 3326 O O . TRP A 1 427 ? 15.225 -20.215 38.594 1.00 15.19 427 TRP A O 1
ATOM 3337 N N . VAL A 1 428 ? 15.189 -21.117 36.547 1.00 12.40 428 VAL A N 1
ATOM 3338 C CA . VAL A 1 428 ? 16.161 -20.171 35.989 1.00 12.10 428 VAL A CA 1
ATOM 3339 C C . VAL A 1 428 ? 15.417 -18.939 35.487 1.00 11.92 428 VAL A C 1
ATOM 3340 O O . VAL A 1 428 ? 15.746 -17.820 35.851 1.00 12.32 428 VAL A O 1
ATOM 3344 N N . LEU A 1 429 ? 14.383 -19.150 34.685 1.00 11.73 429 LEU A N 1
ATOM 3345 C CA . LEU A 1 429 ? 13.692 -18.018 34.063 1.00 12.02 429 LEU A CA 1
ATOM 3346 C C . LEU A 1 429 ? 13.177 -17.001 35.060 1.00 12.52 429 LEU A C 1
ATOM 3347 O O . LEU A 1 429 ? 13.273 -15.777 34.831 1.00 12.86 429 LEU A O 1
ATOM 3352 N N . ARG A 1 430 ? 12.648 -17.497 36.172 1.00 13.56 430 ARG A N 1
ATOM 3353 C CA . ARG A 1 430 ? 12.044 -16.617 37.171 1.00 15.94 430 ARG A CA 1
ATOM 3354 C C . ARG A 1 430 ? 13.075 -15.703 37.823 1.00 15.83 430 ARG A C 1
ATOM 3355 O O . ARG A 1 430 ? 12.729 -14.618 38.300 1.00 18.10 430 ARG A O 1
ATOM 3363 N N . GLU A 1 431 ? 14.332 -16.126 37.832 1.00 15.34 431 GLU A N 1
ATOM 3364 C CA . GLU A 1 431 ? 15.407 -15.359 38.450 1.00 15.40 431 GLU A CA 1
ATOM 3365 C C . GLU A 1 431 ? 16.089 -14.377 37.504 1.00 15.24 431 GLU A C 1
ATOM 3366 O O . GLU A 1 431 ? 16.794 -13.489 37.947 1.00 16.30 431 GLU A O 1
ATOM 3372 N N . LEU A 1 432 ? 15.891 -14.539 36.199 1.00 14.35 432 LEU A N 1
ATOM 3373 C CA . LEU A 1 432 ? 16.481 -13.625 35.230 1.00 13.33 432 LEU A CA 1
ATOM 3374 C C . LEU A 1 432 ? 15.754 -12.286 35.265 1.00 13.35 432 LEU A C 1
ATOM 3375 O O . LEU A 1 432 ? 14.525 -12.221 35.453 1.00 14.78 432 LEU A O 1
ATOM 3380 N N . ASP A 1 433 ? 16.499 -11.210 35.031 1.00 12.80 433 ASP A N 1
ATOM 3381 C CA . ASP A 1 433 ? 15.855 -9.909 34.851 1.00 13.00 433 ASP A CA 1
ATOM 3382 C C . ASP A 1 433 ? 15.092 -9.843 33.529 1.00 12.35 433 ASP A C 1
ATOM 3383 O O . ASP A 1 433 ? 14.050 -9.202 33.454 1.00 13.78 433 ASP A O 1
ATOM 3388 N N . LEU A 1 434 ? 15.636 -10.468 32.475 1.00 11.87 434 LEU A N 1
ATOM 3389 C CA . LEU A 1 434 ? 15.097 -10.321 31.135 1.00 11.28 434 LEU A CA 1
ATOM 3390 C C . LEU A 1 434 ? 15.191 -11.647 30.413 1.00 10.63 434 LEU A C 1
ATOM 3391 O O . LEU A 1 434 ? 16.288 -12.203 30.236 1.00 11.76 434 LEU A O 1
ATOM 3396 N N . VAL A 1 435 ? 14.033 -12.146 29.987 1.00 9.73 435 VAL A N 1
ATOM 3397 C CA . VAL A 1 435 ? 13.954 -13.429 29.303 1.00 10.58 435 VAL A CA 1
ATOM 3398 C C . VAL A 1 435 ? 13.557 -13.182 27.853 1.00 9.75 435 VAL A C 1
ATOM 3399 O O . VAL A 1 435 ? 12.426 -12.753 27.576 1.00 9.76 435 VAL A O 1
ATOM 3403 N N . LEU A 1 436 ? 14.493 -13.450 26.937 1.00 9.74 436 LEU A N 1
ATOM 3404 C CA . LEU A 1 436 ? 14.222 -13.457 25.498 1.00 9.43 436 LEU A CA 1
ATOM 3405 C C . LEU A 1 436 ? 14.050 -14.901 25.063 1.00 9.80 436 LEU A C 1
ATOM 3406 O O . LEU A 1 436 ? 14.727 -15.786 25.587 1.00 10.40 436 LEU A O 1
ATOM 3411 N N . VAL A 1 437 ? 13.157 -15.148 24.117 1.00 9.33 437 VAL A N 1
ATOM 3412 C CA . VAL A 1 437 ? 13.044 -16.495 23.529 1.00 9.79 437 VAL A CA 1
ATOM 3413 C C . VAL A 1 437 ? 13.115 -16.381 22.029 1.00 9.69 437 VAL A C 1
ATOM 3414 O O . VAL A 1 437 ? 12.653 -15.389 21.443 1.00 11.03 437 VAL A O 1
ATOM 3418 N N . SER A 1 438 ? 13.705 -17.394 21.394 1.00 10.05 438 SER A N 1
ATOM 3419 C CA . SER A 1 438 ? 13.901 -17.349 19.939 1.00 12.20 438 SER A CA 1
ATOM 3420 C C . SER A 1 438 ? 14.110 -18.728 19.365 1.00 11.55 438 SER A C 1
ATOM 3421 O O . SER A 1 438 ? 14.530 -19.656 20.059 1.00 12.00 438 SER A O 1
ATOM 3424 N N . VAL A 1 439 ? 13.842 -18.818 18.067 1.00 12.94 439 VAL A N 1
ATOM 3425 C CA . VAL A 1 439 ? 14.060 -20.013 17.261 1.00 13.72 439 VAL A CA 1
ATOM 3426 C C . VAL A 1 439 ? 15.480 -20.039 16.705 1.00 14.03 439 VAL A C 1
ATOM 3427 O O . VAL A 1 439 ? 15.944 -19.052 16.135 1.00 14.78 439 VAL A O 1
ATOM 3431 N N . HIS A 1 440 ? 16.166 -21.177 16.882 1.00 14.11 440 HIS A N 1
ATOM 3432 C CA . HIS A 1 440 ? 17.526 -21.374 16.363 1.00 14.30 440 HIS A CA 1
ATOM 3433 C C . HIS A 1 440 ? 17.668 -22.709 15.647 1.00 13.77 440 HIS A C 1
ATOM 3434 O O . HIS A 1 440 ? 18.778 -23.131 15.334 1.00 14.85 440 HIS A O 1
ATOM 3441 N N . SER A 1 441 ? 16.551 -23.381 15.415 1.00 12.68 441 SER A N 1
ATOM 3442 C CA . SER A 1 441 ? 16.590 -24.723 14.826 1.00 12.59 441 SER A CA 1
ATOM 3443 C C . SER A 1 441 ? 15.241 -24.966 14.199 1.00 11.35 441 SER A C 1
ATOM 3444 O O . SER A 1 441 ? 14.256 -24.299 14.547 1.00 11.59 441 SER A O 1
ATOM 3447 N N . ARG A 1 442 ? 15.171 -25.959 13.305 1.00 11.13 442 ARG A N 1
ATOM 3448 C CA . ARG A 1 442 ? 13.902 -26.356 12.691 1.00 11.24 442 ARG A CA 1
ATOM 3449 C C . ARG A 1 442 ? 13.215 -25.133 12.077 1.00 10.49 442 ARG A C 1
ATOM 3450 O O . ARG A 1 442 ? 12.034 -24.854 12.303 1.00 10.87 442 ARG A O 1
ATOM 3458 N N . PHE A 1 443 ? 13.991 -24.443 11.259 1.00 9.88 443 PHE A N 1
ATOM 3459 C CA . PHE A 1 443 ? 13.519 -23.208 10.639 1.00 10.24 443 PHE A CA 1
ATOM 3460 C C . PHE A 1 443 ? 12.433 -23.442 9.588 1.00 10.32 443 PHE A C 1
ATOM 3461 O O . PHE A 1 443 ? 11.701 -22.522 9.250 1.00 11.47 443 PHE A O 1
ATOM 3469 N N . ASN A 1 444 ? 12.362 -24.667 9.066 1.00 9.73 444 ASN A N 1
ATOM 3470 C CA . ASN A 1 444 ? 11.493 -24.991 7.947 1.00 10.80 444 ASN A CA 1
ATOM 3471 C C . ASN A 1 444 ? 10.330 -25.882 8.319 1.00 9.60 444 ASN A C 1
ATOM 3472 O O . ASN A 1 444 ? 9.804 -26.574 7.463 1.00 10.67 444 ASN A O 1
ATOM 3477 N N . LEU A 1 445 ? 9.919 -25.875 9.583 1.00 10.03 445 LEU A N 1
ATOM 3478 C CA . LEU A 1 445 ? 8.677 -26.527 9.959 1.00 10.33 445 LEU A CA 1
ATOM 3479 C C . LEU A 1 445 ? 7.554 -25.978 9.109 1.00 10.18 445 LEU A C 1
ATOM 3480 O O . LEU A 1 445 ? 7.568 -24.793 8.721 1.00 10.62 445 LEU A O 1
ATOM 3485 N N . PRO A 1 446 ? 6.531 -26.796 8.826 1.00 10.45 446 PRO A N 1
ATOM 3486 C CA . PRO A 1 446 ? 5.327 -26.221 8.210 1.00 10.02 446 PRO A CA 1
ATOM 3487 C C . PRO A 1 446 ? 4.860 -24.988 8.979 1.00 9.68 446 PRO A C 1
ATOM 3488 O O . PRO A 1 446 ? 4.950 -24.956 10.215 1.00 9.97 446 PRO A O 1
ATOM 3492 N N . LYS A 1 447 ? 4.309 -24.005 8.271 1.00 9.91 447 LYS A N 1
ATOM 3493 C CA . LYS A 1 447 ? 3.850 -22.766 8.883 1.00 10.70 447 LYS A CA 1
ATOM 3494 C C . LYS A 1 447 ? 2.966 -23.017 10.120 1.00 10.60 447 LYS A C 1
ATOM 3495 O O . LYS A 1 447 ? 3.126 -22.357 11.155 1.00 10.29 447 LYS A O 1
ATOM 3501 N N . ALA A 1 448 ? 2.012 -23.955 10.030 1.00 10.79 448 ALA A N 1
ATOM 3502 C CA . ALA A 1 448 ? 1.100 -24.187 11.163 1.00 10.41 448 ALA A CA 1
ATOM 3503 C C . ALA A 1 448 ? 1.830 -24.750 12.377 1.00 10.20 448 ALA A C 1
ATOM 3504 O O . ALA A 1 448 ? 1.499 -24.424 13.518 1.00 10.83 448 ALA A O 1
ATOM 3506 N N . ASP A 1 449 ? 2.850 -25.559 12.133 1.00 9.94 449 ASP A N 1
ATOM 3507 C CA . ASP A 1 449 ? 3.645 -26.139 13.228 1.00 10.77 449 ASP A CA 1
ATOM 3508 C C . ASP A 1 449 ? 4.587 -25.108 13.845 1.00 10.01 449 ASP A C 1
ATOM 3509 O O . ASP A 1 449 ? 4.738 -25.060 15.055 1.00 10.01 449 ASP A O 1
ATOM 3514 N N . GLN A 1 450 ? 5.188 -24.248 13.016 1.00 9.85 450 GLN A N 1
ATOM 3515 C CA . GLN A 1 450 ? 6.027 -23.184 13.525 1.00 9.53 450 GLN A CA 1
ATOM 3516 C C . GLN A 1 450 ? 5.169 -22.227 14.359 1.00 9.75 450 GLN A C 1
ATOM 3517 O O . GLN A 1 450 ? 5.584 -21.792 15.430 1.00 9.73 450 GLN A O 1
ATOM 3523 N N . THR A 1 451 ? 3.959 -21.921 13.877 1.00 8.96 451 THR A N 1
ATOM 3524 C CA . THR A 1 451 ? 3.043 -21.055 14.629 1.00 10.01 451 THR A CA 1
ATOM 3525 C C . THR A 1 451 ? 2.717 -21.666 15.990 1.00 9.86 451 THR A C 1
ATOM 3526 O O . THR A 1 451 ? 2.805 -20.998 17.022 1.00 10.55 451 THR A O 1
ATOM 3530 N N . LYS A 1 452 ? 2.355 -22.950 16.013 1.00 10.44 452 LYS A N 1
ATOM 3531 C CA . LYS A 1 452 ? 2.041 -23.602 17.276 1.00 11.49 452 LYS A CA 1
ATOM 3532 C C . LYS A 1 452 ? 3.225 -23.585 18.236 1.00 10.74 452 LYS A C 1
ATOM 3533 O O . LYS A 1 452 ? 3.049 -23.362 19.437 1.00 11.11 452 LYS A O 1
ATOM 3539 N N . ARG A 1 453 ? 4.429 -23.816 17.714 1.00 10.01 453 ARG A N 1
ATOM 3540 C CA . ARG A 1 453 ? 5.633 -23.787 18.532 1.00 9.76 453 ARG A CA 1
ATOM 3541 C C . ARG A 1 453 ? 5.811 -22.412 19.177 1.00 9.84 453 ARG A C 1
ATOM 3542 O O . ARG A 1 453 ? 6.091 -22.328 20.382 1.00 10.50 453 ARG A O 1
ATOM 3550 N N . LEU A 1 454 ? 5.663 -21.336 18.387 1.00 9.33 454 LEU A N 1
ATOM 3551 C CA . LEU A 1 454 ? 5.829 -19.995 18.943 1.00 9.44 454 LEU A CA 1
ATOM 3552 C C . LEU A 1 454 ? 4.725 -19.678 19.966 1.00 9.83 454 LEU A C 1
ATOM 3553 O O . LEU A 1 454 ? 4.982 -19.071 21.017 1.00 10.57 454 LEU A O 1
ATOM 3558 N N . LEU A 1 455 ? 3.490 -20.106 19.685 1.00 10.06 455 LEU A N 1
ATOM 3559 C CA . LEU A 1 455 ? 2.385 -19.857 20.605 1.00 11.39 455 LEU A CA 1
ATOM 3560 C C . LEU A 1 455 ? 2.641 -20.570 21.922 1.00 11.96 455 LEU A C 1
ATOM 3561 O O . LEU A 1 455 ? 2.371 -20.029 22.990 1.00 13.73 455 LEU A O 1
ATOM 3566 N N . LYS A 1 456 ? 3.178 -21.776 21.847 1.00 11.75 456 LYS A N 1
ATOM 3567 C CA . LYS A 1 456 ? 3.480 -22.523 23.063 1.00 13.22 456 LYS A CA 1
ATOM 3568 C C . LYS A 1 456 ? 4.579 -21.829 23.867 1.00 12.81 456 LYS A C 1
ATOM 3569 O O . LYS A 1 456 ? 4.509 -21.769 25.102 1.00 14.35 456 LYS A O 1
ATOM 3575 N N . ALA A 1 457 ? 5.598 -21.296 23.194 1.00 12.41 457 ALA A N 1
ATOM 3576 C CA . ALA A 1 457 ? 6.636 -20.532 23.881 1.00 12.68 457 ALA A CA 1
ATOM 3577 C C . ALA A 1 457 ? 6.039 -19.354 24.651 1.00 13.41 457 ALA A C 1
ATOM 3578 O O . ALA A 1 457 ? 6.428 -19.079 25.790 1.00 14.35 457 ALA A O 1
ATOM 3580 N N . LEU A 1 458 ? 5.088 -18.674 24.021 1.00 14.15 458 LEU A N 1
ATOM 3581 C CA . LEU A 1 458 ? 4.427 -17.508 24.600 1.00 15.28 458 LEU A CA 1
ATOM 3582 C C . LEU A 1 458 ? 3.474 -17.851 25.749 1.00 16.51 458 LEU A C 1
ATOM 3583 O O . LEU A 1 458 ? 2.995 -16.936 26.456 1.00 18.89 458 LEU A O 1
ATOM 3588 N N . GLU A 1 459 ? 3.207 -19.131 25.963 1.00 17.31 459 GLU A N 1
ATOM 3589 C CA . GLU A 1 459 ? 2.430 -19.586 27.119 1.00 18.59 459 GLU A CA 1
ATOM 3590 C C . GLU A 1 459 ? 3.218 -19.416 28.410 1.00 16.24 459 GLU A C 1
ATOM 3591 O O . GLU A 1 459 ? 2.632 -19.364 29.494 1.00 17.32 459 GLU A O 1
ATOM 3597 N N . ASN A 1 460 ? 4.542 -19.374 28.314 1.00 14.07 460 ASN A N 1
ATOM 3598 C CA . ASN A 1 460 ? 5.357 -19.401 29.514 1.00 13.10 460 ASN A CA 1
ATOM 3599 C C . ASN A 1 460 ? 5.339 -18.027 30.162 1.00 12.25 460 ASN A C 1
ATOM 3600 O O . ASN A 1 460 ? 5.708 -17.043 29.526 1.00 12.46 460 ASN A O 1
ATOM 3605 N N . PRO A 1 461 ? 4.911 -17.937 31.436 1.00 13.65 461 PRO A N 1
ATOM 3606 C CA . PRO A 1 461 ? 4.658 -16.616 32.034 1.00 13.77 461 PRO A CA 1
ATOM 3607 C C . PRO A 1 461 ? 5.931 -15.845 32.410 1.00 13.36 461 PRO A C 1
ATOM 3608 O O . PRO A 1 461 ? 5.851 -14.693 32.852 1.00 15.74 461 PRO A O 1
ATOM 3612 N N . PHE A 1 462 ? 7.095 -16.453 32.196 1.00 12.11 462 PHE A N 1
ATOM 3613 C CA . PHE A 1 462 ? 8.360 -15.797 32.513 1.00 11.70 462 PHE A CA 1
ATOM 3614 C C . PHE A 1 462 ? 9.001 -15.104 31.328 1.00 11.74 462 PHE A C 1
ATOM 3615 O O . PHE A 1 462 ? 10.012 -14.443 31.476 1.00 12.95 462 PHE A O 1
ATOM 3623 N N . VAL A 1 463 ? 8.410 -15.245 30.154 1.00 11.21 463 VAL A N 1
ATOM 3624 C CA . VAL A 1 463 ? 8.974 -14.661 28.931 1.00 10.94 463 VAL A CA 1
ATOM 3625 C C . VAL A 1 463 ? 8.682 -13.171 28.848 1.00 10.22 463 VAL A C 1
ATOM 3626 O O . VAL A 1 463 ? 7.551 -12.737 29.153 1.00 10.80 463 VAL A O 1
ATOM 3630 N N . HIS A 1 464 ? 9.691 -12.398 28.434 1.00 9.71 464 HIS A N 1
ATOM 3631 C CA . HIS A 1 464 ? 9.509 -10.959 28.237 1.00 9.52 464 HIS A CA 1
ATOM 3632 C C . HIS A 1 464 ? 9.535 -10.514 26.787 1.00 9.20 464 HIS A C 1
ATOM 3633 O O . HIS A 1 464 ? 8.833 -9.567 26.454 1.00 9.61 464 HIS A O 1
ATOM 3640 N N . VAL A 1 465 ? 10.377 -11.132 25.947 1.00 8.21 465 VAL A N 1
ATOM 3641 C CA . VAL A 1 465 ? 10.613 -10.643 24.592 1.00 8.54 465 VAL A CA 1
ATOM 3642 C C . VAL A 1 465 ? 10.734 -11.841 23.641 1.00 8.11 465 VAL A C 1
ATOM 3643 O O . VAL A 1 465 ? 11.444 -12.811 23.935 1.00 9.12 465 VAL A O 1
ATOM 3647 N N . LEU A 1 466 ? 10.072 -11.726 22.492 1.00 8.46 466 LEU A N 1
ATOM 3648 C CA A LEU A 1 466 ? 10.302 -12.599 21.348 0.50 8.79 466 LEU A CA 1
ATOM 3649 C CA B LEU A 1 466 ? 10.317 -12.613 21.378 0.50 8.48 466 LEU A CA 1
ATOM 3650 C C . LEU A 1 466 ? 11.459 -11.991 20.563 1.00 8.40 466 LEU A C 1
ATOM 3651 O O . LEU A 1 466 ? 11.282 -10.976 19.880 1.00 9.13 466 LEU A O 1
ATOM 3660 N N . ALA A 1 467 ? 12.653 -12.566 20.697 1.00 8.56 467 ALA A N 1
ATOM 3661 C CA . ALA A 1 467 ? 13.846 -12.018 20.044 1.00 8.37 467 ALA A CA 1
ATOM 3662 C C . ALA A 1 467 ? 13.853 -12.368 18.549 1.00 8.36 467 ALA A C 1
ATOM 3663 O O . ALA A 1 467 ? 13.331 -13.413 18.144 1.00 9.78 467 ALA A O 1
ATOM 3665 N N . HIS A 1 468 ? 14.445 -11.483 17.745 1.00 8.45 468 HIS A N 1
ATOM 3666 C CA . HIS A 1 468 ? 14.609 -11.595 16.292 1.00 8.86 468 HIS A CA 1
ATOM 3667 C C . HIS A 1 468 ? 13.647 -12.636 15.723 1.00 8.76 468 HIS A C 1
ATOM 3668 O O . HIS A 1 468 ? 14.047 -13.743 15.343 1.00 9.40 468 HIS A O 1
ATOM 3675 N N . PRO A 1 469 ? 12.359 -12.277 15.674 1.00 7.86 469 PRO A N 1
ATOM 3676 C CA . PRO A 1 469 ? 11.347 -13.344 15.555 1.00 8.40 469 PRO A CA 1
ATOM 3677 C C . PRO A 1 469 ? 11.415 -14.173 14.292 1.00 8.59 469 PRO A C 1
ATOM 3678 O O . PRO A 1 469 ? 11.145 -15.387 14.358 1.00 9.51 469 PRO A O 1
ATOM 3682 N N . THR A 1 470 ? 11.725 -13.557 13.156 1.00 8.20 470 THR A N 1
ATOM 3683 C CA . THR A 1 470 ? 11.743 -14.327 11.915 1.00 8.27 470 THR A CA 1
ATOM 3684 C C . THR A 1 470 ? 12.984 -15.184 11.731 1.00 8.41 470 THR A C 1
ATOM 3685 O O . THR A 1 470 ? 12.982 -16.079 10.860 1.00 9.13 470 THR A O 1
ATOM 3689 N N . ALA A 1 471 ? 14.022 -14.907 12.510 1.00 8.70 471 ALA A N 1
ATOM 3690 C CA . ALA A 1 471 ? 15.308 -15.586 12.443 1.00 9.44 471 ALA A CA 1
ATOM 3691 C C . ALA A 1 471 ? 16.034 -15.357 11.121 1.00 9.64 471 ALA A C 1
ATOM 3692 O O . ALA A 1 471 ? 17.025 -16.027 10.840 1.00 11.67 471 ALA A O 1
ATOM 3694 N N . ARG A 1 472 ? 15.612 -14.372 10.326 1.00 8.80 472 ARG A N 1
ATOM 3695 C CA . ARG A 1 472 ? 16.229 -14.193 9.027 1.00 9.10 472 ARG A CA 1
ATOM 3696 C C . ARG A 1 472 ? 17.691 -13.756 9.116 1.00 9.12 472 ARG A C 1
ATOM 3697 O O . ARG A 1 472 ? 18.106 -13.087 10.088 1.00 9.40 472 ARG A O 1
ATOM 3705 N N . LEU A 1 473 ? 18.463 -14.102 8.089 1.00 9.31 473 LEU A N 1
ATOM 3706 C CA . LEU A 1 473 ? 19.822 -13.598 7.937 1.00 9.17 473 LEU A CA 1
ATOM 3707 C C . LEU A 1 473 ? 19.902 -13.096 6.513 1.00 9.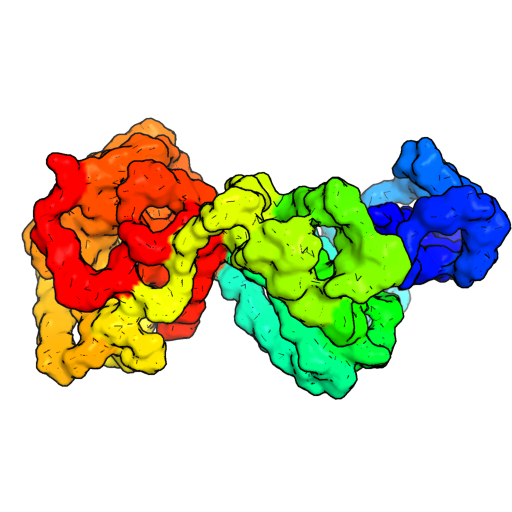66 473 LEU A C 1
ATOM 3708 O O . LEU A 1 473 ? 19.801 -13.887 5.569 1.00 11.03 473 LEU A O 1
ATOM 3713 N N . LEU A 1 474 ? 20.055 -11.786 6.346 1.00 9.99 474 LEU A N 1
ATOM 3714 C CA . LEU A 1 474 ? 20.050 -11.213 5.005 1.00 10.92 474 LEU A CA 1
ATOM 3715 C C . LEU A 1 474 ? 21.188 -11.808 4.177 1.00 11.11 474 LEU A C 1
ATOM 3716 O O . LEU A 1 474 ? 22.345 -11.783 4.586 1.00 12.73 474 LEU A O 1
ATOM 3721 N N . GLY A 1 475 ? 20.837 -12.399 3.040 1.00 12.15 475 GLY A N 1
ATOM 3722 C CA . GLY A 1 475 ? 21.813 -13.051 2.178 1.00 13.45 475 GLY A CA 1
ATOM 3723 C C . GLY A 1 475 ? 22.098 -14.499 2.502 1.00 13.63 475 GLY A C 1
ATOM 3724 O O . GLY A 1 475 ? 22.838 -15.148 1.746 1.00 15.52 475 GLY A O 1
ATOM 3725 N N . ARG A 1 476 ? 21.514 -15.018 3.580 1.00 13.30 476 ARG A N 1
ATOM 3726 C CA . ARG A 1 476 ? 21.803 -16.390 4.011 1.00 13.38 476 ARG A CA 1
ATOM 3727 C C . ARG A 1 476 ? 20.593 -17.239 4.380 1.00 13.26 476 ARG A C 1
ATOM 3728 O O . ARG A 1 476 ? 20.588 -18.430 4.121 1.00 15.08 476 ARG A O 1
ATOM 3736 N N . ARG A 1 477 ? 19.578 -16.663 5.010 1.00 11.81 477 ARG A N 1
ATOM 3737 C CA . ARG A 1 477 ? 18.427 -17.454 5.438 1.00 12.16 477 ARG A CA 1
ATOM 3738 C C . ARG A 1 477 ? 17.159 -16.628 5.389 1.00 12.05 477 ARG A C 1
ATOM 3739 O O . ARG A 1 477 ? 17.077 -15.522 5.930 1.00 11.48 477 ARG A O 1
ATOM 3747 N N . ALA A 1 478 ? 16.146 -17.198 4.771 1.00 12.73 478 ALA A N 1
ATOM 3748 C CA . ALA A 1 478 ? 14.849 -16.568 4.650 1.00 12.11 478 ALA A CA 1
ATOM 3749 C C . ALA A 1 478 ? 14.162 -16.490 6.032 1.00 11.32 478 ALA A C 1
ATOM 3750 O O . ALA A 1 478 ? 14.415 -17.313 6.895 1.00 12.33 478 ALA A O 1
ATOM 3752 N N . PRO A 1 479 ? 13.231 -15.537 6.211 1.00 11.33 479 PRO A N 1
ATOM 3753 C CA . PRO A 1 479 ? 12.419 -15.565 7.438 1.00 11.48 479 PRO A CA 1
ATOM 3754 C C . PRO A 1 479 ? 11.673 -16.890 7.564 1.00 11.01 479 PRO A C 1
ATOM 3755 O O . PRO A 1 479 ? 11.208 -17.451 6.573 1.00 11.63 479 PRO A O 1
ATOM 3759 N N . ILE A 1 480 ? 11.531 -17.368 8.789 1.00 10.17 480 ILE A N 1
ATOM 3760 C CA . ILE A 1 480 ? 10.691 -18.535 9.029 1.00 9.92 480 ILE A CA 1
ATOM 3761 C C . ILE A 1 480 ? 9.249 -18.229 8.658 1.00 9.89 480 ILE A C 1
ATOM 3762 O O . ILE A 1 480 ? 8.777 -17.082 8.766 1.00 11.03 480 ILE A O 1
ATOM 3767 N N . GLU A 1 481 ? 8.538 -19.260 8.215 1.00 10.10 481 GLU A N 1
ATOM 3768 C CA . GLU A 1 481 ? 7.107 -19.144 7.943 1.00 10.73 481 GLU A CA 1
ATOM 3769 C C . GLU A 1 481 ? 6.299 -19.319 9.217 1.00 10.40 481 GLU A C 1
ATOM 3770 O O . GLU A 1 481 ? 6.408 -20.335 9.903 1.00 11.29 481 GLU A O 1
ATOM 3776 N N . ALA A 1 482 ? 5.490 -18.323 9.553 1.00 10.63 482 ALA A N 1
ATOM 3777 C CA . ALA A 1 482 ? 4.636 -18.379 10.737 1.00 9.94 482 ALA A CA 1
ATOM 3778 C C . ALA A 1 482 ? 3.482 -17.414 10.541 1.00 9.76 482 ALA A C 1
ATOM 3779 O O . ALA A 1 482 ? 3.593 -16.443 9.774 1.00 10.78 4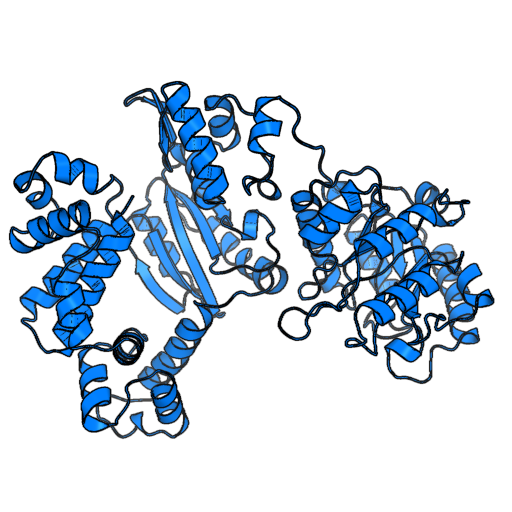82 ALA A O 1
ATOM 3781 N N . ASP A 1 483 ? 2.373 -17.675 11.214 1.00 9.80 483 ASP A N 1
ATOM 3782 C CA . ASP A 1 483 ? 1.231 -16.761 11.176 1.00 9.50 483 ASP A CA 1
ATOM 3783 C C . ASP A 1 483 ? 1.536 -15.639 12.169 1.00 9.70 483 ASP A C 1
ATOM 3784 O O . ASP A 1 483 ? 1.239 -15.753 13.357 1.00 9.94 483 ASP A O 1
ATOM 3789 N N . TRP A 1 484 ? 2.114 -14.535 11.675 1.00 9.17 484 TRP A N 1
ATOM 3790 C CA . TRP A 1 484 ? 2.542 -13.473 12.580 1.00 9.62 484 TRP A CA 1
ATOM 3791 C C . TRP A 1 484 ? 1.383 -12.775 13.265 1.00 9.06 484 TRP A C 1
ATOM 3792 O O . TRP A 1 484 ? 1.541 -12.278 14.368 1.00 9.71 484 TRP A O 1
ATOM 3803 N N . GLU A 1 485 ? 0.217 -12.721 12.625 1.00 9.87 485 GLU A N 1
ATOM 3804 C CA . GLU A 1 485 ? -0.926 -12.153 13.310 1.00 10.73 485 GLU A CA 1
ATOM 3805 C C . GLU A 1 485 ? -1.240 -12.956 14.573 1.00 10.29 485 GLU A C 1
ATOM 3806 O O . GLU A 1 485 ? -1.467 -12.398 15.638 1.00 10.79 485 GLU A O 1
ATOM 3812 N N . ALA A 1 486 ? -1.271 -14.283 14.455 1.00 10.16 486 ALA A N 1
ATOM 3813 C CA . ALA A 1 486 ? -1.562 -15.127 15.617 1.00 10.59 486 ALA A CA 1
ATOM 3814 C C . ALA A 1 486 ? -0.467 -15.007 16.681 1.00 9.79 486 ALA A C 1
ATOM 3815 O O . ALA A 1 486 ? -0.744 -14.914 17.882 1.00 10.84 486 ALA A O 1
ATOM 3817 N N . VAL A 1 487 ? 0.783 -14.975 16.239 1.00 9.48 487 VAL A N 1
ATOM 3818 C CA . VAL A 1 487 ? 1.903 -14.882 17.169 1.00 9.94 487 VAL A CA 1
ATOM 3819 C C . VAL A 1 487 ? 1.884 -13.539 17.896 1.00 9.20 487 VAL A C 1
ATOM 3820 O O . VAL A 1 487 ? 1.975 -13.489 19.123 1.00 9.32 487 VAL A O 1
ATOM 3824 N N . PHE A 1 488 ? 1.712 -12.457 17.130 1.00 9.07 488 PHE A N 1
ATOM 3825 C CA . PHE A 1 488 ? 1.696 -11.128 17.722 1.00 9.10 488 PHE A CA 1
ATOM 3826 C C . PHE A 1 488 ? 0.504 -10.953 18.656 1.00 8.91 488 PHE A C 1
ATOM 3827 O O . PHE A 1 488 ? 0.620 -10.314 19.714 1.00 9.71 488 PHE A O 1
ATOM 3835 N N . GLN A 1 489 ? -0.654 -11.494 18.281 1.00 9.92 489 GLN A N 1
ATOM 3836 C CA . GLN A 1 489 ? -1.830 -11.318 19.119 1.00 10.54 489 GLN A CA 1
ATOM 3837 C C . GLN A 1 489 ? -1.637 -12.010 20.460 1.00 10.49 489 GLN A C 1
ATOM 3838 O O . GLN A 1 489 ? -2.003 -11.455 21.500 1.00 11.38 489 GLN A O 1
ATOM 3844 N N . LYS A 1 490 ? -1.068 -13.217 20.426 1.00 11.19 490 LYS A N 1
ATOM 3845 C CA . LYS A 1 490 ? -0.794 -13.915 21.664 1.00 11.48 490 LYS A CA 1
ATOM 3846 C C . LYS A 1 490 ? 0.257 -13.163 22.499 1.00 10.09 490 LYS A C 1
ATOM 3847 O O . LYS A 1 490 ? 0.097 -13.030 23.708 1.00 10.90 490 LYS A O 1
ATOM 3853 N N . ALA A 1 491 ? 1.316 -12.667 21.853 1.00 10.12 491 ALA A N 1
ATOM 3854 C CA . ALA A 1 491 ? 2.302 -11.892 22.588 1.00 10.50 491 ALA A CA 1
ATOM 3855 C C . ALA A 1 491 ? 1.660 -10.690 23.265 1.00 9.82 491 ALA A C 1
ATOM 3856 O O . ALA A 1 491 ? 1.928 -10.421 24.434 1.00 11.02 491 ALA A O 1
ATOM 3858 N N . LYS A 1 492 ? 0.793 -9.985 22.542 1.00 10.50 492 LYS A N 1
ATOM 3859 C CA . LYS A 1 492 ? 0.133 -8.815 23.118 1.00 11.40 492 LYS A CA 1
ATOM 3860 C C . LYS A 1 492 ? -0.650 -9.211 24.377 1.00 11.97 492 LYS A C 1
ATOM 3861 O O . LYS A 1 492 ? -0.540 -8.574 25.435 1.00 13.16 492 LYS A O 1
ATOM 3867 N N . GLU A 1 493 ? -1.414 -10.293 24.260 1.00 12.30 493 GLU A N 1
ATOM 3868 C CA . GLU A 1 493 ? -2.284 -10.738 25.352 1.00 13.30 493 GLU A CA 1
ATOM 3869 C C . GLU A 1 493 ? -1.508 -11.238 26.556 1.00 13.47 493 GLU A C 1
ATOM 3870 O O . GLU A 1 493 ? -2.025 -11.180 27.671 1.00 14.75 493 GLU A O 1
ATOM 3876 N N . LYS A 1 494 ? -0.286 -11.717 26.325 1.00 12.78 494 LYS A N 1
ATOM 3877 C CA . LYS A 1 494 ? 0.572 -12.235 27.381 1.00 13.86 494 LYS A CA 1
ATOM 3878 C C . LYS A 1 494 ? 1.541 -11.187 27.917 1.00 14.10 494 LYS A C 1
ATOM 3879 O O . LYS A 1 494 ? 2.290 -11.458 28.873 1.00 16.77 494 LYS A O 1
ATOM 3885 N N . GLY A 1 495 ? 1.522 -9.991 27.340 1.00 13.51 495 GLY A N 1
ATOM 3886 C CA . GLY A 1 495 ? 2.475 -8.943 27.725 1.00 13.83 495 GLY A CA 1
ATOM 3887 C C . GLY A 1 495 ? 3.921 -9.190 27.318 1.00 12.34 495 GLY A C 1
ATOM 3888 O O . GLY A 1 495 ? 4.837 -8.801 28.035 1.00 14.09 495 GLY A O 1
ATOM 3889 N N . VAL A 1 496 ? 4.121 -9.854 26.184 1.00 11.25 496 VAL A N 1
ATOM 3890 C CA . VAL A 1 496 ? 5.450 -10.113 25.652 1.00 10.52 496 VAL A CA 1
ATOM 3891 C C . VAL A 1 496 ? 5.740 -9.126 24.530 1.00 9.74 496 VAL A C 1
ATOM 3892 O O . VAL A 1 496 ? 4.920 -8.952 23.625 1.00 10.09 496 VAL A O 1
ATOM 3896 N N . ALA A 1 497 ? 6.874 -8.435 24.629 1.00 8.78 497 ALA A N 1
ATOM 3897 C CA . ALA A 1 497 ? 7.328 -7.519 23.575 1.00 8.19 497 ALA A CA 1
ATOM 3898 C C . ALA A 1 497 ? 7.925 -8.292 22.385 1.00 8.06 497 ALA A C 1
ATOM 3899 O O . ALA A 1 497 ? 8.380 -9.427 22.544 1.00 9.00 497 ALA A O 1
ATOM 3901 N N . VAL A 1 498 ? 7.923 -7.675 21.208 1.00 8.39 498 VAL A N 1
ATOM 3902 C CA . VAL A 1 498 ? 8.651 -8.191 20.072 1.00 8.14 498 VAL A CA 1
ATOM 3903 C C . VAL A 1 498 ? 9.892 -7.341 19.821 1.00 7.68 498 VAL A C 1
ATOM 3904 O O . VAL A 1 498 ? 9.876 -6.117 20.016 1.00 8.81 498 VAL A O 1
ATOM 3908 N N . GLU A 1 499 ? 10.960 -7.985 19.376 1.00 7.79 499 GLU A N 1
ATOM 3909 C CA . GLU A 1 499 ? 12.233 -7.322 19.213 1.00 7.34 499 GLU A CA 1
ATOM 3910 C C . GLU A 1 499 ? 12.406 -6.754 17.816 1.00 7.34 499 GLU A C 1
ATOM 3911 O O . GLU A 1 499 ? 11.994 -7.371 16.823 1.00 8.85 499 GLU A O 1
ATOM 3917 N N . ILE A 1 500 ? 13.031 -5.577 17.756 1.00 7.53 500 ILE A N 1
ATOM 3918 C CA . ILE A 1 500 ? 13.711 -5.111 16.546 1.00 7.72 500 ILE A CA 1
ATOM 3919 C C . ILE A 1 500 ? 15.213 -5.212 16.843 1.00 7.64 500 ILE A C 1
ATOM 3920 O O . ILE A 1 500 ? 15.790 -4.382 17.566 1.00 8.60 500 ILE A O 1
ATOM 3925 N N . ASP A 1 501 ? 15.818 -6.258 16.275 1.00 7.97 501 ASP A N 1
ATOM 3926 C CA . ASP A 1 501 ? 17.238 -6.559 16.402 1.00 8.74 501 ASP A CA 1
ATOM 3927 C C . ASP A 1 501 ? 17.925 -5.919 15.205 1.00 8.15 501 ASP A C 1
ATOM 3928 O O . ASP A 1 501 ? 17.771 -6.366 14.061 1.00 8.74 501 ASP A O 1
ATOM 3933 N N . GLY A 1 502 ? 18.632 -4.815 15.476 1.00 8.27 502 GLY A N 1
ATOM 3934 C CA . GLY A 1 502 ? 19.286 -4.028 14.448 1.00 8.35 502 GLY A CA 1
ATOM 3935 C C . GLY A 1 502 ? 20.638 -4.540 14.016 1.00 7.97 502 GLY A C 1
ATOM 3936 O O . GLY A 1 502 ? 21.301 -3.868 13.231 1.00 8.70 502 GLY A O 1
ATOM 3937 N N . TYR A 1 503 ? 21.046 -5.728 14.478 1.00 8.19 503 TYR A N 1
ATOM 3938 C CA . TYR A 1 503 ? 22.286 -6.270 13.956 1.00 8.45 503 TYR A CA 1
ATOM 3939 C C . TYR A 1 503 ? 22.205 -6.247 12.423 1.00 7.74 503 TYR A C 1
ATOM 3940 O O . TYR A 1 503 ? 21.150 -6.565 11.860 1.00 7.83 503 TYR A O 1
ATOM 3949 N N . TYR A 1 504 ? 23.297 -5.902 11.740 1.00 7.37 504 TYR A N 1
ATOM 3950 C CA . TYR A 1 504 ? 23.172 -5.386 10.373 1.00 8.22 504 TYR A CA 1
ATOM 3951 C C . TYR A 1 504 ? 22.567 -6.401 9.392 1.00 8.26 504 TYR A C 1
ATOM 3952 O O . TYR A 1 504 ? 21.920 -6.001 8.441 1.00 9.09 504 TYR A O 1
ATOM 3961 N N . ASP A 1 505 ? 22.859 -7.691 9.571 1.00 8.37 505 ASP A N 1
ATOM 3962 C CA . ASP A 1 505 ? 22.304 -8.688 8.641 1.00 9.28 505 ASP A CA 1
ATOM 3963 C C . ASP A 1 505 ? 21.133 -9.461 9.242 1.00 8.58 505 ASP A C 1
ATOM 3964 O O . ASP A 1 505 ? 20.715 -10.473 8.674 1.00 10.02 505 ASP A O 1
ATOM 3969 N N . ARG A 1 506 ? 20.567 -8.954 10.340 1.00 8.84 506 ARG A N 1
ATOM 3970 C CA . ARG A 1 506 ? 19.328 -9.526 10.883 1.00 9.03 506 ARG A CA 1
ATOM 3971 C C . ARG A 1 506 ? 18.177 -8.574 10.583 1.00 7.75 506 ARG A C 1
ATOM 3972 O O . ARG A 1 506 ? 17.289 -8.916 9.805 1.00 8.03 506 ARG A O 1
ATOM 3980 N N . MET A 1 507 ? 18.194 -7.360 11.161 1.00 7.54 507 MET A N 1
ATOM 3981 C CA . MET A 1 507 ? 17.163 -6.345 10.876 1.00 7.61 507 MET A CA 1
ATOM 3982 C C . MET A 1 507 ? 15.790 -7.002 11.067 1.00 7.68 507 MET A C 1
ATOM 3983 O O . MET A 1 507 ? 14.968 -7.096 10.145 1.00 8.15 507 MET A O 1
ATOM 3988 N N . ASP A 1 508 ? 15.568 -7.478 12.283 1.00 7.49 508 ASP A N 1
ATOM 3989 C CA . ASP A 1 508 ? 14.496 -8.459 12.521 1.00 7.44 508 ASP A CA 1
ATOM 3990 C C . ASP A 1 508 ? 13.909 -8.168 13.907 1.00 7.27 508 ASP A C 1
ATOM 3991 O O . ASP A 1 508 ? 14.621 -8.363 14.884 1.00 8.27 508 ASP A O 1
ATOM 3996 N N . LEU A 1 509 ? 12.648 -7.730 14.039 1.00 7.59 509 LEU A N 1
ATOM 3997 C CA . LEU A 1 509 ? 11.645 -7.672 12.977 1.00 7.68 509 LEU A CA 1
ATOM 3998 C C . LEU A 1 509 ? 12.001 -6.714 11.881 1.00 7.72 509 LEU A C 1
ATOM 3999 O O . LEU A 1 509 ? 12.490 -5.617 12.154 1.00 8.06 509 LEU A O 1
ATOM 4004 N N . PRO A 1 510 ? 11.709 -7.083 10.619 1.00 7.85 510 PRO A N 1
ATOM 4005 C CA . PRO A 1 510 ? 11.766 -6.094 9.515 1.00 8.27 510 PRO A CA 1
ATOM 4006 C C . PRO A 1 510 ? 10.746 -4.984 9.768 1.00 8.35 510 PRO A C 1
ATOM 4007 O O . PRO A 1 510 ? 9.749 -5.201 10.457 1.00 8.30 510 PRO A O 1
ATOM 4011 N N . ASP A 1 511 ? 10.975 -3.833 9.142 1.00 8.62 511 ASP A N 1
ATOM 4012 C CA . ASP A 1 511 ? 10.093 -2.683 9.261 1.00 9.12 511 ASP A CA 1
ATOM 4013 C C . ASP A 1 511 ? 8.626 -2.999 9.073 1.00 8.76 511 ASP A C 1
ATOM 4014 O O . ASP A 1 511 ? 7.803 -2.503 9.852 1.00 9.59 511 ASP A O 1
ATOM 4019 N N . ASP A 1 512 ? 8.286 -3.801 8.070 1.00 8.82 512 ASP A N 1
ATOM 4020 C CA . ASP A 1 512 ? 6.882 -4.031 7.794 1.00 9.34 512 ASP A CA 1
ATOM 4021 C C . ASP A 1 512 ? 6.197 -4.837 8.887 1.00 8.20 512 ASP A C 1
ATOM 4022 O O . ASP A 1 512 ? 5.083 -4.504 9.322 1.00 8.93 512 ASP A O 1
ATOM 4027 N N . LEU A 1 513 ? 6.877 -5.871 9.372 1.00 8.39 513 LEU A N 1
ATOM 4028 C CA . LEU A 1 513 ? 6.335 -6.641 10.499 1.00 8.70 513 LEU A CA 1
ATOM 4029 C C . LEU A 1 513 ? 6.349 -5.834 11.794 1.00 8.29 513 LEU A C 1
ATOM 4030 O O . LEU A 1 513 ? 5.444 -5.973 12.608 1.00 8.52 513 LEU A O 1
ATOM 4035 N N . ALA A 1 514 ? 7.352 -4.969 11.984 1.00 8.20 514 ALA A N 1
ATOM 4036 C CA . ALA A 1 514 ? 7.343 -4.090 13.144 1.00 8.14 514 ALA A CA 1
ATOM 4037 C C . ALA A 1 514 ? 6.159 -3.123 13.093 1.00 7.90 514 ALA A C 1
ATOM 4038 O O . ALA A 1 514 ? 5.549 -2.835 14.119 1.00 8.86 514 ALA A O 1
ATOM 4040 N N . ARG A 1 515 ? 5.861 -2.615 11.898 1.00 8.33 515 ARG A N 1
ATOM 4041 C CA . ARG A 1 515 ? 4.720 -1.715 11.746 1.00 9.07 515 ARG A CA 1
ATOM 4042 C C . ARG A 1 515 ? 3.424 -2.439 12.113 1.00 8.77 515 ARG A C 1
ATOM 4043 O O . ARG A 1 515 ? 2.563 -1.881 12.803 1.00 9.85 515 ARG A O 1
ATOM 4051 N N . MET A 1 516 ? 3.305 -3.691 11.663 1.00 8.04 516 MET A N 1
ATOM 4052 C CA . MET A 1 516 ? 2.169 -4.547 12.015 1.00 8.61 516 MET A CA 1
ATOM 4053 C C . MET A 1 516 ? 2.077 -4.772 13.534 1.00 8.89 516 MET A C 1
ATOM 4054 O O . MET A 1 516 ? 1.004 -4.611 14.138 1.00 9.68 516 MET A O 1
ATOM 4059 N N . ALA A 1 517 ? 3.199 -5.154 14.153 1.00 8.24 517 ALA A N 1
ATOM 4060 C CA . ALA A 1 517 ? 3.191 -5.424 15.590 1.00 8.66 517 ALA A CA 1
ATOM 4061 C C . ALA A 1 517 ? 2.781 -4.165 16.372 1.00 8.63 517 ALA A C 1
ATOM 4062 O O . ALA A 1 517 ? 1.954 -4.229 17.293 1.00 9.21 517 ALA A O 1
ATOM 4064 N N . TYR A 1 518 ? 3.384 -3.021 16.037 1.00 8.76 518 TYR A N 1
ATOM 4065 C CA . TYR A 1 518 ? 3.066 -1.808 16.783 1.00 8.77 518 TYR A CA 1
ATOM 4066 C C . TYR A 1 518 ? 1.613 -1.387 16.533 1.00 9.68 518 TYR A C 1
ATOM 4067 O O . TYR A 1 518 ? 0.926 -0.973 17.471 1.00 10.24 518 TYR A O 1
ATOM 4076 N N . GLY A 1 519 ? 1.126 -1.566 15.295 1.00 10.08 519 GLY A N 1
ATOM 4077 C CA . GLY A 1 519 ? -0.268 -1.235 14.978 1.00 11.48 519 GLY A CA 1
ATOM 4078 C C . GLY A 1 519 ? -1.250 -2.128 15.711 1.00 11.68 519 GLY A C 1
ATOM 4079 O O . GLY A 1 519 ? -2.370 -1.724 15.985 1.00 13.68 519 GLY A O 1
ATOM 4080 N N . MET A 1 520 ? -0.847 -3.368 15.971 1.00 11.66 520 MET A N 1
ATOM 4081 C CA . MET A 1 520 ? -1.656 -4.283 16.772 1.00 10.94 520 MET A CA 1
ATOM 4082 C C . MET A 1 520 ? -1.593 -3.987 18.272 1.00 11.43 520 MET A C 1
ATOM 4083 O O . MET A 1 520 ? -2.280 -4.655 19.055 1.00 12.78 520 MET A O 1
ATOM 4088 N N . GLY A 1 521 ? -0.769 -3.024 18.689 1.00 11.13 521 GLY A N 1
ATOM 4089 C CA . GLY A 1 521 ? -0.740 -2.602 20.096 1.00 11.07 521 GLY A CA 1
ATOM 4090 C C . GLY A 1 521 ? 0.328 -3.274 20.947 1.00 10.36 521 GLY A C 1
ATOM 4091 O O . GLY A 1 521 ? 0.290 -3.163 22.177 1.00 11.23 521 GLY A O 1
ATOM 4092 N N . LEU A 1 522 ? 1.303 -3.946 20.322 1.00 9.60 522 LEU A N 1
ATOM 4093 C CA . LEU A 1 522 ? 2.376 -4.616 21.088 1.00 8.91 522 LEU A CA 1
ATOM 4094 C C . LEU A 1 522 ? 3.420 -3.646 21.616 1.00 8.33 522 LEU A C 1
ATOM 4095 O O . LEU A 1 522 ? 3.595 -2.545 21.088 1.00 9.90 522 LEU A O 1
ATOM 4100 N N . TRP A 1 523 ? 4.135 -4.101 22.629 1.00 8.83 523 TRP A N 1
ATOM 4101 C CA . TRP A 1 523 ? 5.378 -3.484 23.076 1.00 9.20 523 TRP A CA 1
ATOM 4102 C C . TRP A 1 523 ? 6.545 -3.946 22.195 1.00 8.40 523 TRP A C 1
ATOM 4103 O O . TRP A 1 523 ? 6.537 -5.066 21.641 1.00 9.14 523 TRP A O 1
ATOM 4114 N N . ILE A 1 524 ? 7.558 -3.094 22.105 1.00 8.39 524 ILE A N 1
ATOM 4115 C CA . ILE A 1 524 ? 8.716 -3.292 21.246 1.00 8.68 524 ILE A CA 1
ATOM 4116 C C . ILE A 1 524 ? 9.996 -3.201 22.092 1.00 8.25 524 ILE A C 1
ATOM 4117 O O . ILE A 1 524 ? 10.113 -2.363 22.995 1.00 9.67 524 ILE A O 1
ATOM 4122 N N . SER A 1 525 ? 10.946 -4.082 21.790 1.00 8.70 525 SER A N 1
ATOM 4123 C CA . SER A 1 525 ? 12.259 -4.062 22.400 1.00 8.05 525 SER A CA 1
ATOM 4124 C C . SER A 1 525 ? 13.305 -3.857 21.325 1.00 8.28 525 SER A C 1
ATOM 4125 O O . SER A 1 525 ? 13.311 -4.600 20.342 1.00 9.80 525 SER A O 1
ATOM 4128 N N . LEU A 1 526 ? 14.204 -2.893 21.503 1.00 8.10 526 LEU A N 1
ATOM 4129 C CA . LEU A 1 526 ? 15.293 -2.652 20.522 1.00 8.24 526 LEU A CA 1
ATOM 4130 C C . LEU A 1 526 ? 16.603 -3.228 21.000 1.00 7.72 526 LEU A C 1
ATOM 4131 O O . LEU A 1 526 ? 16.930 -3.134 22.177 1.00 8.18 526 LEU A O 1
ATOM 4136 N N . SER A 1 527 ? 17.387 -3.766 20.072 1.00 7.54 527 SER A N 1
ATOM 4137 C CA . SER A 1 527 ? 18.686 -4.290 20.442 1.00 8.14 527 SER A CA 1
ATOM 4138 C C . SER A 1 527 ? 19.636 -4.285 19.274 1.00 7.56 527 SER A C 1
ATOM 4139 O O . SER A 1 527 ? 19.235 -4.041 18.123 1.00 8.26 527 SER A O 1
ATOM 4142 N N . THR A 1 528 ? 20.881 -4.657 19.565 1.00 8.26 528 THR A N 1
ATOM 4143 C CA . THR A 1 528 ? 21.882 -4.818 18.526 1.00 8.95 528 THR A CA 1
ATOM 4144 C C . THR A 1 528 ? 22.451 -6.223 18.407 1.00 9.16 528 THR A C 1
ATOM 4145 O O . THR A 1 528 ? 23.224 -6.482 17.483 1.00 10.02 528 THR A O 1
ATOM 4149 N N . ASP A 1 529 ? 22.100 -7.118 19.338 1.00 9.41 529 ASP A N 1
ATOM 4150 C CA . ASP A 1 529 ? 22.658 -8.475 19.290 1.00 10.48 529 ASP A CA 1
ATOM 4151 C C . ASP A 1 529 ? 24.174 -8.390 19.350 1.00 10.70 529 ASP A C 1
ATOM 4152 O O . ASP A 1 529 ? 24.877 -9.185 18.727 1.00 11.25 529 ASP A O 1
ATOM 4157 N N . ALA A 1 530 ? 24.701 -7.437 20.112 1.00 10.51 530 ALA A N 1
ATOM 4158 C CA . ALA A 1 530 ? 26.140 -7.195 20.076 1.00 11.11 530 ALA A CA 1
ATOM 4159 C C . ALA A 1 530 ? 26.934 -8.377 20.594 1.00 11.58 530 ALA A C 1
ATOM 4160 O O . ALA A 1 530 ? 26.651 -8.917 21.668 1.00 12.48 530 ALA A O 1
ATOM 4162 N N . HIS A 1 531 ? 27.968 -8.740 19.830 1.00 11.75 531 HIS A N 1
ATOM 4163 C CA . HIS A 1 531 ? 28.951 -9.739 20.288 1.00 11.78 531 HIS A CA 1
ATOM 4164 C C . HIS A 1 531 ? 30.347 -9.131 20.409 1.00 12.89 531 HIS A C 1
ATOM 4165 O O . HIS A 1 531 ? 31.314 -9.841 20.700 1.00 13.99 531 HIS A O 1
ATOM 4172 N N . GLN A 1 532 ? 30.445 -7.831 20.141 1.00 12.15 532 GLN A N 1
ATOM 4173 C CA . GLN A 1 532 ? 31.627 -7.028 20.379 1.00 13.12 532 GLN A CA 1
ATOM 4174 C C . GLN A 1 532 ? 31.124 -5.585 20.503 1.00 11.55 532 GLN A C 1
ATOM 4175 O O . GLN A 1 532 ? 30.001 -5.245 20.042 1.00 11.24 532 GLN A O 1
ATOM 4181 N N . THR A 1 533 ? 31.926 -4.707 21.078 1.00 11.81 533 THR A N 1
ATOM 4182 C CA . THR A 1 533 ? 31.419 -3.374 21.360 1.00 12.02 533 THR A CA 1
ATOM 4183 C C . THR A 1 533 ? 31.155 -2.559 20.087 1.00 11.49 533 THR A C 1
ATOM 4184 O O . THR A 1 533 ? 30.275 -1.709 20.089 1.00 11.98 533 THR A O 1
ATOM 4188 N N . ASP A 1 534 ? 31.843 -2.877 18.988 1.00 10.71 534 ASP A N 1
ATOM 4189 C CA . ASP A 1 534 ? 31.605 -2.174 17.731 1.00 10.91 534 ASP A CA 1
ATOM 4190 C C . ASP A 1 534 ? 30.187 -2.393 17.212 1.00 10.78 534 ASP A C 1
ATOM 4191 O O . ASP A 1 534 ? 29.705 -1.594 16.425 1.00 13.24 534 ASP A O 1
ATOM 4196 N N . HIS A 1 535 ? 29.518 -3.454 17.663 1.00 10.40 535 HIS A N 1
ATOM 4197 C CA . HIS A 1 535 ? 28.148 -3.717 17.221 1.00 10.21 535 HIS A CA 1
ATOM 4198 C C . HIS A 1 535 ? 27.122 -2.789 17.858 1.00 9.95 535 HIS A C 1
ATOM 4199 O O . HIS A 1 535 ? 25.996 -2.666 17.368 1.00 10.06 535 HIS A O 1
ATOM 4206 N N . LEU A 1 536 ? 27.481 -2.143 18.969 1.00 9.94 536 LEU A N 1
ATOM 4207 C CA . LEU A 1 536 ? 26.518 -1.297 19.675 1.00 9.74 536 LEU A CA 1
ATOM 4208 C C . LEU A 1 536 ? 26.010 -0.145 18.811 1.00 9.24 536 LEU A C 1
ATOM 4209 O O . LEU A 1 536 ? 24.900 0.345 19.017 1.00 9.33 536 LEU A O 1
ATOM 4214 N N . ARG A 1 537 ? 26.808 0.239 17.811 1.00 10.04 537 ARG A N 1
ATOM 4215 C CA . ARG A 1 537 ? 26.442 1.288 16.864 1.00 10.21 537 ARG A CA 1
ATOM 4216 C C . ARG A 1 537 ? 25.200 0.943 16.050 1.00 9.56 537 ARG A C 1
ATOM 4217 O O . ARG A 1 537 ? 24.633 1.818 15.423 1.00 10.53 537 ARG A O 1
ATOM 4225 N N . PHE A 1 538 ? 24.805 -0.334 16.011 1.00 8.79 538 PHE A N 1
ATOM 4226 C CA . PHE A 1 538 ? 23.651 -0.731 15.234 1.00 8.11 538 PHE A CA 1
ATOM 4227 C C . PHE A 1 538 ? 22.335 -0.273 15.847 1.00 8.47 538 PHE A C 1
ATOM 4228 O O . PHE A 1 538 ? 21.293 -0.428 15.206 1.00 8.66 538 PHE A O 1
ATOM 4236 N N . MET A 1 539 ? 22.364 0.326 17.042 1.00 8.69 539 MET A N 1
ATOM 4237 C CA . MET A 1 539 ? 21.112 0.797 17.614 1.00 8.69 539 MET A CA 1
ATOM 4238 C C . MET A 1 539 ? 20.461 1.833 16.709 1.00 8.69 539 MET A C 1
ATOM 4239 O O . MET A 1 539 ? 19.246 1.887 16.614 1.00 8.72 539 MET A O 1
ATOM 4244 N N . GLU A 1 540 ? 21.254 2.633 16.022 1.00 8.60 540 GLU A N 1
ATOM 4245 C CA . GLU A 1 540 ? 20.693 3.585 15.068 1.00 9.42 540 GLU A CA 1
ATOM 4246 C C . GLU A 1 540 ? 19.852 2.918 13.986 1.00 8.71 540 GLU A C 1
ATOM 4247 O O . GLU A 1 540 ? 18.859 3.494 13.528 1.00 9.12 540 GLU A O 1
ATOM 4253 N N . LEU A 1 541 ? 20.269 1.725 13.569 1.00 8.80 541 LEU A N 1
ATOM 4254 C CA . LEU A 1 541 ? 19.503 0.997 12.558 1.00 8.68 541 LEU A CA 1
ATOM 4255 C C . LEU A 1 541 ? 18.164 0.531 13.113 1.00 8.96 541 LEU A C 1
ATOM 4256 O O . LEU A 1 541 ? 17.149 0.646 12.435 1.00 9.27 541 LEU A O 1
ATOM 4261 N N . ALA A 1 542 ? 18.162 0.049 14.356 1.00 8.27 542 ALA A N 1
ATOM 4262 C CA . ALA A 1 542 ? 16.911 -0.363 14.986 1.00 7.89 542 ALA A CA 1
ATOM 4263 C C . ALA A 1 542 ? 15.968 0.836 15.144 1.00 7.88 542 ALA A C 1
ATOM 4264 O O . ALA A 1 542 ? 14.756 0.721 14.909 1.00 7.89 542 ALA A O 1
ATOM 4266 N N . VAL A 1 543 ? 16.516 2.009 15.508 1.00 8.09 543 VAL A N 1
ATOM 4267 C CA . VAL A 1 543 ? 15.696 3.223 15.613 1.00 8.34 543 VAL A CA 1
ATOM 4268 C C . VAL A 1 543 ? 15.176 3.667 14.250 1.00 7.59 543 VAL A C 1
ATOM 4269 O O . VAL A 1 543 ? 14.023 4.040 14.136 1.00 8.59 543 VAL A O 1
ATOM 4273 N N . GLY A 1 544 ? 16.031 3.603 13.228 1.00 8.54 544 GLY A N 1
ATOM 4274 C CA . GLY A 1 544 ? 15.569 3.926 11.875 1.00 9.24 544 GLY A CA 1
ATOM 4275 C C . GLY A 1 544 ? 14.440 3.009 11.417 1.00 8.58 544 GLY A C 1
ATOM 4276 O O . GLY A 1 544 ? 13.461 3.458 10.808 1.00 8.89 544 GLY A O 1
ATOM 4277 N N . THR A 1 545 ? 14.558 1.721 11.720 1.00 8.84 545 THR A N 1
ATOM 4278 C CA . THR A 1 545 ? 13.482 0.780 11.450 1.00 8.21 545 THR A CA 1
ATOM 4279 C C . THR A 1 545 ? 12.209 1.176 12.191 1.00 8.07 545 THR A C 1
ATOM 4280 O O . THR A 1 545 ? 11.110 1.189 11.611 1.00 8.10 545 THR A O 1
ATOM 4284 N N . ALA A 1 546 ? 12.340 1.492 13.477 1.00 7.54 546 ALA A N 1
ATOM 4285 C CA . ALA A 1 546 ? 11.182 1.918 14.236 1.00 8.10 546 ALA A CA 1
ATOM 4286 C C . ALA A 1 546 ? 10.501 3.129 13.587 1.00 8.09 546 ALA A C 1
ATOM 4287 O O . ALA A 1 546 ? 9.273 3.179 13.503 1.00 8.39 546 ALA A O 1
ATOM 4289 N N . GLN A 1 547 ? 11.308 4.096 13.152 1.00 8.06 547 GLN A N 1
ATOM 4290 C CA . GLN A 1 547 ? 10.747 5.274 12.482 1.00 8.50 547 GLN A CA 1
ATOM 4291 C C . GLN A 1 547 ? 9.998 4.890 11.199 1.00 7.62 547 GLN A C 1
ATOM 4292 O O . GLN A 1 547 ? 8.883 5.372 10.962 1.00 8.80 547 GLN A O 1
ATOM 4298 N N . ARG A 1 548 ? 10.584 4.003 10.387 1.00 7.85 548 ARG A N 1
ATOM 4299 C CA . ARG A 1 548 ? 9.892 3.540 9.185 1.00 8.16 548 ARG A CA 1
ATOM 4300 C C . ARG A 1 548 ? 8.561 2.881 9.496 1.00 8.33 548 ARG A C 1
ATOM 4301 O O . ARG A 1 548 ? 7.607 2.959 8.702 1.00 9.55 548 ARG A O 1
ATOM 4309 N N . ALA A 1 549 ? 8.494 2.237 10.654 1.00 8.56 549 ALA A N 1
ATOM 4310 C CA . ALA A 1 549 ? 7.309 1.529 11.120 1.00 8.71 549 ALA A CA 1
ATOM 4311 C C . ALA A 1 549 ? 6.346 2.408 11.903 1.00 8.74 549 ALA A C 1
ATOM 4312 O O . ALA A 1 549 ? 5.377 1.896 12.467 1.00 9.45 549 ALA A O 1
ATOM 4314 N N . TRP A 1 550 ? 6.580 3.735 11.905 1.00 8.20 550 TRP A N 1
ATOM 4315 C CA . TRP A 1 550 ? 5.690 4.709 12.590 1.00 9.05 550 TRP A CA 1
ATOM 4316 C C . TRP A 1 550 ? 5.641 4.479 14.110 1.00 9.28 550 TRP A C 1
ATOM 4317 O O . TRP A 1 550 ? 4.634 4.761 14.777 1.00 10.32 550 TRP A O 1
ATOM 4328 N N . ILE A 1 551 ? 6.751 3.999 14.664 1.00 9.02 551 ILE A N 1
ATOM 4329 C CA . ILE A 1 551 ? 6.821 3.684 16.076 1.00 9.16 551 ILE A CA 1
ATOM 4330 C C . ILE A 1 551 ? 7.276 4.903 16.858 1.00 9.66 551 ILE A C 1
ATOM 4331 O O . ILE A 1 551 ? 8.286 5.523 16.510 1.00 10.78 551 ILE A O 1
ATOM 4336 N N . GLY A 1 552 ? 6.511 5.235 17.897 1.00 10.28 552 GLY A N 1
ATOM 4337 C CA . GLY A 1 552 ? 6.870 6.314 18.810 1.00 11.16 552 GLY A CA 1
ATOM 4338 C C . GLY A 1 552 ? 7.532 5.791 20.068 1.00 11.04 552 GLY A C 1
ATOM 4339 O O . GLY A 1 552 ? 7.719 4.593 20.228 1.00 11.53 552 GLY A O 1
ATOM 4340 N N . PRO A 1 553 ? 7.871 6.688 21.004 1.00 10.81 553 PRO A N 1
ATOM 4341 C CA . PRO A 1 553 ? 8.488 6.221 22.249 1.00 11.79 553 PRO A CA 1
ATOM 4342 C C . PRO A 1 553 ? 7.536 5.426 23.141 1.00 11.89 553 PRO A C 1
ATOM 4343 O O . PRO A 1 553 ? 8.013 4.664 23.978 1.00 12.68 553 PRO A O 1
ATOM 4347 N N . GLU A 1 554 ? 6.227 5.622 22.998 1.00 11.70 554 GLU A N 1
ATOM 4348 C CA . GLU A 1 554 ? 5.250 4.821 23.722 1.00 12.95 554 GLU A CA 1
ATOM 4349 C C . GLU A 1 554 ? 5.364 3.339 23.339 1.00 12.63 554 GLU A C 1
ATOM 4350 O O . GLU A 1 554 ? 5.528 2.996 22.177 1.00 13.15 554 GLU A O 1
ATOM 4356 N N . ARG A 1 555 ? 5.271 2.476 24.330 1.00 12.10 555 ARG A N 1
ATOM 4357 C CA . ARG A 1 555 ? 5.328 1.038 24.140 1.00 11.31 555 ARG A CA 1
ATOM 4358 C C . ARG A 1 555 ? 6.678 0.560 23.593 1.00 10.66 555 ARG A C 1
ATOM 4359 O O . ARG A 1 555 ? 6.746 -0.520 23.021 1.00 11.10 555 ARG A O 1
ATOM 4367 N N . VAL A 1 556 ? 7.753 1.322 23.825 1.00 10.31 556 VAL A N 1
ATOM 4368 C CA . VAL A 1 556 ? 9.112 0.861 23.526 1.00 10.23 556 VAL A CA 1
ATOM 4369 C C . VAL A 1 556 ? 9.820 0.684 24.856 1.00 10.18 556 VAL A C 1
ATOM 4370 O O . VAL A 1 556 ? 9.993 1.664 25.618 1.00 10.77 556 VAL A O 1
ATOM 4374 N N . LEU A 1 557 ? 10.231 -0.544 25.158 1.00 9.14 557 LEU A N 1
ATOM 4375 C CA . LEU A 1 557 ? 10.841 -0.827 26.459 1.00 9.81 557 LEU A CA 1
ATOM 4376 C C . LEU A 1 557 ? 12.055 0.065 26.700 1.00 9.52 557 LEU A C 1
ATOM 4377 O O . LEU A 1 557 ? 12.276 0.528 27.839 1.00 9.59 557 LEU A O 1
ATOM 4382 N N . ASN A 1 558 ? 12.848 0.316 25.650 1.00 8.92 558 ASN A N 1
ATOM 4383 C CA . ASN A 1 558 ? 14.102 1.034 25.831 1.00 9.10 558 ASN A CA 1
ATOM 4384 C C . ASN A 1 558 ? 13.922 2.498 26.205 1.00 8.77 558 ASN A C 1
ATOM 4385 O O . ASN A 1 558 ? 14.924 3.163 26.512 1.00 9.77 558 ASN A O 1
ATOM 4390 N N . THR A 1 559 ? 12.702 3.033 26.138 1.00 9.47 559 THR A N 1
ATOM 4391 C CA . THR A 1 559 ? 12.530 4.422 26.573 1.00 10.67 559 THR A CA 1
ATOM 4392 C C . THR A 1 559 ? 12.221 4.519 28.058 1.00 11.23 559 THR A C 1
ATOM 4393 O O . THR A 1 559 ? 12.146 5.627 28.589 1.00 12.08 559 THR A O 1
ATOM 4397 N N . LEU A 1 560 ? 12.016 3.385 28.721 1.00 10.87 560 LEU A N 1
ATOM 4398 C CA . LEU A 1 560 ? 11.804 3.343 30.181 1.00 11.39 560 LEU A CA 1
ATOM 4399 C C . LEU A 1 560 ? 13.131 3.518 30.883 1.00 12.79 560 LEU A C 1
ATOM 4400 O O . LEU A 1 560 ? 14.150 2.971 30.476 1.00 12.67 560 LEU A O 1
ATOM 4405 N N . ASP A 1 561 ? 13.138 4.282 31.969 1.00 13.78 561 ASP A N 1
ATOM 4406 C CA . ASP A 1 561 ? 14.346 4.316 32.777 1.00 14.63 561 ASP A CA 1
ATOM 4407 C C . ASP A 1 561 ? 14.508 2.987 33.533 1.00 13.79 561 ASP A C 1
ATOM 4408 O O . ASP A 1 561 ? 13.619 2.130 33.478 1.00 14.74 561 ASP A O 1
ATOM 4413 N N . TYR A 1 562 ? 15.635 2.795 34.202 1.00 13.15 562 TYR A N 1
ATOM 4414 C CA . TYR A 1 562 ? 15.931 1.498 34.794 1.00 13.21 562 TYR A CA 1
ATOM 4415 C C . TYR A 1 562 ? 14.828 0.986 35.738 1.00 13.51 562 TYR A C 1
ATOM 4416 O O . TYR A 1 562 ? 14.346 -0.138 35.616 1.00 13.65 562 TYR A O 1
ATOM 4425 N N . GLU A 1 563 ? 14.424 1.826 36.688 1.00 15.00 563 GLU A N 1
ATOM 4426 C CA . GLU A 1 563 ? 13.392 1.457 37.641 1.00 15.89 563 GLU A CA 1
ATOM 4427 C C . GLU A 1 563 ? 12.068 1.110 36.947 1.00 14.57 563 GLU A C 1
ATOM 4428 O O . GLU A 1 563 ? 11.407 0.135 37.301 1.00 15.03 563 GLU A O 1
ATOM 4434 N N . ASP A 1 564 ? 11.671 1.922 35.972 1.00 14.33 564 ASP A N 1
ATOM 4435 C CA . ASP A 1 564 ? 10.407 1.680 35.271 1.00 14.37 564 ASP A CA 1
ATOM 4436 C C . ASP A 1 564 ? 10.492 0.415 34.426 1.00 13.10 564 ASP A C 1
ATOM 4437 O O . ASP A 1 564 ? 9.513 -0.317 34.285 1.00 13.56 564 ASP A O 1
ATOM 4442 N N . LEU A 1 565 ? 11.664 0.150 33.855 1.00 12.16 565 LEU A N 1
ATOM 4443 C CA . LEU A 1 565 ? 11.862 -1.076 33.074 1.00 11.94 565 LEU A CA 1
ATOM 4444 C C . LEU A 1 565 ? 11.751 -2.295 33.985 1.00 11.93 565 LEU A C 1
ATOM 4445 O O . LEU A 1 565 ? 11.018 -3.241 33.676 1.00 12.48 565 LEU A O 1
ATOM 4450 N N . LEU A 1 566 ? 12.424 -2.263 35.138 1.00 13.23 566 LEU A N 1
ATOM 4451 C CA . LEU A 1 566 ? 12.332 -3.403 36.062 1.00 13.86 566 LEU A CA 1
ATOM 4452 C C . LEU A 1 566 ? 10.893 -3.608 36.520 1.00 14.14 566 LEU A C 1
ATOM 4453 O O . LEU A 1 566 ? 10.443 -4.740 36.640 1.00 14.69 566 LEU A O 1
ATOM 4458 N N . SER A 1 567 ? 10.174 -2.511 36.753 1.00 14.35 567 SER A N 1
ATOM 4459 C CA A SER A 1 567 ? 8.763 -2.601 37.156 0.50 14.85 567 SER A CA 1
ATOM 4460 C CA B SER A 1 567 ? 8.772 -2.604 37.155 0.50 15.03 567 SER A CA 1
ATOM 4461 C C . SER A 1 567 ? 7.933 -3.301 36.074 1.00 14.69 567 SER A C 1
ATOM 4462 O O . SER A 1 567 ? 7.132 -4.176 36.372 1.00 15.96 567 SER A O 1
ATOM 4467 N N . TRP A 1 568 ? 8.140 -2.915 34.814 1.00 14.25 568 TRP A N 1
ATOM 4468 C CA . TRP A 1 568 ? 7.432 -3.527 33.678 1.00 14.30 568 TRP A CA 1
ATOM 4469 C C . TRP A 1 568 ? 7.725 -5.028 33.631 1.00 14.16 568 TRP A C 1
ATOM 4470 O O . TRP A 1 568 ? 6.808 -5.845 33.508 1.00 15.43 568 TRP A O 1
ATOM 4481 N N . LEU A 1 569 ? 9.002 -5.374 33.768 1.00 14.86 569 LEU A N 1
ATOM 4482 C CA . LEU A 1 569 ? 9.460 -6.765 33.685 1.00 15.37 569 LEU A CA 1
ATOM 4483 C C . LEU A 1 569 ? 8.902 -7.627 34.811 1.00 16.63 569 LEU A C 1
ATOM 4484 O O . LEU A 1 569 ? 8.656 -8.801 34.605 1.00 17.48 569 LEU A O 1
ATOM 4489 N N . LYS A 1 570 ? 8.679 -7.038 35.980 1.00 17.72 570 LYS A N 1
ATOM 4490 C CA . LYS A 1 570 ? 8.203 -7.788 37.147 1.00 19.55 570 LYS A CA 1
ATOM 4491 C C . LYS A 1 570 ? 6.675 -7.821 37.242 1.00 20.86 570 LYS A C 1
ATOM 4492 O O . LYS A 1 570 ? 6.110 -8.624 38.013 1.00 21.95 570 LYS A O 1
ATOM 4498 N N . ALA A 1 571 ? 6.011 -6.956 36.476 1.00 21.51 571 ALA A N 1
ATOM 4499 C CA . ALA A 1 571 ? 4.557 -6.724 36.612 1.00 23.41 571 ALA A CA 1
ATOM 4500 C C . ALA A 1 571 ? 3.736 -7.879 36.061 1.00 24.82 571 ALA A C 1
ATOM 4501 O O . ALA A 1 571 ? 4.227 -8.667 35.244 1.00 25.63 571 ALA A O 1
ATOM 4503 N N . ARG A 1 572 ? 2.489 -7.990 36.533 1.00 26.51 572 ARG A N 1
ATOM 4504 C CA . ARG A 1 572 ? 1.487 -8.799 35.841 1.00 27.99 572 ARG A CA 1
ATOM 4505 C C . ARG A 1 572 ? 1.195 -8.053 34.548 1.00 27.91 572 ARG A C 1
ATOM 4506 O O . ARG A 1 572 ? 0.743 -6.904 34.554 1.00 28.54 572 ARG A O 1
ATOM 4514 N N . ARG A 1 573 ? 1.504 -8.691 33.430 1.00 26.89 573 ARG A N 1
ATOM 4515 C CA . ARG A 1 573 ? 1.316 -8.048 32.151 1.00 26.53 573 ARG A CA 1
ATOM 4516 C C . ARG A 1 573 ? 0.264 -8.807 31.388 1.00 26.70 573 ARG A C 1
ATOM 4517 O O . ARG A 1 573 ? -0.173 -9.870 31.820 1.00 27.93 573 ARG A O 1
ATOM 4525 N N . GLY A 1 574 ? -0.163 -8.241 30.272 1.00 27.01 574 GLY A N 1
ATOM 4526 C CA . GLY A 1 574 ? -1.144 -8.907 29.434 1.00 26.82 574 GLY A CA 1
ATOM 4527 C C . GLY A 1 574 ? -2.556 -8.757 29.963 1.00 26.65 574 GLY A C 1
ATOM 4528 O O . GLY A 1 574 ? -2.793 -8.107 30.988 1.00 27.73 574 GLY A O 1
ATOM 4529 N N . VAL A 1 575 ? -3.496 -9.363 29.249 1.00 26.05 575 VAL A N 1
ATOM 4530 C CA . VAL A 1 575 ? -4.917 -9.199 29.549 1.00 25.93 575 VAL A CA 1
ATOM 4531 C C . VAL A 1 575 ? -5.299 -9.929 30.841 1.00 25.95 575 VAL A C 1
ATOM 4532 O O . VAL A 1 575 ? -6.188 -9.463 31.569 1.00 26.08 575 VAL A O 1
#

InterPro domains:
  IPR002008 DNA polymerase family X, beta-like [PR00870] (60-77)
  IPR002008 DNA polymerase family X, beta-like [PR00870] (240-248)
  IPR002008 DNA polymerase family X, beta-like [PR00870] (255-262)
  IPR002008 DNA polymerase family X, beta-like [PR00870] (297-314)
  IPR002054 DNA-directed DNA polymerase X [SM00483] (1-315)
  IPR002054 DNA-directed DNA polymerase X [cd00141] (4-314)
  IPR003141 Polymerase/histidinol phosphatase, N-terminal [SM00481] (339-418)
  IPR003583 Helix-hairpin-helix DNA-binding motif, class 1 [SM00278] (53-72)
  IPR003583 Helix-hairpin-helix DNA-binding motif, class 1 [SM00278] (93-112)
  IPR003583 Helix-hairpin-helix DNA-binding motif, class 1 [SM00278] (128-147)
  IPR004013 PHP domain [PF02811] (340-499)
  IPR010994 RuvA domain 2-like [SSF47781] (94-148)
  IPR010996 Crossover junction endonuclease MUS81-like, HHH domain [PF14716] (1-77)
  IPR016195 Polymerase/histidinol phosphatase-like [SSF89550] (338-570)
  IPR022311 DNA polymerase/3'-5' exonuclease PolX-like [PIRSF005047] (1-572)
  IPR027421 DNA polymerase lambda lyase domain superfamily [G3DSA:1.10.150.110] (1-87)
  IPR027421 DNA polymerase lambda lyase domain superfamily [SSF47802] (1-85)
  IPR029398 DNA polymerase beta, thumb domain [PF14791] (256-315)
  IPR037160 DNA polymerase, thumb domain superfamily [G3DSA:3.30.210.10] (262-326)
  IPR043519 Nucleotidyltransferase superfamily [G3DSA:3.30.460.10] (157-261)

Solvent-accessible surface area: 25794 Å² total; per-residue (Å²): 151,99,4,82,94,0,7,83,22,0,51,15,0,0,18,1,4,54,9,57,62,56,73,93,150,124,10,154,29,16,45,100,0,8,115,20,1,35,20,30,40,73,41,1,53,89,26,10,131,162,26,79,141,14,0,68,151,25,103,43,8,18,74,78,5,0,84,27,0,20,51,5,33,179,79,51,116,2,164,86,28,70,55,15,45,187,123,4,70,147,22,0,5,78,0,3,48,4,31,16,8,21,12,154,19,0,73,73,0,93,116,57,48,45,0,77,26,23,136,59,0,79,55,0,20,90,186,21,28,6,88,188,27,158,59,28,32,120,179,67,29,116,107,0,102,76,2,1,46,15,47,64,38,58,74,144,121,104,24,0,4,37,5,11,50,76,0,102,65,3,10,129,19,0,119,80,18,124,44,17,101,127,3,50,10,1,7,18,4,44,22,42,67,22,28,3,31,55,6,19,0,0,1,0,4,148,89,16,119,174,4,2,72,27,0,12,183,20,104,58,19,95,25,62,121,28,77,8,119,54,18,2,20,0,14,5,142,79,21,4,44,0,35,2,45,7,1,61,18,56,5,6,0,0,0,14,3,95,21,0,7,15,81,41,0,9,103,68,0,103,47,28,0,110,134,93,44,3,106,8,33,11,53,0,0,36,121,60,175,146,115,70,4,1,106,60,11,115,70,0,0,62,21,6,55,8,58,91,0,26,12,6,2,0,35,51,101,28,0,0,71,0,3,89,125,67,128,36,32,169,21,0,93,80,123,64,9,54,0,0,0,0,0,0,0,75,74,18,62,8,130,13,62,20,81,86,0,24,80,14,0,94,106,79,59,20,119,0,0,0,0,0,0,16,0,22,44,22,83,139,51,79,18,13,28,37,112,95,0,55,137,5,9,23,41,0,91,129,22,23,142,110,58,17,79,3,69,0,0,0,1,0,1,0,4,0,54,60,86,1,60,22,25,5,48,61,105,0,2,136,85,12,16,0,0,0,0,3,4,36,41,136,45,146,28,86,106,60,67,0,12,133,5,6,43,98,0,1,97,27,109,51,2,14,0,4,1,3,9,0,0,28,22,35,88,174,72,77,66,6,107,6,57,30,109,32,0,0,68,39,0,87,74,89,11,4,0,0,0,1,0,0,47,68,13,43,4,0,0,14,29,100,32,0,70,67,0,28,70,43,21,1,71,0,0,0,0,0,8,0,45,62,53,84,20,5,107,6,3,36,6,0,6,3,5,0,30,25,2,57,0,5,37,132,71,0,0,0,24,37,48,51,128,70,0,32,64,31,10,156,50,203,46,28,166

Radius of gyration: 28.34 Å; Cα contacts (8 Å, |Δi|>4): 1131; chains: 1; bounding box: 53×62×82 Å

Nearest PDB structures (foldseek):
  3b0x-assembly1_A  TM=1.002E+00  e=0.000E+00  Thermus thermophilus HB8
  3b0y-assembly1_A  TM=1.000E+00  e=0.000E+00  Thermus thermophilus HB8
  3auo-assembly2_B  TM=7.508E-01  e=1.477E-96  Thermus thermophilus HB8
  3au6-assembly1_A  TM=7.346E-01  e=3.087E-89  Thermus thermophilus HB8
  2w9m-assembly1_A  TM=6.958E-01  e=3.117E-40  Deinococcus radiodurans

CATH classification: 1.10.150.110 (+4 more: 1.10.150.20, 3.30.460.10, 3.30.210.10)

Organism: Thermus thermophilus (strain ATCC 27634 / DSM 579 / HB8) (NCBI:txid300852)

Secondary structure (DSSP, 8-state):
--HHHHHHHHHHHHHHHHHTT--HHHHHHHHHHHHHHHH--S-HHHHHTT-HHHHHTSTT--HHHHHHHHHHHHHSS-HHHHHHHHHS-HHHHHHHTSTTT-HHHHHHHHHTS---SHHHHHHHHHHTGGGGSTT--HHHHHHHHHHHHHHHHHT--EEHHHHHHHHHHHHHHHHTSTT--EEEE-HHHHTT-SEESSEEEEEE-SSHHHHHHHHHTSTTEEEEEEE-SSEEEEEETTS-EEEEEEE-GGGHHHHHHHHH--HHHHHHHHHHHHHTT-EEETTEEEETTEEEE-SSHHHHHHHTT-PPPPGGG-SSSSHHHHHHTT-PPP---GGG--EEEEE--TTTT-S--HHHHHHHHHHTT-SEEEEEEEPTTTTTSS-S-HHHHHHHHHHHHHHHHHH-SSEEEEEEEEEBPTTS-BSS-HHHHTT-SEEEEE--S-TTS-HHHHHHHHHHHTT-TT--EE-STT--BTTTBPPPP--HHHHHHHHHHHT-EEEEE--TTT-BS-HHHHHHHHHTT--EEEE--BSSGGGGGGHHHHHHHHHHTT--STTBGGGS-HHHHHHHHHS----